Protein AF-0000000080795548 (afdb_homodimer)

InterPro domains:
  IPR000515 ABC transporter type 1, transmembrane domain MetI-like [PF00528] (32-213)
  IPR000515 ABC transporter type 1, transmembrane domain MetI-like [PS50928] (18-198)
  IPR000515 ABC transporter type 1, transmembrane domain MetI-like [cd06261] (19-203)
  IPR010065 Amino acid ABC transporter, permease protein, 3-TM domain [TIGR01726] (11-108)
  IPR035906 MetI-like superfamily [G3DSA:1.10.3720.10] (2-214)
  IPR035906 MetI-like superfamily [SSF161098] (12-200)
  IPR043429 ABC transporter membrane protein permease protein ArtM/GltK/GlnP/TcyL/YhdX-like [PTHR30614] (13-214)

pLDDT: mean 90.88, std 14.56, range [27.53, 98.94]

Sequence (446 aa):
MEDIQVIINSLPYLLKGTLVTLELTFFSLILGFVVGVIISFGQLYGNKFLQLIFLIYERVFRSIPLIVVLFLIFYGLPAIGIRLDPLIASIIGLGLISSAYQSQIFRGAISSISKGQLDAAYSIGMNKIQTFIYIIFPQAIRIALSGWINEASVVLKDTSVAYALGVVELLRQGTYIISVTNRPLIVYLICGAIYFVLTFSLSRGFGMIEKKLTIPGYETRSVMEDIQVIINSLPYLLKGTLVTLELTFFSLILGFVVGVIISFGQLYGNKFLQLIFLIYERVFRSIPLIVVLFLIFYGLPAIGIRLDPLIASIIGLGLISSAYQSQIFRGAISSISKGQLDAAYSIGMNKIQTFIYIIFPQAIRIALSGWINEASVVLKDTSVAYALGVVELLRQGTYIISVTNRPLIVYLICGAIYFVLTFSLSRGFGMIEKKLTIPGYETRSV

Secondary structure (DSSP, 8-state):
-HHHHHHHHHHHHHHHHHHHHHHHHHHHHHHHHHHHHHHHHHHHHS-HHHHHHHHHHHHHHHHS-HHHHHHIIIIIGGGGT----HHHHHHHHHHHHHHHHHHHHHHHHHHTS-HHHHHHHHHTT--HHHHIIIIIHHHHHHHHHHHHHHHHHHHHHHGGGGGGGT--SHHHHHHHHHHHH--HHHHHHHHHHHHHHHHHHHHHHHHHHHHHH--TT------/-HHHHHHHHHHHHHHHHHHHHHHHHHHHHHHHHHHHHHHHHHHHHS-HHHHHHHHHHHHHHHHS-HHHHHHIIIIIGGGGT----HHHHHHHHHHHHHHHHHHHHHHHHHHTS-HHHHHHHHHTT--HHHHIIIIIHHHHHHHHHHHHHHHHHHHHHHGGGGGGGT--SHHHHHHHHHHHH--HHHHHHHHHHHHHHHHHHHHHHHHHHHHHH--TT------

Solvent-accessible surface area (backbone atoms only — not comparable to full-atom values): 22266 Å² total; per-residue (Å²): 109,70,64,56,50,50,49,63,70,42,44,65,54,34,50,55,6,40,51,44,35,50,48,44,31,52,54,10,49,49,46,6,47,56,52,6,52,53,42,22,49,30,57,75,70,43,56,73,68,51,27,50,52,44,49,51,51,33,53,49,40,71,25,32,34,66,68,54,46,32,46,30,50,52,60,12,32,44,82,77,71,44,80,60,57,48,62,59,31,38,28,50,37,49,6,52,35,41,10,33,54,42,12,51,39,45,38,51,24,48,63,58,52,58,64,65,59,52,50,52,36,45,70,75,67,43,51,74,66,54,36,37,63,72,50,45,44,63,53,17,52,59,61,21,42,64,56,47,40,52,49,50,40,50,46,46,36,52,45,53,61,35,34,81,64,65,31,64,22,34,57,34,34,39,52,56,50,25,75,74,67,71,41,42,39,65,45,38,50,50,51,39,50,50,38,30,52,53,30,47,46,48,52,49,57,51,46,56,51,45,68,68,58,56,58,90,84,68,67,72,77,78,110,109,71,65,56,49,52,49,62,70,43,45,64,55,36,52,55,5,40,51,42,34,50,50,42,30,52,55,10,48,49,48,6,48,57,52,6,50,53,42,23,48,30,57,74,70,43,56,74,68,51,26,49,53,41,48,51,51,33,53,49,39,71,25,31,35,65,68,52,47,33,47,30,48,52,59,12,33,43,82,77,73,44,79,58,56,49,61,59,31,38,28,50,37,50,6,52,34,42,11,33,54,43,12,52,38,45,38,51,24,49,64,59,52,58,64,65,59,53,50,52,36,45,72,75,66,41,51,75,66,53,35,37,64,70,50,44,44,62,52,16,51,60,60,20,41,66,57,47,40,53,49,50,40,49,45,45,37,52,46,54,59,35,36,82,64,65,30,64,22,34,57,35,36,38,53,56,50,25,76,75,67,71,40,44,37,65,45,40,50,49,49,38,50,51,38,29,53,53,31,47,45,49,51,50,58,51,46,55,50,45,67,68,58,56,58,88,85,69,68,71,75,79,111

Radius of gyration: 23.28 Å; Cα contacts (8 Å, |Δi|>4): 579; chains: 2; bounding box: 60×62×57 Å

Nearest PDB structures (foldseek):
  4ymw-assembly1_C  TM=9.301E-01  e=7.269E-12  Caldanaerobacter subterraneus subsp. tengcongensis MB4
  3tui-assembly2_E  TM=8.311E-01  e=1.039E-05  Escherichia coli K-12
  3tuz-assembly2_F  TM=8.558E-01  e=4.364E-05  Escherichia coli K-12
  7mc0-assembly1_B  TM=7.459E-01  e=1.360E-05  Neisseria meningitidis MC58
  3dhw-assembly1_B  TM=8.281E-01  e=1.119E-04  Escherichia coli K-12

Organism: Petrotoga mobilis (strain DSM 10674 / SJ95) (NCBI:txid403833)

Structure (mmCIF, N/CA/C/O backbone):
data_AF-0000000080795548-model_v1
#
loop_
_entity.id
_entity.type
_entity.pdbx_description
1 polymer 'Polar amino acid ABC transporter, inner membrane subunit'
#
loop_
_atom_site.group_PDB
_atom_site.id
_atom_site.type_symbol
_atom_site.label_atom_id
_atom_site.label_alt_id
_atom_site.label_comp_id
_atom_site.label_asym_id
_atom_site.label_entity_id
_atom_site.label_seq_id
_atom_site.pdbx_PDB_ins_code
_atom_site.Cartn_x
_atom_site.Cartn_y
_atom_site.Cartn_z
_atom_site.occupancy
_atom_site.B_iso_or_equiv
_atom_site.auth_seq_id
_atom_site.auth_comp_id
_atom_site.auth_asym_id
_atom_site.auth_atom_id
_atom_site.pdbx_PDB_model_num
ATOM 1 N N . MET A 1 1 ? -17.781 -28.938 13.812 1 65.38 1 MET A N 1
ATOM 2 C CA . MET A 1 1 ? -16.734 -29.734 14.414 1 65.38 1 MET A CA 1
ATOM 3 C C . MET A 1 1 ? -15.523 -29.844 13.484 1 65.38 1 MET A C 1
ATOM 5 O O . MET A 1 1 ? -14.383 -29.625 13.906 1 65.38 1 MET A O 1
ATOM 9 N N . GLU A 1 2 ? -15.867 -29.953 12.18 1 82.19 2 GLU A N 1
ATOM 10 C CA . GLU A 1 2 ? -14.805 -30.125 11.195 1 82.19 2 GLU A CA 1
ATOM 11 C C . GLU A 1 2 ? -14.016 -28.844 10.992 1 82.19 2 GLU A C 1
ATOM 13 O O . GLU A 1 2 ? -12.789 -28.859 10.93 1 82.19 2 GLU A O 1
ATOM 18 N N . ASP A 1 3 ? -14.727 -27.766 11.148 1 85.62 3 ASP A N 1
ATOM 19 C CA . ASP A 1 3 ? -14.062 -26.484 10.945 1 85.62 3 ASP A CA 1
ATOM 20 C C . ASP A 1 3 ? -13.164 -26.141 12.133 1 85.62 3 ASP A C 1
ATOM 22 O O . ASP A 1 3 ? -12.062 -25.609 11.945 1 85.62 3 ASP A O 1
ATOM 26 N N . ILE A 1 4 ? -13.57 -26.484 13.219 1 87.88 4 ILE A N 1
ATOM 27 C CA . ILE A 1 4 ? -12.797 -26.219 14.43 1 87.88 4 ILE A CA 1
ATOM 28 C C . ILE A 1 4 ? -11.508 -27.031 14.414 1 87.88 4 ILE A C 1
ATOM 30 O O . ILE A 1 4 ? -10.453 -26.547 14.82 1 87.88 4 ILE A O 1
ATOM 34 N N . GLN A 1 5 ? -11.625 -28.219 13.984 1 88.88 5 GLN A N 1
ATOM 35 C CA . GLN A 1 5 ? -10.453 -29.094 13.898 1 88.88 5 GLN A CA 1
ATOM 36 C C . GLN A 1 5 ? -9.445 -28.547 12.898 1 88.88 5 GLN A C 1
ATOM 38 O O . GLN A 1 5 ? -8.234 -28.609 13.133 1 88.88 5 GLN A O 1
ATOM 43 N N . VAL A 1 6 ? -9.945 -28.062 11.828 1 89.31 6 VAL A N 1
ATOM 44 C CA . VAL A 1 6 ? -9.062 -27.469 10.82 1 89.31 6 VAL A CA 1
ATOM 45 C C . VAL A 1 6 ? -8.32 -26.281 11.414 1 89.31 6 VAL A C 1
ATOM 47 O O . VAL A 1 6 ? -7.113 -26.125 11.203 1 89.31 6 VAL A O 1
ATOM 50 N N . ILE A 1 7 ? -9.031 -25.531 12.18 1 90.62 7 ILE A N 1
ATOM 51 C CA . ILE A 1 7 ? -8.445 -24.344 12.805 1 90.62 7 ILE A CA 1
ATOM 52 C C . ILE A 1 7 ? -7.34 -24.766 13.766 1 90.62 7 ILE A C 1
ATOM 54 O O . ILE A 1 7 ? -6.215 -24.266 13.688 1 90.62 7 ILE A O 1
ATOM 58 N N . ILE A 1 8 ? -7.641 -25.703 14.586 1 91.75 8 ILE A N 1
ATOM 59 C CA . ILE A 1 8 ? -6.711 -26.141 15.617 1 91.75 8 ILE A CA 1
ATOM 60 C C . ILE A 1 8 ? -5.48 -26.781 14.977 1 91.75 8 ILE A C 1
ATOM 62 O O . ILE A 1 8 ? -4.348 -26.5 15.375 1 91.75 8 ILE A O 1
ATOM 66 N N . ASN A 1 9 ? -5.66 -27.594 13.969 1 92.06 9 ASN A N 1
ATOM 67 C CA . ASN A 1 9 ? -4.578 -28.312 13.312 1 92.06 9 ASN A CA 1
ATOM 68 C C . ASN A 1 9 ? -3.713 -27.375 12.469 1 92.06 9 ASN A C 1
ATOM 70 O O . ASN A 1 9 ? -2.529 -27.641 12.258 1 92.06 9 ASN A O 1
ATOM 74 N N . SER A 1 10 ? -4.289 -26.266 12.023 1 94.19 10 SER A N 1
ATOM 75 C CA . SER A 1 10 ? -3.594 -25.344 11.117 1 94.19 10 SER A CA 1
ATOM 76 C C . SER A 1 10 ? -2.787 -24.312 11.891 1 94.19 10 SER A C 1
ATOM 78 O O . SER A 1 10 ? -1.812 -23.766 11.375 1 94.19 10 SER A O 1
ATOM 80 N N . LEU A 1 11 ? -3.154 -24.094 13.102 1 95.75 11 LEU A N 1
ATOM 81 C CA . LEU A 1 11 ? -2.658 -22.953 13.867 1 95.75 11 LEU A CA 1
ATOM 82 C C . LEU A 1 11 ? -1.146 -23.047 14.055 1 95.75 11 LEU A C 1
ATOM 84 O O . LEU A 1 11 ? -0.434 -22.062 13.852 1 95.75 11 LEU A O 1
ATOM 88 N N . PRO A 1 12 ? -0.6 -24.266 14.383 1 95.75 12 PRO A N 1
ATOM 89 C CA . PRO A 1 12 ? 0.853 -24.328 14.562 1 95.75 12 PRO A CA 1
ATOM 90 C C . PRO A 1 12 ? 1.622 -23.984 13.289 1 95.75 12 PRO A C 1
ATOM 92 O O . PRO A 1 12 ? 2.664 -23.328 13.344 1 95.75 12 PRO A O 1
ATOM 95 N N . TYR A 1 13 ? 1.16 -24.422 12.195 1 96.75 13 TYR A N 1
ATOM 96 C CA . TYR A 1 13 ? 1.808 -24.141 10.914 1 96.75 13 TYR A CA 1
ATOM 97 C C . TYR A 1 13 ? 1.671 -22.672 10.539 1 96.75 13 TYR A C 1
ATOM 99 O O . TYR A 1 13 ? 2.619 -22.062 10.039 1 96.75 13 TYR A O 1
ATOM 107 N N . LEU A 1 14 ? 0.512 -22.125 10.812 1 98.12 14 LEU A N 1
ATOM 108 C CA . LEU A 1 14 ? 0.292 -20.719 10.531 1 98.12 14 LEU A CA 1
ATOM 109 C C . LEU A 1 14 ? 1.18 -19.844 11.406 1 98.12 14 LEU A C 1
ATOM 111 O O . LEU A 1 14 ? 1.691 -18.812 10.953 1 98.12 14 LEU A O 1
ATOM 115 N N . LEU A 1 15 ? 1.361 -20.25 12.609 1 97.81 15 LEU A N 1
ATOM 116 C CA . LEU A 1 15 ? 2.205 -19.484 13.516 1 97.81 15 LEU A CA 1
ATOM 117 C C . LEU A 1 15 ? 3.668 -19.547 13.086 1 97.81 15 LEU A C 1
ATOM 119 O O . LEU A 1 15 ? 4.414 -18.594 13.266 1 97.81 15 LEU A O 1
ATOM 123 N N . LYS A 1 16 ? 4.074 -20.703 12.539 1 98 16 LYS A N 1
ATOM 124 C CA . LYS A 1 16 ? 5.414 -20.797 11.969 1 98 16 LYS A CA 1
ATOM 125 C C . LYS A 1 16 ? 5.586 -19.828 10.797 1 98 16 LYS A C 1
ATOM 127 O O . LYS A 1 16 ? 6.633 -19.188 10.664 1 98 16 LYS A O 1
ATOM 132 N N . GLY A 1 17 ? 4.539 -19.75 9.922 1 98.62 17 GLY A N 1
ATOM 133 C CA . GLY A 1 17 ? 4.551 -18.766 8.852 1 98.62 17 GLY A CA 1
ATOM 134 C C . GLY A 1 17 ? 4.574 -17.328 9.359 1 98.62 17 GLY A C 1
ATOM 135 O O . GLY A 1 17 ? 5.195 -16.453 8.742 1 98.62 17 GLY A O 1
ATOM 136 N N . THR A 1 18 ? 3.906 -17.141 10.492 1 98.69 18 THR A N 1
ATOM 137 C CA . THR A 1 18 ? 3.867 -15.828 11.117 1 98.69 18 THR A CA 1
ATOM 138 C C . THR A 1 18 ? 5.266 -15.383 11.531 1 98.69 18 THR A C 1
ATOM 140 O O . THR A 1 18 ? 5.605 -14.203 11.422 1 98.69 18 THR A O 1
ATOM 143 N N . LEU A 1 19 ? 6.078 -16.281 11.969 1 98.62 19 LEU A N 1
ATOM 144 C CA . LEU A 1 19 ? 7.453 -15.961 12.336 1 98.62 19 LEU A CA 1
ATOM 145 C C . LEU A 1 19 ? 8.242 -15.461 11.133 1 98.62 19 LEU A C 1
ATOM 147 O O . LEU A 1 19 ? 9.039 -14.531 11.242 1 98.62 19 LEU A O 1
ATOM 151 N N . VAL A 1 20 ? 8.039 -16.078 10.016 1 98.81 20 VAL A N 1
ATOM 152 C CA . VAL A 1 20 ? 8.703 -15.648 8.789 1 98.81 20 VAL A CA 1
ATOM 153 C C . VAL A 1 20 ? 8.188 -14.273 8.367 1 98.81 20 VAL A C 1
ATOM 155 O O . VAL A 1 20 ? 8.961 -13.43 7.898 1 98.81 20 VAL A O 1
ATOM 158 N N . THR A 1 21 ? 6.871 -14.062 8.562 1 98.88 21 THR A N 1
ATOM 159 C CA . THR A 1 21 ? 6.27 -12.75 8.312 1 98.88 21 THR A CA 1
ATOM 160 C C . THR A 1 21 ? 6.941 -11.68 9.164 1 98.88 21 THR A C 1
ATOM 162 O O . THR A 1 21 ? 7.289 -10.609 8.664 1 98.88 21 THR A O 1
ATOM 165 N N . LEU A 1 22 ? 7.164 -11.977 10.406 1 98.75 22 LEU A N 1
ATOM 166 C CA . LEU A 1 22 ? 7.809 -11.039 11.32 1 98.75 22 LEU A CA 1
ATOM 167 C C . LEU A 1 22 ? 9.273 -10.828 10.945 1 98.75 22 LEU A C 1
ATOM 169 O O . LEU A 1 22 ? 9.789 -9.719 11.055 1 98.75 22 LEU A O 1
ATOM 173 N N . GLU A 1 23 ? 9.914 -11.891 10.523 1 98.75 23 GLU A N 1
ATOM 174 C CA . GLU A 1 23 ? 11.297 -11.797 10.055 1 98.75 23 GLU A CA 1
ATOM 175 C C . GLU A 1 23 ? 11.406 -10.891 8.836 1 98.75 23 GLU A C 1
ATOM 177 O O . GLU A 1 23 ? 12.266 -10.008 8.789 1 98.75 23 GLU A O 1
ATOM 182 N N . LEU A 1 24 ? 10.523 -11.117 7.871 1 98.94 24 LEU A N 1
ATOM 183 C CA . LEU A 1 24 ? 10.477 -10.273 6.684 1 98.94 24 LEU A CA 1
ATOM 184 C C . LEU A 1 24 ? 10.266 -8.812 7.07 1 98.94 24 LEU A C 1
ATOM 186 O O . LEU A 1 24 ? 10.953 -7.926 6.559 1 98.94 24 LEU A O 1
ATOM 190 N N . THR A 1 25 ? 9.352 -8.602 7.977 1 98.88 25 THR A N 1
ATOM 191 C CA . THR A 1 25 ? 9.016 -7.25 8.414 1 98.88 25 THR A CA 1
ATOM 192 C C . THR A 1 25 ? 10.219 -6.582 9.07 1 98.88 25 THR A C 1
ATOM 194 O O . THR A 1 25 ? 10.594 -5.465 8.711 1 98.88 25 THR A O 1
ATOM 197 N N . PHE A 1 26 ? 10.797 -7.305 9.93 1 98.75 26 PHE A N 1
ATOM 198 C CA . PHE A 1 26 ? 11.898 -6.773 10.734 1 98.75 26 PHE A CA 1
ATOM 199 C C . PHE A 1 26 ? 13.07 -6.383 9.844 1 98.75 26 PHE A C 1
ATOM 201 O O . PHE A 1 26 ? 13.539 -5.242 9.891 1 98.75 26 PHE A O 1
ATOM 208 N N . PHE A 1 27 ? 13.523 -7.227 9.008 1 98.88 27 PHE A N 1
ATOM 209 C CA . PHE A 1 27 ? 14.719 -6.984 8.219 1 98.88 27 PHE A CA 1
ATOM 210 C C . PHE A 1 27 ? 14.445 -5.977 7.105 1 98.88 27 PHE A C 1
ATOM 212 O O . PHE A 1 27 ? 15.32 -5.188 6.746 1 98.88 27 PHE A O 1
ATOM 219 N N . SER A 1 28 ? 13.25 -5.98 6.539 1 98.94 28 SER A N 1
ATOM 220 C CA . SER A 1 28 ? 12.906 -4.996 5.52 1 98.94 28 SER A CA 1
ATOM 221 C C . SER A 1 28 ? 12.836 -3.592 6.109 1 98.94 28 SER A C 1
ATOM 223 O O . SER A 1 28 ? 13.266 -2.625 5.477 1 98.94 28 SER A O 1
ATOM 225 N N . LEU A 1 29 ? 12.281 -3.531 7.348 1 98.75 29 LEU A N 1
ATOM 226 C CA . LEU A 1 29 ? 12.188 -2.236 8.008 1 98.75 29 LEU A CA 1
ATOM 227 C C . LEU A 1 29 ? 13.578 -1.699 8.352 1 98.75 29 LEU A C 1
ATOM 229 O O . LEU A 1 29 ? 13.82 -0.495 8.25 1 98.75 29 LEU A O 1
ATOM 233 N N . ILE A 1 30 ? 14.414 -2.564 8.758 1 98.75 30 ILE A N 1
ATOM 234 C CA . ILE A 1 30 ? 15.773 -2.158 9.102 1 98.75 30 ILE A CA 1
ATOM 235 C C . ILE A 1 30 ? 16.484 -1.654 7.852 1 98.75 30 ILE A C 1
ATOM 237 O O . ILE A 1 30 ? 17.141 -0.606 7.879 1 98.75 30 ILE A O 1
ATOM 241 N N . LEU A 1 31 ? 16.375 -2.42 6.805 1 98.81 31 LEU A N 1
ATOM 242 C CA . LEU A 1 31 ? 16.969 -1.974 5.543 1 98.81 31 LEU A CA 1
ATOM 243 C C . LEU A 1 31 ? 16.359 -0.639 5.109 1 98.81 31 LEU A C 1
ATOM 245 O O . LEU A 1 31 ? 17.094 0.268 4.699 1 98.81 31 LEU A O 1
ATOM 249 N N . GLY A 1 32 ? 15.047 -0.566 5.188 1 98.75 32 GLY A N 1
ATOM 250 C CA . GLY A 1 32 ? 14.375 0.681 4.867 1 98.75 32 GLY A CA 1
ATOM 251 C C . GLY A 1 32 ? 14.828 1.843 5.73 1 98.75 32 GLY A C 1
ATOM 252 O O . GLY A 1 32 ? 14.984 2.963 5.242 1 98.75 32 GLY A O 1
ATOM 253 N N . PHE A 1 33 ? 15.039 1.542 6.977 1 98.06 33 PHE A N 1
ATOM 254 C CA . PHE A 1 33 ? 15.461 2.564 7.93 1 98.06 33 PHE A CA 1
ATOM 255 C C . PHE A 1 33 ? 16.844 3.088 7.594 1 98.06 33 PHE A C 1
ATOM 257 O O . PHE A 1 33 ? 17.062 4.297 7.488 1 98.06 33 PHE A O 1
ATOM 264 N N . VAL A 1 34 ? 17.781 2.225 7.375 1 98 34 VAL A N 1
ATOM 265 C CA . VAL A 1 34 ? 19.156 2.596 7.109 1 98 34 VAL A CA 1
ATOM 266 C C . VAL A 1 34 ? 19.25 3.361 5.789 1 98 34 VAL A C 1
ATOM 268 O O . VAL A 1 34 ? 19.781 4.473 5.746 1 98 34 VAL A O 1
ATOM 271 N N . VAL A 1 35 ? 18.672 2.832 4.758 1 98.5 35 VAL A N 1
ATOM 272 C CA . VAL A 1 35 ? 18.719 3.461 3.441 1 98.5 35 VAL A CA 1
ATOM 273 C C . VAL A 1 35 ? 17.875 4.734 3.441 1 98.5 35 VAL A C 1
ATOM 275 O O . VAL A 1 35 ? 18.266 5.742 2.844 1 98.5 35 VAL A O 1
ATOM 278 N N . GLY A 1 36 ? 16.703 4.688 4.16 1 97.88 36 GLY A N 1
ATOM 279 C CA . GLY A 1 36 ? 15.82 5.844 4.246 1 97.88 36 GLY A CA 1
ATOM 280 C C . GLY A 1 36 ? 16.469 7.039 4.918 1 97.88 36 GLY A C 1
ATOM 281 O O . GLY A 1 36 ? 16.297 8.18 4.477 1 97.88 36 GLY A O 1
ATOM 282 N N . VAL A 1 37 ? 17.219 6.789 5.953 1 94.12 37 VAL A N 1
ATOM 283 C CA . VAL A 1 37 ? 17.922 7.855 6.656 1 94.12 37 VAL A CA 1
ATOM 284 C C . VAL A 1 37 ? 18.984 8.461 5.746 1 94.12 37 VAL A C 1
ATOM 286 O O . VAL A 1 37 ? 19.125 9.688 5.66 1 94.12 37 VAL A O 1
ATOM 289 N N . ILE A 1 38 ? 19.703 7.629 5.059 1 95.81 38 ILE A N 1
ATOM 290 C CA . ILE A 1 38 ? 20.75 8.086 4.156 1 95.81 38 ILE A CA 1
ATOM 291 C C . ILE A 1 38 ? 20.141 8.953 3.057 1 95.81 38 ILE A C 1
ATOM 293 O O . ILE A 1 38 ? 20.625 10.047 2.773 1 95.81 38 ILE A O 1
ATOM 297 N N . ILE A 1 39 ? 19.062 8.5 2.496 1 97.44 39 ILE A N 1
ATOM 298 C CA . ILE A 1 39 ? 18.406 9.211 1.402 1 97.44 39 ILE A CA 1
ATOM 299 C C . ILE A 1 39 ? 17.859 10.547 1.911 1 97.44 39 ILE A C 1
ATOM 301 O O . ILE A 1 39 ? 18.047 11.586 1.272 1 97.44 39 ILE A O 1
ATOM 305 N N . SER A 1 40 ? 17.172 10.516 3.074 1 94.88 40 SER A N 1
ATOM 306 C CA . SER A 1 40 ? 16.609 11.742 3.619 1 94.88 40 SER A CA 1
ATOM 307 C C . SER A 1 40 ? 17.688 12.773 3.914 1 94.88 40 SER A C 1
ATOM 309 O O . SER A 1 40 ? 17.516 13.961 3.643 1 94.88 40 SER A O 1
ATOM 311 N N . PHE A 1 41 ? 18.781 12.359 4.422 1 90 41 PHE A N 1
ATOM 312 C CA . PHE A 1 41 ? 19.906 13.25 4.703 1 90 41 PHE A CA 1
ATOM 313 C C . PHE A 1 41 ? 20.469 13.844 3.416 1 90 41 PHE A C 1
ATOM 315 O O . PHE A 1 41 ? 20.75 15.039 3.354 1 90 41 PHE A O 1
ATOM 322 N N . GLY A 1 42 ? 20.656 13 2.445 1 92.94 42 GLY A N 1
ATOM 323 C CA . GLY A 1 42 ? 21.156 13.477 1.169 1 92.94 42 GLY A CA 1
ATOM 324 C C . GLY A 1 42 ? 20.219 14.445 0.475 1 92.94 42 GLY A C 1
ATOM 325 O O . GLY A 1 42 ? 20.672 15.391 -0.175 1 92.94 42 GLY A O 1
ATOM 326 N N . GLN A 1 43 ? 18.969 14.234 0.622 1 94.88 43 GLN A N 1
ATOM 327 C CA . GLN A 1 43 ? 17.984 15.117 0.009 1 94.88 43 GLN A CA 1
ATOM 328 C C . GLN A 1 43 ? 18.016 16.5 0.647 1 94.88 43 GLN A C 1
ATOM 330 O O . GLN A 1 43 ? 17.734 17.5 -0.018 1 94.88 43 GLN A O 1
ATOM 335 N N . LEU A 1 44 ? 18.344 16.578 1.919 1 90.31 44 LEU A N 1
ATOM 336 C CA . LEU A 1 44 ? 18.25 17.844 2.654 1 90.31 44 LEU A CA 1
ATOM 337 C C . LEU A 1 44 ? 19.594 18.562 2.664 1 90.31 44 LEU A C 1
ATOM 339 O O . LEU A 1 44 ? 19.625 19.797 2.59 1 90.31 44 LEU A O 1
ATOM 343 N N . TYR A 1 45 ? 20.688 17.812 2.686 1 86.69 45 TYR A N 1
ATOM 344 C CA . TYR A 1 45 ? 21.969 18.453 2.943 1 86.69 45 TYR A CA 1
ATOM 345 C C . TYR A 1 45 ? 22.953 18.156 1.823 1 86.69 45 TYR A C 1
ATOM 347 O O . TYR A 1 45 ? 24.062 18.688 1.802 1 86.69 45 TYR A O 1
ATOM 355 N N . GLY A 1 46 ? 22.594 17.281 0.917 1 91.5 46 GLY A N 1
ATOM 356 C CA . GLY A 1 46 ? 23.5 16.938 -0.164 1 91.5 46 GLY A CA 1
ATOM 357 C C . GLY A 1 46 ? 23.578 18 -1.245 1 91.5 46 GLY A C 1
ATOM 358 O O . GLY A 1 46 ? 22.812 18.969 -1.228 1 91.5 46 GLY A O 1
ATOM 359 N N . ASN A 1 47 ? 24.594 17.844 -2.139 1 95.44 47 ASN A N 1
ATOM 360 C CA . ASN A 1 47 ? 24.703 18.734 -3.289 1 95.44 47 ASN A CA 1
ATOM 361 C C . ASN A 1 47 ? 23.594 18.453 -4.309 1 95.44 47 ASN A C 1
ATOM 363 O O . ASN A 1 47 ? 22.812 17.516 -4.152 1 95.44 47 ASN A O 1
ATOM 367 N N . LYS A 1 48 ? 23.531 19.203 -5.34 1 96.81 48 LYS A N 1
ATOM 368 C CA . LYS A 1 48 ? 22.453 19.141 -6.316 1 96.81 48 LYS A CA 1
ATOM 369 C C . LYS A 1 48 ? 22.438 17.797 -7.031 1 96.81 48 LYS A C 1
ATOM 371 O O . LYS A 1 48 ? 21.375 17.25 -7.336 1 96.81 48 LYS A O 1
ATOM 376 N N . PHE A 1 49 ? 23.562 17.281 -7.23 1 97.38 49 PHE A N 1
ATOM 377 C CA . PHE A 1 49 ? 23.672 16 -7.93 1 97.38 49 PHE A CA 1
ATOM 378 C C . PHE A 1 49 ? 23.109 14.875 -7.074 1 97.38 49 PHE A C 1
ATOM 380 O O . PHE A 1 49 ? 22.344 14.039 -7.559 1 97.38 49 PHE A O 1
ATOM 387 N N . LEU A 1 50 ? 23.438 14.836 -5.855 1 96.44 50 LEU A N 1
ATOM 388 C CA . LEU A 1 50 ? 22.953 13.82 -4.922 1 96.44 50 LEU A CA 1
ATOM 389 C C . LEU A 1 50 ? 21.453 13.969 -4.695 1 96.44 50 LEU A C 1
ATOM 391 O O . LEU A 1 50 ? 20.734 12.969 -4.602 1 96.44 50 LEU A O 1
ATOM 395 N N . GLN A 1 51 ? 21.078 15.141 -4.629 1 97.25 51 GLN A N 1
ATOM 396 C CA . GLN A 1 51 ? 19.656 15.414 -4.457 1 97.25 51 GLN A CA 1
ATOM 397 C C . GLN A 1 51 ? 18.844 14.875 -5.629 1 97.25 51 GLN A C 1
ATOM 399 O O . GLN A 1 51 ? 17.75 14.312 -5.438 1 97.25 51 GLN A O 1
ATOM 404 N N . LEU A 1 52 ? 19.422 15.039 -6.762 1 97.31 52 LEU A N 1
ATOM 405 C CA . LEU A 1 52 ? 18.734 14.555 -7.957 1 97.31 52 LEU A CA 1
ATOM 406 C C . LEU A 1 52 ? 18.656 13.031 -7.965 1 97.31 52 LEU A C 1
ATOM 408 O O . LEU A 1 52 ? 17.609 12.461 -8.289 1 97.31 52 LEU A O 1
ATOM 412 N N . ILE A 1 53 ? 19.672 12.375 -7.598 1 98.12 53 ILE A N 1
ATOM 413 C CA . ILE A 1 53 ? 19.734 10.914 -7.57 1 98.12 53 ILE A CA 1
ATOM 414 C C . ILE A 1 53 ? 18.703 10.375 -6.578 1 98.12 53 ILE A C 1
ATOM 416 O O . ILE A 1 53 ? 17.938 9.461 -6.898 1 98.12 53 ILE A O 1
ATOM 420 N N . PHE A 1 54 ? 18.625 10.992 -5.414 1 97.94 54 PHE A N 1
ATOM 421 C CA . PHE A 1 54 ? 17.734 10.508 -4.367 1 97.94 54 PHE A CA 1
ATOM 422 C C . PHE A 1 54 ? 16.281 10.844 -4.695 1 97.94 54 PHE A C 1
ATOM 424 O O . PHE A 1 54 ? 15.375 10.102 -4.336 1 97.94 54 PHE A O 1
ATOM 431 N N . LEU A 1 55 ? 16.156 11.93 -5.434 1 96.5 55 LEU A N 1
ATOM 432 C CA . LEU A 1 55 ? 14.828 12.273 -5.918 1 96.5 55 LEU A CA 1
ATOM 433 C C . LEU A 1 55 ? 14.32 11.219 -6.898 1 96.5 55 LEU A C 1
ATOM 435 O O . LEU A 1 55 ? 13.172 10.773 -6.801 1 96.5 55 LEU A O 1
ATOM 439 N N . ILE A 1 56 ? 15.141 10.828 -7.805 1 96.88 56 ILE A N 1
ATOM 440 C CA . ILE A 1 56 ? 14.789 9.82 -8.797 1 96.88 56 ILE A CA 1
ATOM 441 C C . ILE A 1 56 ? 14.523 8.484 -8.102 1 96.88 56 ILE A C 1
ATOM 443 O O . ILE A 1 56 ? 13.531 7.812 -8.391 1 96.88 56 ILE A O 1
ATOM 447 N N . TYR A 1 57 ? 15.422 8.133 -7.207 1 97.88 57 TYR A N 1
ATOM 448 C CA . TYR A 1 57 ? 15.266 6.898 -6.438 1 97.88 57 TYR A CA 1
ATOM 449 C C . TYR A 1 57 ? 13.906 6.848 -5.754 1 97.88 57 TYR A C 1
ATOM 451 O O . TYR A 1 57 ? 13.172 5.871 -5.895 1 97.88 57 TYR A O 1
ATOM 459 N N . GLU A 1 58 ? 13.625 7.902 -5.066 1 96.88 58 GLU A N 1
ATOM 460 C CA . GLU A 1 58 ? 12.383 7.992 -4.305 1 96.88 58 GLU A CA 1
ATOM 461 C C . GLU A 1 58 ? 11.172 7.918 -5.223 1 96.88 58 GLU A C 1
ATOM 463 O O . GLU A 1 58 ? 10.211 7.199 -4.934 1 96.88 58 GLU A O 1
ATOM 468 N N . ARG A 1 59 ? 11.195 8.555 -6.363 1 95.19 59 ARG A N 1
ATOM 469 C CA . ARG A 1 59 ? 10.078 8.57 -7.305 1 95.19 59 ARG A CA 1
ATOM 470 C C . ARG A 1 59 ? 9.875 7.195 -7.934 1 95.19 59 ARG A C 1
ATOM 472 O O . ARG A 1 59 ? 8.742 6.738 -8.07 1 95.19 59 ARG A O 1
ATOM 479 N N . VAL A 1 60 ? 10.922 6.562 -8.219 1 97.25 60 VAL A N 1
ATOM 480 C CA . VAL A 1 60 ? 10.852 5.262 -8.883 1 97.25 60 VAL A CA 1
ATOM 481 C C . VAL A 1 60 ? 10.266 4.227 -7.922 1 97.25 60 VAL A C 1
ATOM 483 O O . VAL A 1 60 ? 9.289 3.555 -8.25 1 97.25 60 VAL A O 1
ATOM 486 N N . PHE A 1 61 ? 10.766 4.148 -6.707 1 98.06 61 PHE A N 1
ATOM 487 C CA . PHE A 1 61 ? 10.391 3.076 -5.793 1 98.06 61 PHE A CA 1
ATOM 488 C C . PHE A 1 61 ? 9.023 3.35 -5.176 1 98.06 61 PHE A C 1
ATOM 490 O O . PHE A 1 61 ? 8.367 2.434 -4.672 1 98.06 61 PHE A O 1
ATOM 497 N N . ARG A 1 62 ? 8.539 4.551 -5.273 1 96.5 62 ARG A N 1
ATOM 498 C CA . ARG A 1 62 ? 7.207 4.855 -4.754 1 96.5 62 ARG A CA 1
ATOM 499 C C . ARG A 1 62 ? 6.156 4.746 -5.855 1 96.5 62 ARG A C 1
ATOM 501 O O . ARG A 1 62 ? 4.953 4.789 -5.578 1 96.5 62 ARG A O 1
ATOM 508 N N . SER A 1 63 ? 6.68 4.52 -7.156 1 97.12 63 SER A N 1
ATOM 509 C CA . SER A 1 63 ? 5.734 4.535 -8.273 1 97.12 63 SER A CA 1
ATOM 510 C C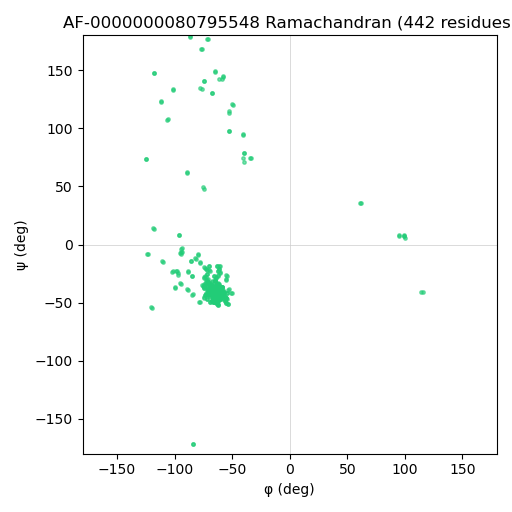 . SER A 1 63 ? 5.555 3.141 -8.859 1 97.12 63 SER A C 1
ATOM 512 O O . SER A 1 63 ? 4.609 2.898 -9.617 1 97.12 63 SER A O 1
ATOM 514 N N . ILE A 1 64 ? 6.438 2.248 -8.516 1 98.38 64 ILE A N 1
ATOM 515 C CA . ILE A 1 64 ? 6.387 0.892 -9.047 1 98.38 64 ILE A CA 1
ATOM 516 C C . ILE A 1 64 ? 5.785 -0.05 -8.008 1 98.38 64 ILE A C 1
ATOM 518 O O . ILE A 1 64 ? 6.145 0.007 -6.828 1 98.38 64 ILE A O 1
ATOM 522 N N . PRO A 1 65 ? 4.855 -0.88 -8.43 1 98.62 65 PRO A N 1
ATOM 523 C CA . PRO A 1 65 ? 4.273 -1.835 -7.484 1 98.62 65 PRO A CA 1
ATOM 524 C C . PRO A 1 65 ? 5.324 -2.742 -6.844 1 98.62 65 PRO A C 1
ATOM 526 O O . PRO A 1 65 ? 6.27 -3.164 -7.512 1 98.62 65 PRO A O 1
ATOM 529 N N . LEU A 1 66 ? 5.086 -3.045 -5.617 1 98.69 66 LEU A N 1
ATOM 530 C CA . LEU A 1 66 ? 6 -3.898 -4.867 1 98.69 66 LEU A CA 1
ATOM 531 C C . LEU A 1 66 ? 6.223 -5.227 -5.586 1 98.69 66 LEU A C 1
ATOM 533 O O . LEU A 1 66 ? 7.359 -5.672 -5.734 1 98.69 66 LEU A O 1
ATOM 537 N N . ILE A 1 67 ? 5.152 -5.863 -6.051 1 98.75 67 ILE A N 1
ATOM 538 C CA . ILE A 1 67 ? 5.27 -7.195 -6.633 1 98.75 67 ILE A CA 1
ATOM 539 C C . ILE A 1 67 ? 6.102 -7.133 -7.91 1 98.75 67 ILE A C 1
ATOM 541 O O . ILE A 1 67 ? 6.836 -8.07 -8.227 1 98.75 67 ILE A O 1
ATOM 545 N N . VAL A 1 68 ? 6.062 -6.039 -8.633 1 98.75 68 VAL A N 1
ATOM 546 C CA . VAL A 1 68 ? 6.879 -5.859 -9.828 1 98.75 68 VAL A CA 1
ATOM 547 C C . VAL A 1 68 ? 8.352 -5.777 -9.445 1 98.75 68 VAL A C 1
ATOM 549 O O . VAL A 1 68 ? 9.203 -6.387 -10.094 1 98.75 68 VAL A O 1
ATOM 552 N N . VAL A 1 69 ? 8.641 -5.082 -8.391 1 98.81 69 VAL A N 1
ATOM 553 C CA . VAL A 1 69 ? 10.008 -4.953 -7.895 1 98.81 69 VAL A CA 1
ATOM 554 C C . VAL A 1 69 ? 10.516 -6.316 -7.43 1 98.81 69 VAL A C 1
ATOM 556 O O . VAL A 1 69 ? 11.656 -6.695 -7.723 1 98.81 69 VAL A O 1
ATOM 559 N N . LEU A 1 70 ? 9.656 -7.062 -6.762 1 98.81 70 LEU A N 1
ATOM 560 C CA . LEU A 1 70 ? 10.039 -8.391 -6.297 1 98.81 70 LEU A CA 1
ATOM 561 C C . LEU A 1 70 ? 10.352 -9.312 -7.473 1 98.81 70 LEU A C 1
ATOM 563 O O . LEU A 1 70 ? 11.352 -10.023 -7.465 1 98.81 70 LEU A O 1
ATOM 567 N N . PHE A 1 71 ? 9.5 -9.25 -8.484 1 98.75 71 PHE A N 1
ATOM 568 C CA . PHE A 1 71 ? 9.68 -10.094 -9.656 1 98.75 71 PHE A CA 1
ATOM 569 C C . PHE A 1 71 ? 10.938 -9.703 -10.422 1 98.75 71 PHE A C 1
ATOM 571 O O . PHE A 1 71 ? 11.664 -10.562 -10.914 1 98.75 71 PHE A O 1
ATOM 578 N N . LEU A 1 72 ? 11.172 -8.422 -10.484 1 98.56 72 LEU A N 1
ATOM 579 C CA . LEU A 1 72 ? 12.375 -7.926 -11.141 1 98.56 72 LEU A CA 1
ATOM 580 C C . LEU A 1 72 ? 13.625 -8.445 -10.438 1 98.56 72 LEU A C 1
ATOM 582 O O . LEU A 1 72 ? 14.555 -8.93 -11.086 1 98.56 72 LEU A O 1
ATOM 586 N N . ILE A 1 73 ? 13.625 -8.398 -9.141 1 98.56 73 ILE A N 1
ATOM 587 C CA . ILE A 1 73 ? 14.789 -8.781 -8.359 1 98.56 73 ILE A CA 1
ATOM 588 C C . ILE A 1 73 ? 14.984 -10.297 -8.422 1 98.56 73 ILE A C 1
ATOM 590 O O . ILE A 1 73 ? 16.094 -10.773 -8.664 1 98.56 73 ILE A O 1
ATOM 594 N N . PHE A 1 74 ? 13.93 -11.047 -8.32 1 98.69 74 PHE A N 1
ATOM 595 C CA . PHE A 1 74 ? 14.031 -12.492 -8.172 1 98.69 74 PHE A CA 1
ATOM 596 C C . PHE A 1 74 ? 14.164 -13.172 -9.531 1 98.69 74 PHE A C 1
ATOM 598 O O . PHE A 1 74 ? 14.969 -14.086 -9.703 1 98.69 74 PHE A O 1
ATOM 605 N N . TYR A 1 75 ? 13.391 -12.727 -10.461 1 98.19 75 TYR A N 1
ATOM 606 C CA . TYR A 1 75 ? 13.352 -13.398 -11.75 1 98.19 75 TYR A CA 1
ATOM 607 C C . TYR A 1 75 ? 14.172 -12.633 -12.789 1 98.19 75 TYR A C 1
ATOM 609 O O . TYR A 1 75 ? 14.609 -13.203 -13.789 1 98.19 75 TYR A O 1
ATOM 617 N N . GLY A 1 76 ? 14.406 -11.328 -12.617 1 97.81 76 GLY A N 1
ATOM 618 C CA . GLY A 1 76 ? 15.07 -10.5 -13.602 1 97.81 76 GLY A CA 1
ATOM 619 C C . GLY A 1 76 ? 16.578 -10.469 -13.438 1 97.81 76 GLY A C 1
ATOM 620 O O . GLY A 1 76 ? 17.328 -10.617 -14.414 1 97.81 76 GLY A O 1
ATOM 621 N N . LEU A 1 77 ? 17.062 -10.453 -12.234 1 97.62 77 LEU A N 1
ATOM 622 C CA . LEU A 1 77 ? 18.469 -10.195 -11.953 1 97.62 77 LEU A CA 1
ATOM 623 C C . LEU A 1 77 ? 19.328 -11.398 -12.336 1 97.62 77 LEU A C 1
ATOM 625 O O . LEU A 1 77 ? 20.516 -11.242 -12.625 1 97.62 77 LEU A O 1
ATOM 629 N N . PRO A 1 78 ? 18.797 -12.547 -12.312 1 97.31 78 PRO A N 1
ATOM 630 C CA . PRO A 1 78 ? 19.625 -13.672 -12.758 1 97.31 78 PRO A CA 1
ATOM 631 C C . PRO A 1 78 ? 20.188 -13.477 -14.164 1 97.31 78 PRO A C 1
ATOM 633 O O . PRO A 1 78 ? 21.25 -13.992 -14.477 1 97.31 78 PRO A O 1
ATOM 636 N N . ALA A 1 79 ? 19.531 -12.695 -15.008 1 95.06 79 ALA A N 1
ATOM 637 C CA . ALA A 1 79 ? 19.984 -12.422 -16.375 1 95.06 79 ALA A CA 1
ATOM 638 C C . ALA A 1 79 ? 21.328 -11.727 -16.375 1 95.06 79 ALA A C 1
ATOM 640 O O . ALA A 1 79 ? 22.078 -11.797 -17.344 1 95.06 79 ALA A O 1
ATOM 641 N N . ILE A 1 80 ? 21.656 -11.148 -15.219 1 96.38 80 ILE A N 1
ATOM 642 C CA . ILE A 1 80 ? 22.938 -10.461 -15.148 1 96.38 80 ILE A CA 1
ATOM 643 C C . ILE A 1 80 ? 23.828 -11.125 -14.094 1 96.38 80 ILE A C 1
ATOM 645 O O . ILE A 1 80 ? 24.734 -10.492 -13.547 1 96.38 80 ILE A O 1
ATOM 649 N N . GLY A 1 81 ? 23.438 -12.305 -13.656 1 96.69 81 GLY A N 1
ATOM 650 C CA . GLY A 1 81 ? 24.297 -13.141 -12.844 1 96.69 81 GLY A CA 1
ATOM 651 C C . GLY A 1 81 ? 24 -13.055 -11.359 1 96.69 81 GLY A C 1
ATOM 652 O O . GLY A 1 81 ? 24.703 -13.641 -10.539 1 96.69 81 GLY A O 1
ATOM 653 N N . ILE A 1 82 ? 22.938 -12.391 -10.93 1 97.5 82 ILE A N 1
ATOM 654 C CA . ILE A 1 82 ? 22.594 -12.242 -9.516 1 97.5 82 ILE A CA 1
ATOM 655 C C . ILE A 1 82 ? 21.391 -13.133 -9.18 1 97.5 82 ILE A C 1
ATOM 657 O O . ILE A 1 82 ? 20.281 -12.875 -9.625 1 97.5 82 ILE A O 1
ATOM 661 N N . ARG A 1 83 ? 21.734 -14.18 -8.453 1 97.62 83 ARG A N 1
ATOM 662 C CA . ARG A 1 83 ? 20.688 -15.094 -7.988 1 97.62 83 ARG A CA 1
ATOM 663 C C . ARG A 1 83 ? 20.516 -15.016 -6.477 1 97.62 83 ARG A C 1
ATOM 665 O O . ARG A 1 83 ? 21.484 -15.211 -5.73 1 97.62 83 ARG A O 1
ATOM 672 N N . LEU A 1 84 ? 19.328 -14.719 -6.109 1 98.06 84 LEU A N 1
ATOM 673 C CA . LEU A 1 84 ? 19.047 -14.562 -4.684 1 98.06 84 LEU A CA 1
ATOM 674 C C . LEU A 1 84 ? 18.031 -15.586 -4.215 1 98.06 84 LEU A C 1
ATOM 676 O O . LEU A 1 84 ? 17.172 -16.016 -4.992 1 98.06 84 LEU A O 1
ATOM 680 N N . ASP A 1 85 ? 18.188 -15.984 -2.967 1 98.31 85 ASP A N 1
ATOM 681 C CA . ASP A 1 85 ? 17.109 -16.766 -2.365 1 98.31 85 ASP A CA 1
ATOM 682 C C . ASP A 1 85 ? 15.836 -15.938 -2.236 1 98.31 85 ASP A C 1
ATOM 684 O O . ASP A 1 85 ? 15.898 -14.711 -2.113 1 98.31 85 ASP A O 1
ATOM 688 N N . PRO A 1 86 ? 14.688 -16.609 -2.336 1 98.56 86 PRO A N 1
ATOM 689 C CA . PRO A 1 86 ? 13.414 -15.891 -2.307 1 98.56 86 PRO A CA 1
ATOM 690 C C . PRO A 1 86 ? 13.273 -14.984 -1.087 1 98.56 86 PRO A C 1
ATOM 692 O O . PRO A 1 86 ? 12.75 -13.867 -1.197 1 98.56 86 PRO A O 1
ATOM 695 N N . LEU A 1 87 ? 13.734 -15.422 0.061 1 98.75 87 LEU A N 1
ATOM 696 C CA . LEU A 1 87 ? 13.617 -14.641 1.288 1 98.75 87 LEU A CA 1
ATOM 697 C C . LEU A 1 87 ? 14.445 -13.367 1.202 1 98.75 87 LEU A C 1
ATOM 699 O O . LEU A 1 87 ? 13.953 -12.281 1.511 1 98.75 87 LEU A O 1
ATOM 703 N N . ILE A 1 88 ? 15.656 -13.445 0.759 1 98.75 88 ILE A N 1
ATOM 704 C CA . ILE A 1 88 ? 16.562 -12.305 0.643 1 98.75 88 ILE A CA 1
ATOM 705 C C . ILE A 1 88 ? 16.047 -11.336 -0.422 1 98.75 88 ILE A C 1
ATOM 707 O O . ILE A 1 88 ? 16.047 -10.125 -0.22 1 98.75 88 ILE A O 1
ATOM 711 N N . ALA A 1 89 ? 15.594 -11.93 -1.583 1 98.88 89 ALA A N 1
ATOM 712 C CA . ALA A 1 89 ? 15.016 -11.102 -2.639 1 98.88 89 ALA A CA 1
ATOM 713 C C . ALA A 1 89 ? 13.828 -10.297 -2.117 1 98.88 89 ALA A C 1
ATOM 715 O O . ALA A 1 89 ? 13.688 -9.109 -2.438 1 98.88 89 ALA A O 1
ATOM 716 N N . SER A 1 90 ? 13.008 -10.953 -1.279 1 98.94 90 SER A N 1
ATOM 717 C CA . SER A 1 90 ? 11.828 -10.297 -0.718 1 98.94 90 SER A CA 1
ATOM 718 C C . SER A 1 90 ? 12.227 -9.188 0.253 1 98.94 90 SER A C 1
ATOM 720 O O . SER A 1 90 ? 11.656 -8.094 0.224 1 98.94 90 SER A O 1
ATOM 722 N N . ILE A 1 91 ? 13.234 -9.445 1.079 1 98.94 91 ILE A N 1
ATOM 723 C CA . ILE A 1 91 ? 13.703 -8.461 2.051 1 98.94 91 ILE A CA 1
ATOM 724 C C . ILE A 1 91 ? 14.266 -7.246 1.322 1 98.94 91 ILE A C 1
ATOM 726 O O . ILE A 1 91 ? 13.977 -6.105 1.689 1 98.94 91 ILE A O 1
ATOM 730 N N . ILE A 1 92 ? 14.984 -7.457 0.301 1 98.88 92 ILE A N 1
ATOM 731 C CA . ILE A 1 92 ? 15.602 -6.375 -0.458 1 98.88 92 ILE A CA 1
ATOM 732 C C . ILE A 1 92 ? 14.523 -5.547 -1.148 1 98.88 92 ILE A C 1
ATOM 734 O O . ILE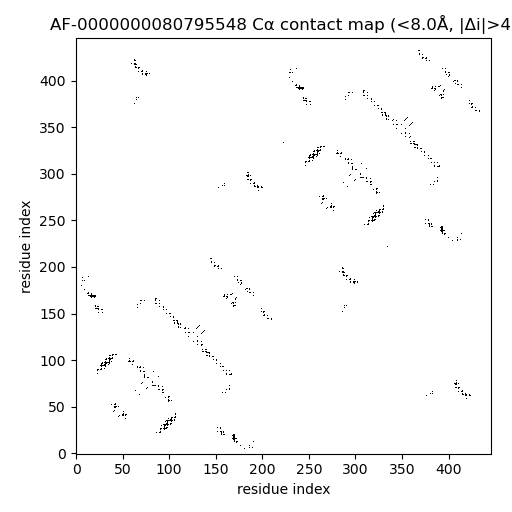 A 1 92 ? 14.523 -4.316 -1.063 1 98.88 92 ILE A O 1
ATOM 738 N N . GLY A 1 93 ? 13.594 -6.246 -1.841 1 98.88 93 GLY A N 1
ATOM 739 C CA . GLY A 1 93 ? 12.531 -5.527 -2.518 1 98.88 93 GLY A CA 1
ATOM 740 C C . GLY A 1 93 ? 11.656 -4.723 -1.573 1 98.88 93 GLY A C 1
ATOM 741 O O . GLY A 1 93 ? 11.414 -3.535 -1.802 1 98.88 93 GLY A O 1
ATOM 742 N N . LEU A 1 94 ? 11.203 -5.324 -0.455 1 98.88 94 LEU A N 1
ATOM 743 C CA . LEU A 1 94 ? 10.406 -4.668 0.576 1 98.88 94 LEU A CA 1
ATOM 744 C C . LEU A 1 94 ? 11.188 -3.516 1.206 1 98.88 94 LEU A C 1
ATOM 746 O O . LEU A 1 94 ? 10.633 -2.432 1.415 1 98.88 94 LEU A O 1
ATOM 750 N N . GLY A 1 95 ? 12.398 -3.797 1.45 1 98.88 95 GLY A N 1
ATOM 751 C CA . GLY A 1 95 ? 13.242 -2.799 2.088 1 98.88 95 GLY A CA 1
ATOM 752 C C . GLY A 1 95 ? 13.477 -1.577 1.221 1 98.88 95 GLY A C 1
ATOM 753 O O . GLY A 1 95 ? 13.453 -0.447 1.712 1 98.88 95 GLY A O 1
ATOM 754 N N . LEU A 1 96 ? 13.75 -1.769 -0.043 1 98.81 96 LEU A N 1
ATOM 755 C CA . LEU A 1 96 ? 14 -0.658 -0.957 1 98.81 96 LEU A CA 1
ATOM 756 C C . LEU A 1 96 ? 12.75 0.205 -1.109 1 98.81 96 LEU A C 1
ATOM 758 O O . LEU A 1 96 ? 12.828 1.435 -1.058 1 98.81 96 LEU A O 1
ATOM 762 N N . ILE A 1 97 ? 11.617 -0.464 -1.265 1 98.81 97 ILE A N 1
ATOM 763 C CA . ILE A 1 97 ? 10.367 0.283 -1.362 1 98.81 97 ILE A CA 1
ATOM 764 C C . ILE A 1 97 ? 10.109 1.03 -0.056 1 98.81 97 ILE A C 1
ATOM 766 O O . ILE A 1 97 ? 9.805 2.227 -0.067 1 98.81 97 ILE A O 1
ATOM 770 N N . SER A 1 98 ? 10.266 0.351 1.04 1 98.81 98 SER A N 1
ATOM 771 C CA . SER A 1 98 ? 10.062 0.972 2.346 1 98.81 98 SER A CA 1
ATOM 772 C C . SER A 1 98 ? 11.023 2.135 2.561 1 98.81 98 SER A C 1
ATOM 774 O O . SER A 1 98 ? 10.664 3.139 3.178 1 98.81 98 SER A O 1
ATOM 776 N N . SER A 1 99 ? 12.258 2.01 2.088 1 98.81 99 SER A N 1
ATOM 777 C CA . SER A 1 99 ? 13.242 3.066 2.27 1 98.81 99 SER A CA 1
ATOM 778 C C . SER A 1 99 ? 12.797 4.359 1.596 1 98.81 99 SER A C 1
ATOM 780 O O . SER A 1 99 ? 13.062 5.453 2.105 1 98.81 99 SER A O 1
ATOM 782 N N . ALA A 1 100 ? 12.227 4.203 0.428 1 98.62 100 ALA A N 1
ATOM 783 C CA . ALA A 1 100 ? 11.711 5.383 -0.258 1 98.62 100 ALA A CA 1
ATOM 784 C C . ALA A 1 100 ? 10.633 6.074 0.573 1 98.62 100 ALA A C 1
ATOM 786 O O . ALA A 1 100 ? 10.633 7.301 0.712 1 98.62 100 ALA A O 1
ATOM 787 N N . TYR A 1 101 ? 9.781 5.316 1.185 1 98.06 101 TYR A N 1
ATOM 788 C CA . TYR A 1 101 ? 8.719 5.879 2.02 1 98.06 101 TYR A CA 1
ATOM 789 C C . TYR A 1 101 ? 9.289 6.414 3.33 1 98.06 101 TYR A C 1
ATOM 791 O O . TYR A 1 101 ? 8.938 7.516 3.76 1 98.06 101 TYR A O 1
ATOM 799 N N . GLN A 1 102 ? 10.141 5.676 3.906 1 98.31 102 GLN A N 1
ATOM 800 C CA . GLN A 1 102 ? 10.742 6.121 5.16 1 98.31 102 GLN A CA 1
ATOM 801 C C . GLN A 1 102 ? 11.555 7.398 4.957 1 98.31 102 GLN A C 1
ATOM 803 O O . GLN A 1 102 ? 11.57 8.273 5.82 1 98.31 102 GLN A O 1
ATOM 808 N N . SER A 1 103 ? 12.227 7.504 3.846 1 98 103 SER A N 1
ATOM 809 C CA . SER A 1 103 ? 13.023 8.695 3.58 1 98 103 SER A CA 1
ATOM 810 C C . SER A 1 103 ? 12.164 9.953 3.586 1 98 103 SER A C 1
ATOM 812 O O . SER A 1 103 ? 12.586 11.008 4.066 1 98 103 SER A O 1
ATOM 814 N N . GLN A 1 104 ? 10.945 9.828 3.09 1 97.19 104 GLN A N 1
ATOM 815 C CA . GLN A 1 104 ? 10.047 10.969 3.068 1 97.19 104 GLN A CA 1
ATOM 816 C C . GLN A 1 104 ? 9.516 11.273 4.465 1 97.19 104 GLN A C 1
ATOM 818 O O . GLN A 1 104 ? 9.305 12.438 4.816 1 97.19 104 GLN A O 1
ATOM 823 N N . ILE A 1 105 ? 9.289 10.266 5.219 1 96.62 105 ILE A N 1
ATOM 824 C CA . ILE A 1 105 ? 8.875 10.438 6.605 1 96.62 105 ILE A CA 1
ATOM 825 C C . ILE A 1 105 ? 9.961 11.172 7.387 1 96.62 105 ILE A C 1
ATOM 827 O O . ILE A 1 105 ? 9.68 12.148 8.086 1 96.62 105 ILE A O 1
ATOM 831 N N . PHE A 1 106 ? 11.156 10.789 7.148 1 96.25 106 PHE A N 1
ATOM 832 C CA . PHE A 1 106 ? 12.281 11.398 7.844 1 96.25 106 PHE A CA 1
ATOM 833 C C . PHE A 1 106 ? 12.523 12.82 7.348 1 96.25 106 PHE A C 1
ATOM 835 O O . PHE A 1 106 ? 12.766 13.734 8.141 1 96.25 106 PHE A O 1
ATOM 842 N N . ARG A 1 107 ? 12.523 12.969 6.09 1 95.25 107 ARG A N 1
ATOM 843 C CA . ARG A 1 107 ? 12.703 14.305 5.523 1 95.25 107 ARG A CA 1
ATOM 844 C C . ARG A 1 107 ? 11.656 15.273 6.055 1 95.25 107 ARG A C 1
ATOM 846 O O . ARG A 1 107 ? 11.984 16.406 6.43 1 95.25 107 ARG A O 1
ATOM 853 N N . GLY A 1 108 ? 10.398 14.75 6.062 1 94.69 108 GLY A N 1
ATOM 854 C CA . GLY A 1 108 ? 9.328 15.578 6.609 1 94.69 108 GLY A CA 1
ATOM 855 C C . GLY A 1 108 ? 9.531 15.922 8.07 1 94.69 108 GLY A C 1
ATOM 856 O O . GLY A 1 108 ? 9.312 17.062 8.484 1 94.69 108 GLY A O 1
ATOM 857 N N . ALA A 1 109 ? 9.922 14.992 8.828 1 93.81 109 ALA A N 1
ATOM 858 C CA . ALA A 1 109 ? 10.164 15.188 10.258 1 93.81 109 ALA A CA 1
ATOM 859 C C . ALA A 1 109 ? 11.289 16.188 10.492 1 93.81 109 ALA A C 1
ATOM 861 O O . ALA A 1 109 ? 11.164 17.094 11.32 1 93.81 109 ALA A O 1
ATOM 862 N N . ILE A 1 110 ? 12.32 16.109 9.734 1 91.69 110 ILE A N 1
ATOM 863 C CA . ILE A 1 110 ? 13.477 16.984 9.867 1 91.69 110 ILE A CA 1
ATOM 864 C C . ILE A 1 110 ? 13.102 18.406 9.461 1 91.69 110 ILE A C 1
ATOM 866 O O . ILE A 1 110 ? 13.461 19.375 10.141 1 91.69 110 ILE A O 1
ATOM 870 N N . SER A 1 111 ? 12.336 18.484 8.438 1 91.62 111 SER A N 1
ATOM 871 C CA . SER A 1 111 ? 11.961 19.797 7.898 1 91.62 111 SER A CA 1
ATOM 872 C C . SER A 1 111 ? 10.969 20.5 8.812 1 91.62 111 SER A C 1
ATOM 874 O O . SER A 1 111 ? 10.797 21.719 8.711 1 91.62 111 SER A O 1
ATOM 876 N N . SER A 1 112 ? 10.312 19.75 9.617 1 90.69 112 SER A N 1
ATOM 877 C CA . SER A 1 112 ? 9.305 20.344 10.492 1 90.69 112 SER A CA 1
ATOM 878 C C . SER A 1 112 ? 9.945 21 11.711 1 90.69 112 SER A C 1
ATOM 880 O O . SER A 1 112 ? 9.289 21.75 12.438 1 90.69 112 SER A O 1
ATOM 882 N N . ILE A 1 113 ? 11.203 20.828 11.914 1 88.69 113 ILE A N 1
ATOM 883 C CA . ILE A 1 113 ? 11.914 21.406 13.047 1 88.69 113 ILE A CA 1
ATOM 884 C C . ILE A 1 113 ? 12.18 22.891 12.773 1 88.69 113 ILE A C 1
ATOM 886 O O . ILE A 1 113 ? 12.625 23.266 11.68 1 88.69 113 ILE A O 1
ATOM 890 N N . SER A 1 114 ? 11.914 23.703 13.781 1 87.06 114 SER A N 1
ATOM 891 C CA . SER A 1 114 ? 11.977 25.141 13.648 1 87.06 114 SER A CA 1
ATOM 892 C C . SER A 1 114 ? 13.383 25.609 13.273 1 87.06 114 SER A C 1
ATOM 894 O O . SER A 1 114 ? 14.375 25.078 13.797 1 87.06 114 SER A O 1
ATOM 896 N N . LYS A 1 115 ? 13.375 26.562 12.469 1 85.19 115 LYS A N 1
ATOM 897 C CA . LYS A 1 115 ? 14.648 27.156 12.086 1 85.19 115 LYS A CA 1
ATOM 898 C C . LYS A 1 115 ? 15.344 27.797 13.281 1 85.19 115 LYS A C 1
ATOM 900 O O . LYS A 1 115 ? 16.578 27.859 13.328 1 85.19 115 LYS A O 1
ATOM 905 N N . GLY A 1 116 ? 14.461 28.203 14.188 1 81.69 116 GLY A N 1
ATOM 906 C CA . GLY A 1 116 ? 15.008 28.797 15.398 1 81.69 116 GLY A CA 1
ATOM 907 C C . GLY A 1 116 ? 15.938 27.875 16.156 1 81.69 116 GLY A C 1
ATOM 908 O O . GLY A 1 116 ? 16.969 28.312 16.672 1 81.69 116 GLY A O 1
ATOM 909 N N . GLN A 1 117 ? 15.609 26.641 16.141 1 83.56 117 GLN A N 1
ATOM 910 C CA . GLN A 1 117 ? 16.453 25.641 16.797 1 83.56 117 GLN A CA 1
ATOM 911 C C . GLN A 1 117 ? 17.797 25.516 16.094 1 83.56 117 GLN A C 1
ATOM 913 O O . GLN A 1 117 ? 18.828 25.391 16.75 1 83.56 117 GLN A O 1
ATOM 918 N N . LEU A 1 118 ? 17.734 25.641 14.836 1 82.69 118 LEU A N 1
ATOM 919 C CA . LEU A 1 118 ? 18.953 25.547 14.039 1 82.69 118 LEU A CA 1
ATOM 920 C C . LEU A 1 118 ? 19.844 26.781 14.273 1 82.69 118 LEU A C 1
ATOM 922 O O . LEU A 1 118 ? 21.047 26.641 14.477 1 82.69 118 LEU A O 1
ATOM 926 N N . ASP A 1 119 ? 19.172 27.875 14.32 1 87.44 119 ASP A N 1
ATOM 927 C CA . ASP A 1 119 ? 19.875 29.125 14.531 1 87.44 119 ASP A CA 1
ATOM 928 C C . ASP A 1 119 ? 20.531 29.156 15.914 1 87.44 119 ASP A C 1
ATOM 930 O O . ASP A 1 119 ? 21.656 29.641 16.062 1 87.44 119 ASP A O 1
ATOM 934 N N . ALA A 1 120 ? 19.75 28.641 16.812 1 88 120 ALA A N 1
ATOM 935 C CA . ALA A 1 120 ? 20.281 28.594 18.172 1 88 120 ALA A CA 1
ATOM 936 C C . ALA A 1 120 ? 21.5 27.688 18.25 1 88 120 ALA A C 1
ATOM 938 O O . ALA A 1 120 ? 22.484 28.016 18.938 1 88 120 ALA A O 1
ATOM 939 N N . ALA A 1 121 ? 21.484 26.641 17.578 1 87.56 121 ALA A N 1
ATOM 940 C CA . ALA A 1 121 ? 22.594 25.703 17.578 1 87.56 121 ALA A CA 1
ATOM 941 C C . ALA A 1 121 ? 23.844 26.328 16.953 1 87.56 121 ALA A C 1
ATOM 943 O O . ALA A 1 121 ? 24.938 26.219 17.484 1 87.56 121 ALA A O 1
ATOM 944 N N . TYR A 1 122 ? 23.594 27.031 15.922 1 87.25 122 TYR A N 1
ATOM 945 C CA . TYR A 1 122 ? 24.688 27.703 15.242 1 87.25 122 TYR A CA 1
ATOM 946 C C . TYR A 1 122 ? 25.234 28.844 16.094 1 87.25 122 TYR A C 1
ATOM 948 O O . TYR A 1 122 ? 26.453 29.078 16.094 1 87.25 122 TYR A O 1
ATOM 956 N N . SER A 1 123 ? 24.375 29.438 16.766 1 91.5 123 SER A N 1
ATOM 957 C CA . SER A 1 123 ? 24.766 30.562 17.594 1 91.5 123 SER A CA 1
ATOM 958 C C . SER A 1 123 ? 25.688 30.141 18.734 1 91.5 123 SER A C 1
ATOM 960 O O . SER A 1 123 ? 26.5 30.922 19.203 1 91.5 123 SER A O 1
ATOM 962 N N . ILE A 1 124 ? 25.578 28.922 19.172 1 92.69 124 ILE A N 1
ATOM 963 C CA . ILE A 1 124 ? 26.406 28.438 20.281 1 92.69 124 ILE A CA 1
ATOM 964 C C . ILE A 1 124 ? 27.625 27.703 19.719 1 92.69 124 ILE A C 1
ATOM 966 O O . ILE A 1 124 ? 28.359 27.062 20.484 1 92.69 124 ILE A O 1
ATOM 970 N N . GLY A 1 125 ? 27.812 27.766 18.406 1 90.75 125 GLY A N 1
ATOM 971 C CA . GLY A 1 125 ? 29.062 27.328 17.812 1 90.75 125 GLY A CA 1
ATOM 972 C C . GLY A 1 125 ? 29 25.922 17.234 1 90.75 125 GLY A C 1
ATOM 973 O O . GLY A 1 125 ? 30.016 25.359 16.828 1 90.75 125 GLY A O 1
ATOM 974 N N . MET A 1 126 ? 27.828 25.312 17.172 1 88.88 126 MET A N 1
ATOM 975 C CA . MET A 1 126 ? 27.719 23.984 16.609 1 88.88 126 MET A CA 1
ATOM 976 C C . MET A 1 126 ? 27.828 24.031 15.086 1 88.88 126 MET A C 1
ATOM 978 O O . MET A 1 126 ? 27.328 24.953 14.453 1 88.88 126 MET A O 1
ATOM 982 N N . ASN A 1 127 ? 28.531 23.031 14.562 1 87.62 127 ASN A N 1
ATOM 983 C CA . ASN A 1 127 ? 28.547 22.906 13.109 1 87.62 127 ASN A CA 1
ATOM 984 C C . ASN A 1 127 ? 27.359 22.094 12.609 1 87.62 127 ASN A C 1
ATOM 986 O O . ASN A 1 127 ? 26.5 21.672 13.391 1 87.62 127 ASN A O 1
ATOM 990 N N . LYS A 1 128 ? 27.219 21.906 11.281 1 80.62 128 LYS A N 1
ATOM 991 C CA . LYS A 1 128 ? 26.062 21.281 10.656 1 80.62 128 LYS A CA 1
ATOM 992 C C . LYS A 1 128 ? 25.891 19.844 11.141 1 80.62 128 LYS A C 1
ATOM 994 O O . LYS A 1 128 ? 24.766 19.422 11.43 1 80.62 128 LYS A O 1
ATOM 999 N N . ILE A 1 129 ? 26.938 19.156 11.281 1 84.25 129 ILE A N 1
ATOM 1000 C CA . ILE A 1 129 ? 26.891 17.75 11.664 1 84.25 129 ILE A CA 1
ATOM 1001 C C . ILE A 1 129 ? 26.516 17.641 13.141 1 84.25 129 ILE A C 1
ATOM 1003 O O . ILE A 1 129 ? 25.672 16.812 13.508 1 84.25 129 ILE A O 1
ATOM 1007 N N . GLN A 1 130 ? 27.094 18.5 13.93 1 85.94 130 GLN A N 1
ATOM 1008 C CA . GLN A 1 130 ? 26.766 18.531 15.352 1 85.94 130 GLN A CA 1
ATOM 1009 C C . GLN A 1 130 ? 25.297 18.875 15.57 1 85.94 130 GLN A C 1
ATOM 1011 O O . GLN A 1 130 ? 24.609 18.234 16.375 1 85.94 130 GLN A O 1
ATOM 1016 N N . THR A 1 131 ? 24.906 19.891 14.812 1 85.56 131 THR A N 1
ATOM 1017 C CA . THR A 1 131 ? 23.516 20.328 14.914 1 85.56 131 THR A CA 1
ATOM 1018 C C . THR A 1 131 ? 22.562 19.203 14.516 1 85.56 131 THR A C 1
ATOM 1020 O O . THR A 1 131 ? 21.547 18.984 15.188 1 85.56 131 THR A O 1
ATOM 1023 N N . PHE A 1 132 ? 22.953 18.516 13.5 1 82.81 132 PHE A N 1
ATOM 1024 C CA . PHE A 1 132 ? 22.094 17.438 13.008 1 82.81 132 PHE A CA 1
ATOM 1025 C C . PHE A 1 132 ? 22.031 16.297 14.031 1 82.81 132 PHE A C 1
ATOM 1027 O O . PHE A 1 132 ? 20.938 15.844 14.383 1 82.81 132 PHE A O 1
ATOM 1034 N N . ILE A 1 133 ? 23.062 15.883 14.523 1 86.25 133 ILE A N 1
ATOM 1035 C CA . ILE A 1 133 ? 23.156 14.688 15.367 1 86.25 133 ILE A CA 1
ATOM 1036 C C . ILE A 1 133 ? 22.578 14.992 16.75 1 86.25 133 ILE A C 1
ATOM 1038 O O . ILE A 1 133 ? 21.844 14.18 17.312 1 86.25 133 ILE A O 1
ATOM 1042 N N . TYR A 1 134 ? 22.812 16.234 17.219 1 87.06 134 TYR A N 1
ATOM 1043 C CA . TYR A 1 134 ? 22.516 16.484 18.625 1 87.06 134 TYR A CA 1
ATOM 1044 C C . TYR A 1 134 ? 21.156 17.156 18.766 1 87.06 134 TYR A C 1
ATOM 1046 O O . TYR A 1 134 ? 20.516 17.078 19.828 1 87.06 134 TYR A O 1
ATOM 1054 N N . ILE A 1 135 ? 20.703 17.797 17.75 1 86.62 135 ILE A N 1
ATOM 1055 C CA . ILE A 1 135 ? 19.484 18.594 17.922 1 86.62 135 ILE A CA 1
ATOM 1056 C C . ILE A 1 135 ? 18.391 18.078 16.969 1 86.62 135 ILE A C 1
ATOM 1058 O O . ILE A 1 135 ? 17.344 17.625 17.406 1 86.62 135 ILE A O 1
ATOM 1062 N N . ILE A 1 136 ? 18.75 18.031 15.742 1 86.06 136 ILE A N 1
ATOM 1063 C CA . ILE A 1 136 ? 17.734 17.797 14.719 1 86.06 136 ILE A CA 1
ATOM 1064 C C . ILE A 1 136 ? 17.312 16.328 14.742 1 86.06 136 ILE A C 1
ATOM 1066 O O . ILE A 1 136 ? 16.125 16.016 14.859 1 86.06 136 ILE A O 1
ATOM 1070 N N . PHE A 1 137 ? 18.266 15.477 14.82 1 86.19 137 PHE A N 1
ATOM 1071 C CA . PHE A 1 137 ? 18.031 14.055 14.625 1 86.19 137 PHE A CA 1
ATOM 1072 C C . PHE A 1 137 ? 17.188 13.484 15.766 1 86.19 137 PHE A C 1
ATOM 1074 O O . PHE A 1 137 ? 16.172 12.828 15.531 1 86.19 137 PHE A O 1
ATOM 1081 N N . PRO A 1 138 ? 17.578 13.781 16.969 1 88.12 138 PRO A N 1
ATOM 1082 C CA . PRO A 1 138 ? 16.766 13.258 18.078 1 88.12 138 PRO A CA 1
ATOM 1083 C C . PRO A 1 138 ? 15.328 13.766 18.062 1 88.12 138 PRO A C 1
ATOM 1085 O O . PRO A 1 138 ? 14.406 13.016 18.375 1 88.12 138 PRO A O 1
ATOM 1088 N N . GLN A 1 139 ? 15.078 14.961 17.656 1 90.69 139 GLN A N 1
ATOM 1089 C CA . GLN A 1 139 ? 13.742 15.539 17.578 1 90.69 139 GLN A CA 1
ATOM 1090 C C . GLN A 1 139 ? 12.969 14.977 16.391 1 90.69 139 GLN A C 1
ATOM 1092 O O . GLN A 1 139 ? 11.781 14.672 16.5 1 90.69 139 GLN A O 1
ATOM 1097 N N . ALA A 1 140 ? 13.727 14.789 15.367 1 91.12 140 ALA A N 1
ATOM 1098 C CA . ALA A 1 140 ? 13.117 14.312 14.133 1 91.12 140 ALA A CA 1
ATOM 1099 C C . ALA A 1 140 ? 12.602 12.883 14.289 1 91.12 140 ALA A C 1
ATOM 1101 O O . ALA A 1 140 ? 11.547 12.531 13.758 1 91.12 140 ALA A O 1
ATOM 1102 N N . ILE A 1 141 ? 13.297 12.094 15 1 90.69 141 ILE A N 1
ATOM 1103 C CA . ILE A 1 141 ? 12.906 10.695 15.188 1 90.69 141 ILE A CA 1
ATOM 1104 C C . ILE A 1 141 ? 11.578 10.633 15.945 1 90.69 141 ILE A C 1
ATOM 1106 O O . ILE A 1 141 ? 10.727 9.805 15.641 1 90.69 141 ILE A O 1
ATOM 1110 N N . ARG A 1 142 ? 11.43 11.492 16.875 1 90.81 142 ARG A N 1
ATOM 1111 C CA . ARG A 1 142 ? 10.195 11.531 17.656 1 90.81 142 ARG A CA 1
ATOM 1112 C C . ARG A 1 142 ? 9.023 11.984 16.797 1 90.81 142 ARG A C 1
ATOM 1114 O O . ARG A 1 142 ? 7.926 11.438 16.891 1 90.81 142 ARG A O 1
ATOM 1121 N N . ILE A 1 143 ? 9.359 12.922 15.977 1 91.81 143 ILE A N 1
ATOM 1122 C CA . ILE A 1 143 ? 8.336 13.453 15.094 1 91.81 143 ILE A CA 1
ATOM 1123 C C . ILE A 1 143 ? 7.977 12.414 14.031 1 91.81 143 ILE A C 1
ATOM 1125 O O . ILE A 1 143 ? 6.809 12.273 13.664 1 91.81 143 ILE A O 1
ATOM 1129 N N . ALA A 1 144 ? 8.922 11.641 13.648 1 94.62 144 ALA A N 1
ATOM 1130 C CA . ALA A 1 144 ? 8.758 10.68 12.555 1 94.62 144 ALA A CA 1
ATOM 1131 C C . ALA A 1 144 ? 8.094 9.398 13.047 1 94.62 144 ALA A C 1
ATOM 1133 O O . ALA A 1 144 ? 7.637 8.586 12.25 1 94.62 144 ALA A O 1
ATOM 1134 N N . LEU A 1 145 ? 7.996 9.242 14.312 1 93.06 145 LEU A N 1
ATOM 1135 C CA . LEU A 1 145 ? 7.609 7.965 14.898 1 93.06 145 LEU A CA 1
ATOM 1136 C C . LEU A 1 145 ? 6.219 7.547 14.43 1 93.06 145 LEU A C 1
ATOM 1138 O O . LEU A 1 145 ? 6.008 6.391 14.055 1 93.06 145 LEU A O 1
ATOM 1142 N N . SER A 1 146 ? 5.309 8.461 14.461 1 91.12 146 SER A N 1
ATOM 1143 C CA . SER A 1 146 ? 3.941 8.141 14.062 1 91.12 146 SER A CA 1
ATOM 1144 C C . SER A 1 146 ? 3.881 7.688 12.609 1 91.12 146 SER A C 1
ATOM 1146 O O . SER A 1 146 ? 3.271 6.66 12.297 1 91.12 146 SER A O 1
ATOM 1148 N N . GLY A 1 147 ? 4.551 8.453 11.758 1 93.75 147 GLY A N 1
ATOM 1149 C CA . GLY A 1 147 ? 4.621 8.078 10.359 1 93.75 147 GLY A CA 1
ATOM 1150 C C . GLY A 1 147 ? 5.344 6.762 10.125 1 93.75 147 GLY A C 1
ATOM 1151 O O . GLY A 1 147 ? 4.949 5.977 9.266 1 93.75 147 GLY A O 1
ATOM 1152 N N . TRP A 1 148 ? 6.324 6.543 10.93 1 95.38 148 TRP A N 1
ATOM 1153 C CA . TRP A 1 148 ? 7.109 5.32 10.789 1 95.38 148 TRP A CA 1
ATOM 1154 C C . TRP A 1 148 ? 6.301 4.102 11.227 1 95.38 148 TRP A C 1
ATOM 1156 O O . TRP A 1 148 ? 6.395 3.035 10.609 1 95.38 148 TRP A O 1
ATOM 1166 N N . ILE A 1 149 ? 5.504 4.219 12.266 1 94.44 149 ILE A N 1
ATOM 1167 C CA . ILE A 1 149 ? 4.656 3.125 12.727 1 94.44 149 ILE A CA 1
ATOM 1168 C C . ILE A 1 149 ? 3.656 2.752 11.633 1 94.44 149 ILE A C 1
ATOM 1170 O O . ILE A 1 149 ? 3.406 1.57 11.391 1 94.44 149 ILE A O 1
ATOM 1174 N N . ASN A 1 150 ? 3.15 3.742 11.008 1 93.75 150 ASN A N 1
ATOM 1175 C CA . ASN A 1 150 ? 2.26 3.486 9.883 1 93.75 150 ASN A CA 1
ATOM 1176 C C . ASN A 1 150 ? 2.979 2.742 8.758 1 93.75 150 ASN A C 1
ATOM 1178 O O . ASN A 1 150 ? 2.438 1.789 8.195 1 93.75 150 ASN A O 1
ATOM 1182 N N . GLU A 1 151 ? 4.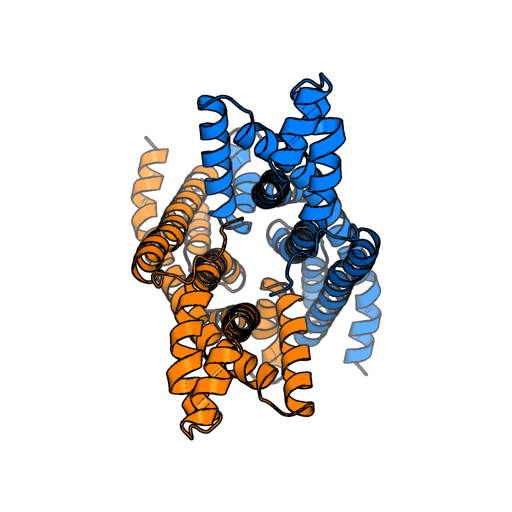184 3.199 8.5 1 96.69 151 GLU A N 1
ATOM 1183 C CA . GLU A 1 151 ? 4.984 2.529 7.473 1 96.69 151 GLU A CA 1
ATOM 1184 C C . GLU A 1 151 ? 5.285 1.086 7.867 1 96.69 151 GLU A C 1
ATOM 1186 O O . GLU A 1 151 ? 5.238 0.186 7.027 1 96.69 151 GLU A O 1
ATOM 1191 N N . ALA A 1 152 ? 5.559 0.883 9.102 1 97.69 152 ALA A N 1
ATOM 1192 C CA . ALA A 1 152 ? 5.824 -0.468 9.586 1 97.69 152 ALA A CA 1
ATOM 1193 C C . ALA A 1 152 ? 4.613 -1.372 9.391 1 97.69 152 ALA A C 1
ATOM 1195 O O . ALA A 1 152 ? 4.75 -2.539 9.016 1 97.69 152 ALA A O 1
ATOM 1196 N N . SER A 1 153 ? 3.449 -0.835 9.641 1 97.38 153 SER A N 1
ATOM 1197 C CA . SER A 1 153 ? 2.219 -1.593 9.438 1 97.38 153 SER A CA 1
ATOM 1198 C C . SER A 1 153 ? 2.021 -1.944 7.965 1 97.38 153 SER A C 1
ATOM 1200 O O . SER A 1 153 ? 1.566 -3.043 7.641 1 97.38 153 SER A O 1
ATOM 1202 N N . VAL A 1 154 ? 2.385 -1.051 7.117 1 97.56 154 VAL A N 1
ATOM 1203 C CA . VAL A 1 154 ? 2.266 -1.268 5.68 1 97.56 154 VAL A CA 1
ATOM 1204 C C . VAL A 1 154 ? 3.219 -2.377 5.242 1 97.56 154 VAL A C 1
ATOM 1206 O O . VAL A 1 154 ? 2.824 -3.297 4.523 1 97.56 154 VAL A O 1
ATOM 1209 N N . VAL A 1 155 ? 4.449 -2.297 5.73 1 98.69 155 VAL A N 1
ATOM 1210 C CA . VAL A 1 155 ? 5.457 -3.289 5.371 1 98.69 155 VAL A CA 1
ATOM 1211 C C . VAL A 1 155 ? 5.02 -4.668 5.852 1 98.69 155 VAL A C 1
ATOM 1213 O O . VAL A 1 155 ? 5.141 -5.656 5.125 1 98.69 155 VAL A O 1
ATOM 1216 N N . LEU A 1 156 ? 4.512 -4.711 7.059 1 98.69 156 LEU A N 1
ATOM 1217 C CA . LEU A 1 156 ? 4.027 -5.969 7.617 1 98.69 156 LEU A CA 1
ATOM 1218 C C . LEU A 1 156 ? 2.977 -6.598 6.707 1 98.69 156 LEU A C 1
ATOM 1220 O O . LEU A 1 156 ? 3.066 -7.785 6.375 1 98.69 156 LEU A O 1
ATOM 1224 N N . LYS A 1 157 ? 2.039 -5.855 6.289 1 98.5 157 LYS A N 1
ATOM 1225 C CA . LYS A 1 157 ? 0.996 -6.355 5.398 1 98.5 157 LYS A CA 1
ATOM 1226 C C . LYS A 1 157 ? 1.571 -6.73 4.035 1 98.5 157 LYS A C 1
ATOM 1228 O O . LYS A 1 157 ? 1.202 -7.758 3.461 1 98.5 157 LYS A O 1
ATOM 1233 N N . ASP A 1 158 ? 2.566 -5.957 3.553 1 98.69 158 ASP A N 1
ATOM 1234 C CA . ASP A 1 158 ? 3.152 -6.152 2.23 1 98.69 158 ASP A CA 1
ATOM 1235 C C . ASP A 1 158 ? 3.986 -7.43 2.182 1 98.69 158 ASP A C 1
ATOM 1237 O O . ASP A 1 158 ? 4.273 -7.949 1.102 1 98.69 158 ASP A O 1
ATOM 1241 N N . THR A 1 159 ? 4.363 -7.922 3.355 1 98.88 159 THR A N 1
ATOM 1242 C CA . THR A 1 159 ? 5.133 -9.164 3.379 1 98.88 159 THR A CA 1
ATOM 1243 C C . THR A 1 159 ? 4.34 -10.305 2.756 1 98.88 159 THR A C 1
ATOM 1245 O O . THR A 1 159 ? 4.918 -11.289 2.285 1 98.88 159 THR A O 1
ATOM 1248 N N . SER A 1 160 ? 3.021 -10.18 2.762 1 98.81 160 SER A N 1
ATOM 1249 C CA . SER A 1 160 ? 2.178 -11.227 2.188 1 98.81 160 SER A CA 1
ATOM 1250 C C . SER A 1 160 ? 2.463 -11.414 0.7 1 98.81 160 SER A C 1
ATOM 1252 O O . SER A 1 160 ? 2.246 -12.492 0.152 1 98.81 160 SER A O 1
ATOM 1254 N N . VAL A 1 161 ? 3.027 -10.445 0.042 1 98.62 161 VAL A N 1
ATOM 1255 C CA . VAL A 1 161 ? 3.299 -10.492 -1.391 1 98.62 161 VAL A CA 1
ATOM 1256 C C . VAL A 1 161 ? 4.48 -11.43 -1.663 1 98.62 161 VAL A C 1
ATOM 1258 O O . VAL A 1 161 ? 4.641 -11.922 -2.779 1 98.62 161 VAL A O 1
ATOM 1261 N N . ALA A 1 162 ? 5.277 -11.68 -0.645 1 98.69 162 ALA A N 1
ATOM 1262 C CA . ALA A 1 162 ? 6.418 -12.586 -0.778 1 98.69 162 ALA A CA 1
ATOM 1263 C C . ALA A 1 162 ? 5.957 -14 -1.101 1 98.69 162 ALA A C 1
ATOM 1265 O O . ALA A 1 162 ? 6.75 -14.828 -1.556 1 98.69 162 ALA A O 1
ATOM 1266 N N . TYR A 1 163 ? 4.676 -14.273 -0.842 1 98.19 163 TYR A N 1
ATOM 1267 C CA . TYR A 1 163 ? 4.137 -15.586 -1.188 1 98.19 163 TYR A CA 1
ATOM 1268 C C . TYR A 1 163 ? 4.352 -15.891 -2.664 1 98.19 163 TYR A C 1
ATOM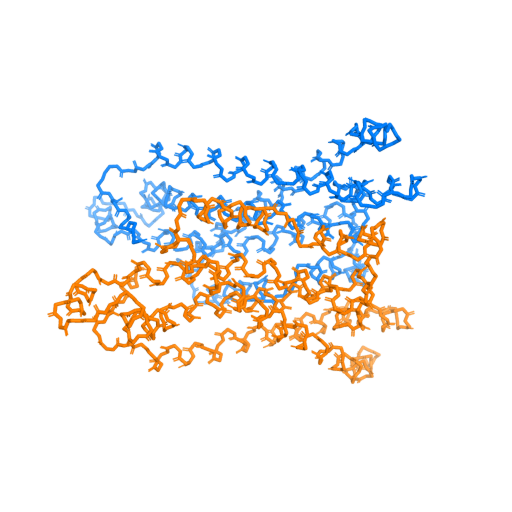 1270 O O . TYR A 1 163 ? 4.535 -17.047 -3.045 1 98.19 163 TYR A O 1
ATOM 1278 N N . ALA A 1 164 ? 4.371 -14.852 -3.49 1 97.5 164 ALA A N 1
ATOM 1279 C CA . ALA A 1 164 ? 4.477 -15 -4.938 1 97.5 164 ALA A CA 1
ATOM 1280 C C . ALA A 1 164 ? 5.863 -15.508 -5.336 1 97.5 164 ALA A C 1
ATOM 1282 O O . ALA A 1 164 ? 6.043 -16.047 -6.426 1 97.5 164 ALA A O 1
ATOM 1283 N N . LEU A 1 165 ? 6.859 -15.289 -4.441 1 98.12 165 LEU A N 1
ATOM 1284 C CA . LEU A 1 165 ? 8.211 -15.773 -4.703 1 98.12 165 LEU A CA 1
ATOM 1285 C C . LEU A 1 165 ? 8.43 -17.141 -4.066 1 98.12 165 LEU A C 1
ATOM 1287 O O . LEU A 1 165 ? 9.508 -17.734 -4.215 1 98.12 165 LEU A O 1
ATOM 1291 N N . GLY A 1 166 ? 7.445 -17.656 -3.338 1 97.56 166 GLY A N 1
ATOM 1292 C CA . GLY A 1 166 ? 7.559 -18.953 -2.719 1 97.56 166 GLY A CA 1
ATOM 1293 C C . GLY A 1 166 ? 8.039 -18.906 -1.28 1 97.56 166 GLY A C 1
ATOM 1294 O O . GLY A 1 166 ? 8.344 -19.938 -0.68 1 97.56 166 GLY A O 1
ATOM 1295 N N . VAL A 1 167 ? 8.133 -17.672 -0.732 1 98.75 167 VAL A N 1
ATOM 1296 C CA . VAL A 1 167 ? 8.484 -17.562 0.68 1 98.75 167 VAL A CA 1
ATOM 1297 C C . VAL A 1 167 ? 7.348 -18.109 1.538 1 98.75 167 VAL A C 1
ATOM 1299 O O . VAL A 1 167 ? 6.188 -17.734 1.356 1 98.75 167 VAL A O 1
ATOM 1302 N N . VAL A 1 168 ? 7.672 -18.984 2.488 1 98.38 168 VAL A N 1
ATOM 1303 C CA . VAL A 1 168 ? 6.625 -19.641 3.266 1 98.38 168 VAL A CA 1
ATOM 1304 C C . VAL A 1 168 ? 6.293 -18.797 4.496 1 98.38 168 VAL A C 1
ATOM 1306 O O . VAL A 1 168 ? 6.5 -19.25 5.629 1 98.38 168 VAL A O 1
ATOM 1309 N N . GLU A 1 169 ? 5.832 -17.609 4.184 1 98.81 169 GLU A N 1
ATOM 1310 C CA . GLU A 1 169 ? 5.281 -16.75 5.219 1 98.81 169 GLU A CA 1
ATOM 1311 C C . GLU A 1 169 ? 3.816 -17.078 5.492 1 98.81 169 GLU A C 1
ATOM 1313 O O . GLU A 1 169 ? 3.322 -18.125 5.082 1 98.81 169 GLU A O 1
ATOM 1318 N N . LEU A 1 170 ? 3.105 -16.312 6.27 1 98.81 170 LEU A N 1
ATOM 1319 C CA . LEU A 1 170 ? 1.794 -16.625 6.82 1 98.81 170 LEU A CA 1
ATOM 1320 C C . LEU A 1 170 ? 0.813 -16.984 5.707 1 98.81 170 LEU A C 1
ATOM 1322 O O . LEU A 1 170 ? 0.169 -18.047 5.758 1 98.81 170 LEU A O 1
ATOM 1326 N N . LEU A 1 171 ? 0.691 -16.219 4.691 1 98.75 171 LEU A N 1
ATOM 1327 C CA . LEU A 1 171 ? -0.263 -16.469 3.615 1 98.75 171 LEU A CA 1
ATOM 1328 C C . LEU A 1 171 ? 0.108 -17.719 2.842 1 98.75 171 LEU A C 1
ATOM 1330 O O . LEU A 1 171 ? -0.762 -18.531 2.51 1 98.75 171 LEU A O 1
ATOM 1334 N N . ARG A 1 172 ? 1.399 -17.891 2.52 1 98.5 172 ARG A N 1
ATOM 1335 C CA . ARG A 1 172 ? 1.844 -19.078 1.804 1 98.5 172 ARG A CA 1
ATOM 1336 C C . ARG A 1 172 ? 1.552 -20.344 2.605 1 98.5 172 ARG A C 1
ATOM 1338 O O . ARG A 1 172 ? 1.11 -21.359 2.049 1 98.5 172 ARG A O 1
ATOM 1345 N N . GLN A 1 173 ? 1.844 -20.312 3.891 1 98.44 173 GLN A N 1
ATOM 1346 C CA . GLN A 1 173 ? 1.47 -21.438 4.746 1 98.44 173 GLN A CA 1
ATOM 1347 C C . GLN A 1 173 ? -0.021 -21.734 4.633 1 98.44 173 GLN A C 1
ATOM 1349 O O . GLN A 1 173 ? -0.417 -22.906 4.59 1 98.44 173 GLN A O 1
ATOM 1354 N N . GLY A 1 174 ? -0.83 -20.672 4.598 1 98.31 174 GLY A N 1
ATOM 1355 C CA . GLY A 1 174 ? -2.262 -20.844 4.422 1 98.31 174 GLY A CA 1
ATOM 1356 C C . GLY A 1 174 ? -2.617 -21.578 3.141 1 98.31 174 GLY A C 1
ATOM 1357 O O . GLY A 1 174 ? -3.479 -22.453 3.143 1 98.31 174 GLY A O 1
ATO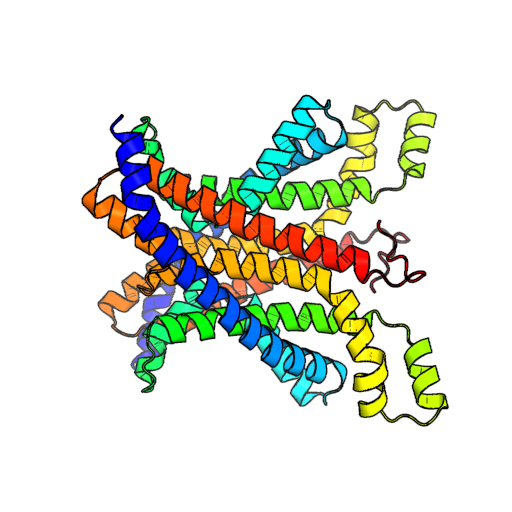M 1358 N N . THR A 1 175 ? -1.917 -21.234 2.045 1 97.69 175 THR A N 1
ATOM 1359 C CA . THR A 1 175 ? -2.199 -21.891 0.77 1 97.69 175 THR A CA 1
ATOM 1360 C C . THR A 1 175 ? -1.842 -23.375 0.828 1 97.69 175 THR A C 1
ATOM 1362 O O . THR A 1 175 ? -2.521 -24.203 0.222 1 97.69 175 THR A O 1
ATOM 1365 N N . TYR A 1 176 ? -0.752 -23.703 1.535 1 97.5 176 TYR A N 1
ATOM 1366 C CA . TYR A 1 176 ? -0.377 -25.094 1.707 1 97.5 176 TYR A CA 1
ATOM 1367 C C . TYR A 1 176 ? -1.448 -25.859 2.479 1 97.5 176 TYR A C 1
ATOM 1369 O O . TYR A 1 176 ? -1.824 -26.969 2.098 1 97.5 176 TYR A O 1
ATOM 1377 N N . ILE A 1 177 ? -1.918 -25.281 3.514 1 97.44 177 ILE A N 1
ATOM 1378 C CA . ILE A 1 177 ? -2.936 -25.906 4.344 1 97.44 177 ILE A CA 1
ATOM 1379 C C . ILE A 1 177 ? -4.207 -26.125 3.523 1 97.44 177 ILE A C 1
ATOM 1381 O O . ILE A 1 177 ? -4.836 -27.188 3.615 1 97.44 177 ILE A O 1
ATOM 1385 N N . ILE A 1 178 ? -4.555 -25.188 2.715 1 97.31 178 ILE A N 1
ATOM 1386 C CA . ILE A 1 178 ? -5.758 -25.25 1.892 1 97.31 178 ILE A CA 1
ATOM 1387 C C . ILE A 1 178 ? -5.621 -26.375 0.863 1 97.31 178 ILE A C 1
ATOM 1389 O O . ILE A 1 178 ? -6.598 -27.062 0.546 1 97.31 178 ILE A O 1
ATOM 1393 N N . SER A 1 179 ? -4.41 -26.562 0.333 1 96.19 179 SER A N 1
ATOM 1394 C CA . SER A 1 179 ? -4.188 -27.609 -0.66 1 96.19 179 SER A CA 1
ATOM 1395 C C . SER A 1 179 ? -4.457 -29 -0.077 1 96.19 179 SER A C 1
ATOM 1397 O O . SER A 1 179 ? -4.797 -29.938 -0.809 1 96.19 179 SER A O 1
ATOM 1399 N N . VAL A 1 180 ? -4.375 -29.094 1.249 1 94.19 180 VAL A N 1
ATOM 1400 C CA . VAL A 1 180 ? -4.566 -30.391 1.911 1 94.19 180 VAL A CA 1
ATOM 1401 C C . VAL A 1 180 ? -5.984 -30.469 2.461 1 94.19 180 VAL A C 1
ATOM 1403 O O . VAL A 1 180 ? -6.629 -31.531 2.369 1 94.19 180 VAL A O 1
ATOM 1406 N N . THR A 1 181 ? -6.508 -29.328 2.973 1 94.56 181 THR A N 1
ATOM 1407 C CA . THR A 1 181 ? -7.773 -29.359 3.699 1 94.56 181 THR A CA 1
ATOM 1408 C C . THR A 1 181 ? -8.938 -28.984 2.779 1 94.56 181 THR A C 1
ATOM 1410 O O . THR A 1 181 ? -10.094 -29.266 3.09 1 94.56 181 THR A O 1
ATOM 1413 N N . ASN A 1 182 ? -8.656 -28.234 1.724 1 95.19 182 ASN A N 1
ATOM 1414 C CA . ASN A 1 182 ? -9.648 -27.734 0.778 1 95.19 182 ASN A CA 1
ATOM 1415 C C . ASN A 1 182 ? -10.664 -26.828 1.463 1 95.19 182 ASN A C 1
ATOM 1417 O O . ASN A 1 182 ? -11.867 -26.922 1.188 1 95.19 182 ASN A O 1
ATOM 1421 N N . ARG A 1 183 ? -10.203 -26.062 2.426 1 96.44 183 ARG A N 1
ATOM 1422 C CA . ARG A 1 183 ? -11.055 -25.141 3.162 1 96.44 183 ARG A CA 1
ATOM 1423 C C . ARG A 1 183 ? -10.508 -23.719 3.1 1 96.44 183 ARG A C 1
ATOM 1425 O O . ARG A 1 183 ? -10.109 -23.156 4.121 1 96.44 183 ARG A O 1
ATOM 1432 N N . PRO A 1 184 ? -10.664 -23.125 1.957 1 97.38 184 PRO A N 1
ATOM 1433 C CA . PRO A 1 184 ? -10.07 -21.797 1.791 1 97.38 184 PRO A CA 1
ATOM 1434 C C . PRO A 1 184 ? -10.734 -20.734 2.668 1 97.38 184 PRO A C 1
ATOM 1436 O O . PRO A 1 184 ? -10.055 -19.859 3.211 1 97.38 184 PRO A O 1
ATOM 1439 N N . LEU A 1 185 ? -12.031 -20.844 2.883 1 97.44 185 LEU A N 1
ATOM 1440 C CA . LEU A 1 185 ? -12.742 -19.797 3.627 1 97.44 185 LEU A CA 1
ATOM 1441 C C . LEU A 1 185 ? -12.211 -19.703 5.051 1 97.44 185 LEU A C 1
ATOM 1443 O O . LEU A 1 185 ? -11.781 -18.625 5.48 1 97.44 185 LEU A O 1
ATOM 1447 N N . ILE A 1 186 ? -12.148 -20.781 5.715 1 96.94 186 ILE A N 1
ATOM 1448 C CA . ILE A 1 186 ? -11.773 -20.781 7.125 1 96.94 186 ILE A CA 1
ATOM 1449 C C . ILE A 1 186 ? -10.289 -20.438 7.27 1 96.94 186 ILE A C 1
ATOM 1451 O O . ILE A 1 186 ? -9.906 -19.703 8.18 1 96.94 186 ILE A O 1
ATOM 1455 N N . VAL A 1 187 ? -9.469 -20.969 6.406 1 97.62 187 VAL A N 1
ATOM 1456 C CA . VAL A 1 187 ? -8.023 -20.781 6.523 1 97.62 187 VAL A CA 1
ATOM 1457 C C . VAL A 1 187 ? -7.668 -19.328 6.242 1 97.62 187 VAL A C 1
ATOM 1459 O O . VAL A 1 187 ? -6.891 -18.719 6.98 1 97.62 187 VAL A O 1
ATOM 1462 N N . TYR A 1 188 ? -8.273 -18.719 5.219 1 98.06 188 TYR A N 1
ATOM 1463 C CA . TYR A 1 188 ? -7.969 -17.328 4.914 1 98.06 188 TYR A CA 1
ATOM 1464 C C . TYR A 1 188 ? -8.555 -16.406 5.965 1 98.06 188 TYR A C 1
ATOM 1466 O O . TYR A 1 188 ? -8 -15.336 6.242 1 98.06 188 TYR A O 1
ATOM 1474 N N . LEU A 1 189 ? -9.641 -16.766 6.57 1 97.62 189 LEU A N 1
ATOM 1475 C CA . LEU A 1 189 ? -10.172 -15.977 7.68 1 97.62 189 LEU A CA 1
ATOM 1476 C C . LEU A 1 189 ? -9.195 -15.961 8.852 1 97.62 189 LEU A C 1
ATOM 1478 O O . LEU A 1 189 ? -8.984 -14.914 9.477 1 97.62 189 LEU A O 1
ATOM 1482 N N . ILE A 1 190 ? -8.617 -17.094 9.117 1 97.81 190 ILE A N 1
ATOM 1483 C CA . ILE A 1 190 ? -7.648 -17.172 10.211 1 97.81 190 ILE A CA 1
ATOM 1484 C C . ILE A 1 190 ? -6.41 -16.344 9.859 1 97.81 190 ILE A C 1
ATOM 1486 O O . ILE A 1 190 ? -5.883 -15.617 10.703 1 97.81 190 ILE A O 1
ATOM 1490 N N . CYS A 1 191 ? -5.91 -16.484 8.625 1 98.56 191 CYS A N 1
ATOM 1491 C CA . CYS A 1 191 ? -4.785 -15.672 8.188 1 98.56 191 CYS A CA 1
ATOM 1492 C C . CYS A 1 191 ? -5.09 -14.188 8.375 1 98.56 191 CYS A C 1
ATOM 1494 O O . CYS A 1 191 ? -4.27 -13.445 8.914 1 98.56 191 CYS A O 1
ATOM 1496 N N . GLY A 1 192 ? -6.328 -13.812 7.914 1 98.44 192 GLY A N 1
ATOM 1497 C CA . GLY A 1 192 ? -6.746 -12.43 8.078 1 98.44 192 GLY A CA 1
ATOM 1498 C C . GLY A 1 192 ? -6.777 -11.984 9.523 1 98.44 192 GLY A C 1
ATOM 1499 O O . GLY A 1 192 ? -6.34 -10.875 9.852 1 98.44 192 GLY A O 1
ATOM 1500 N N . ALA A 1 193 ? -7.238 -12.812 10.383 1 98 193 ALA A N 1
ATOM 1501 C CA . ALA A 1 193 ? -7.309 -12.508 11.812 1 98 193 ALA A CA 1
ATOM 1502 C C . ALA A 1 193 ? -5.918 -12.336 12.406 1 98 193 ALA A C 1
ATOM 1504 O O . ALA A 1 193 ? -5.691 -11.438 13.219 1 98 193 ALA A O 1
ATOM 1505 N N . ILE A 1 194 ? -5.039 -13.18 12.008 1 98.44 194 ILE A N 1
ATOM 1506 C CA . ILE A 1 194 ? -3.674 -13.086 12.523 1 98.44 194 ILE A CA 1
ATOM 1507 C C . ILE A 1 194 ? -3.033 -11.781 12.047 1 98.44 194 ILE A C 1
ATOM 1509 O O . ILE A 1 194 ? -2.426 -11.055 12.836 1 98.44 194 ILE A O 1
ATOM 1513 N N . TYR A 1 195 ? -3.182 -11.516 10.789 1 98.56 195 TYR A N 1
ATOM 1514 C CA . TYR A 1 195 ? -2.656 -10.25 10.281 1 98.56 195 TYR A CA 1
ATOM 1515 C C . TYR A 1 195 ? -3.266 -9.07 11.031 1 98.56 195 TYR A C 1
ATOM 1517 O O . TYR A 1 195 ? -2.576 -8.094 11.328 1 98.56 195 TYR A O 1
ATOM 1525 N N . PHE A 1 196 ? -4.57 -9.117 11.266 1 97.94 196 PHE A N 1
ATOM 1526 C CA . PHE A 1 196 ? -5.258 -8.055 11.992 1 97.94 196 PHE A CA 1
ATOM 1527 C C . PHE A 1 196 ? -4.629 -7.84 13.367 1 97.94 196 PHE A C 1
ATOM 1529 O O . PHE A 1 196 ? -4.336 -6.703 13.75 1 97.94 196 PHE A O 1
ATOM 1536 N N . VAL A 1 197 ? -4.402 -8.875 14.047 1 97 197 VAL A N 1
ATOM 1537 C CA . VAL A 1 197 ? -3.818 -8.797 15.383 1 97 197 VAL A CA 1
ATOM 1538 C C . VAL A 1 197 ? -2.406 -8.219 15.305 1 97 197 VAL A C 1
ATOM 1540 O O . VAL A 1 197 ? -2.035 -7.355 16.094 1 97 197 VAL A O 1
ATOM 1543 N N . LEU A 1 198 ? -1.632 -8.672 14.359 1 97.62 198 LEU A N 1
ATOM 1544 C CA . LEU A 1 198 ? -0.259 -8.203 14.203 1 97.62 198 LEU A CA 1
ATOM 1545 C C . LEU A 1 198 ? -0.226 -6.715 13.867 1 97.62 198 LEU A C 1
ATOM 1547 O O . LEU A 1 198 ? 0.513 -5.949 14.484 1 97.62 198 LEU A O 1
ATOM 1551 N N . THR A 1 199 ? -1.041 -6.383 12.891 1 95.94 199 THR A N 1
ATOM 1552 C CA . THR A 1 199 ? -1.049 -5 12.43 1 95.94 199 THR A CA 1
ATOM 1553 C C . THR A 1 199 ? -1.601 -4.07 13.508 1 95.94 199 THR A C 1
ATOM 1555 O O . THR A 1 199 ? -1.063 -2.984 13.734 1 95.94 199 THR A O 1
ATOM 1558 N N . PHE A 1 200 ? -2.633 -4.539 14.125 1 90.12 200 PHE A N 1
ATOM 1559 C CA . PHE A 1 200 ? -3.262 -3.752 15.18 1 90.12 200 PHE A CA 1
ATOM 1560 C C . PHE A 1 200 ? -2.309 -3.562 16.359 1 90.12 200 PHE A C 1
ATOM 1562 O O . PHE A 1 200 ? -2.221 -2.471 16.922 1 90.12 200 PHE A O 1
ATOM 1569 N N . SER A 1 201 ? -1.66 -4.59 16.719 1 91.56 201 SER A N 1
ATOM 1570 C CA . SER A 1 201 ? -0.694 -4.523 17.812 1 91.56 201 SER A CA 1
ATOM 1571 C C . SER A 1 201 ? 0.457 -3.582 17.469 1 91.56 201 SER A C 1
ATOM 1573 O O . SER A 1 201 ? 0.935 -2.846 18.328 1 91.56 201 SER A O 1
ATOM 1575 N N . LEU A 1 202 ? 0.856 -3.646 16.266 1 91.69 202 LEU A N 1
ATOM 1576 C CA . LEU A 1 202 ? 1.938 -2.775 15.82 1 91.69 202 LEU A CA 1
ATOM 1577 C C . LEU A 1 202 ? 1.509 -1.312 15.852 1 91.69 202 LEU A C 1
ATOM 1579 O O . LEU A 1 202 ? 2.273 -0.447 16.281 1 91.69 202 LEU A O 1
ATOM 1583 N N . SER A 1 203 ? 0.342 -1.102 15.438 1 85.19 203 SER A N 1
ATOM 1584 C CA . SER A 1 203 ? -0.168 0.264 15.391 1 85.19 203 SER A CA 1
ATOM 1585 C C . SER A 1 203 ? -0.437 0.81 16.781 1 85.19 203 SER A C 1
ATOM 1587 O O . SER A 1 203 ? -0.222 1.995 17.047 1 85.19 203 SER A O 1
ATOM 1589 N N . ARG A 1 204 ? -0.958 0.043 17.719 1 79.56 204 ARG A N 1
ATOM 1590 C CA . ARG A 1 204 ? -1.271 0.458 19.078 1 79.56 204 ARG A CA 1
ATOM 1591 C C . ARG A 1 204 ? -0.013 0.505 19.938 1 79.56 204 ARG A C 1
ATOM 1593 O O . ARG A 1 204 ? 0.102 1.344 20.844 1 79.56 204 ARG A O 1
ATOM 1600 N N . GLY A 1 205 ? 0.69 -0.514 19.875 1 69.19 205 GLY A N 1
ATOM 1601 C CA . GLY A 1 205 ? 1.879 -0.605 20.703 1 69.19 205 GLY A CA 1
ATOM 1602 C C . GLY A 1 205 ? 2.779 0.61 20.594 1 69.19 205 GLY A C 1
ATOM 1603 O O . GLY A 1 205 ? 3.234 1.146 21.609 1 69.19 205 GLY A O 1
ATOM 1604 N N . PHE A 1 206 ? 2.916 1.058 19.359 1 61.16 206 PHE A N 1
ATOM 1605 C CA . PHE A 1 206 ? 3.83 2.186 19.234 1 61.16 206 PHE A CA 1
ATOM 1606 C C . PHE A 1 206 ? 3.111 3.5 19.5 1 61.16 206 PHE A C 1
ATOM 1608 O O . PHE A 1 206 ? 3.752 4.535 19.703 1 61.16 206 PHE A O 1
ATOM 1615 N N . GLY A 1 207 ? 1.774 3.432 19.5 1 56.53 207 GLY A N 1
ATOM 1616 C CA . GLY A 1 207 ? 1.025 4.609 19.906 1 56.53 207 GLY A CA 1
ATOM 1617 C C . GLY A 1 207 ? 1.238 4.977 21.359 1 56.53 207 GLY A C 1
ATOM 1618 O O . GLY A 1 207 ? 1.315 6.156 21.703 1 56.53 207 GLY A O 1
ATOM 1619 N N . MET A 1 208 ? 1.481 3.92 22.094 1 55.56 208 MET A N 1
ATOM 1620 C CA . MET A 1 208 ? 1.779 4.156 23.5 1 55.56 208 MET A CA 1
ATOM 1621 C C . MET A 1 208 ? 3.154 4.793 23.672 1 55.56 208 MET A C 1
ATOM 1623 O O . MET A 1 208 ? 3.355 5.625 24.562 1 55.56 208 MET A O 1
ATOM 1627 N N . ILE A 1 209 ? 4.016 4.434 22.797 1 55.91 209 ILE A N 1
ATOM 1628 C CA . ILE A 1 209 ? 5.348 5.02 22.844 1 55.91 209 ILE A CA 1
ATOM 1629 C C . ILE A 1 209 ? 5.281 6.488 22.438 1 55.91 209 ILE A C 1
ATOM 1631 O O . ILE A 1 209 ? 5.992 7.328 22.984 1 55.91 209 ILE A O 1
ATOM 1635 N N . GLU A 1 210 ? 4.367 6.746 21.5 1 57.28 210 GLU A N 1
ATOM 1636 C CA . GLU A 1 210 ? 4.145 8.102 21.016 1 57.28 210 GLU A CA 1
ATOM 1637 C C . GLU A 1 210 ? 3.689 9.023 22.156 1 57.28 210 GLU A C 1
ATOM 1639 O O . GLU A 1 210 ? 4.16 10.156 22.266 1 57.28 210 GLU A O 1
ATOM 1644 N N . LYS A 1 211 ? 2.75 8.57 22.938 1 55.47 211 LYS A N 1
ATOM 1645 C CA . LYS A 1 211 ? 2.225 9.383 24.031 1 55.47 211 LYS A CA 1
ATOM 1646 C C . LYS A 1 211 ? 3.318 9.711 25.047 1 55.47 211 LYS A C 1
ATOM 1648 O O . LYS A 1 211 ? 3.307 10.781 25.656 1 55.47 211 LYS A O 1
ATOM 1653 N N . LYS A 1 212 ? 4.281 8.781 25.047 1 52.19 212 LYS A N 1
ATOM 1654 C CA . LYS A 1 212 ? 5.352 8.992 26.031 1 52.19 212 LYS A CA 1
ATOM 1655 C C . LYS A 1 212 ? 6.418 9.93 25.469 1 52.19 212 LYS A C 1
ATOM 1657 O O . LYS A 1 212 ? 7.113 10.609 26.234 1 52.19 212 LYS A O 1
ATOM 1662 N N . LEU A 1 213 ? 6.5 9.914 24.219 1 52.88 213 LEU A N 1
ATOM 1663 C CA . LEU A 1 213 ? 7.547 10.719 23.594 1 52.88 213 LEU A CA 1
ATOM 1664 C C . LEU A 1 213 ? 7.008 12.086 23.172 1 52.88 213 LEU A C 1
ATOM 1666 O O . LEU A 1 213 ? 7.734 12.891 22.594 1 52.88 213 LEU A O 1
ATOM 1670 N N . THR A 1 214 ? 5.66 12.289 23.281 1 49.69 214 THR A N 1
ATOM 1671 C CA . THR A 1 214 ? 5.109 13.609 22.984 1 49.69 214 THR A CA 1
ATOM 1672 C C . THR A 1 214 ? 5.824 14.695 23.781 1 49.69 214 THR A C 1
ATOM 1674 O O . THR A 1 214 ? 5.965 14.578 25 1 49.69 214 THR A O 1
ATOM 1677 N N . ILE A 1 215 ? 6.781 15.359 23.172 1 48.59 215 ILE A N 1
ATOM 1678 C CA . ILE A 1 215 ? 7.41 16.516 23.797 1 48.59 215 ILE A CA 1
ATOM 1679 C C . ILE A 1 215 ? 6.336 17.484 24.281 1 48.59 215 ILE A C 1
ATOM 1681 O O . ILE A 1 215 ? 5.465 17.891 23.516 1 48.59 215 ILE A O 1
ATOM 1685 N N . PRO A 1 216 ? 6.227 17.828 25.484 1 38.44 216 PRO A N 1
ATOM 1686 C CA . PRO A 1 216 ? 5.402 18.906 26.062 1 38.44 216 PRO A CA 1
ATOM 1687 C C . PRO A 1 216 ? 5.637 20.25 25.391 1 38.44 216 PRO A C 1
ATOM 1689 O O . PRO A 1 216 ? 6.785 20.641 25.172 1 38.44 216 PRO A O 1
ATOM 1692 N N . GLY A 1 217 ? 4.598 20.938 24.625 1 42.94 217 GLY A N 1
ATOM 1693 C CA . GLY A 1 217 ? 4.613 22.234 23.969 1 42.94 217 GLY A CA 1
ATOM 1694 C C . GLY A 1 217 ? 4.508 22.156 22.453 1 42.94 217 GLY A C 1
ATOM 1695 O O . GLY A 1 217 ? 4.391 23.172 21.781 1 42.94 217 GLY A O 1
ATOM 1696 N N . TYR A 1 218 ? 5.207 21.172 21.766 1 43.16 218 TYR A N 1
ATOM 1697 C CA . TYR A 1 218 ? 5.043 21.016 20.328 1 43.16 218 TYR A CA 1
ATOM 1698 C C . TYR A 1 218 ? 3.713 20.359 20 1 43.16 218 TYR A C 1
ATOM 1700 O O . TYR A 1 218 ? 3.578 19.141 20.109 1 43.16 218 TYR A O 1
ATOM 1708 N N . GLU A 1 219 ? 2.676 20.781 20.531 1 35.69 219 GLU A N 1
ATOM 1709 C CA . GLU A 1 219 ? 1.325 20.328 20.203 1 35.69 219 GLU A CA 1
ATOM 1710 C C . GLU A 1 219 ? 1.155 20.141 18.703 1 35.69 219 GLU A C 1
ATOM 1712 O O . GLU A 1 219 ? 1.319 21.094 17.938 1 35.69 219 GLU A O 1
ATOM 1717 N N . THR A 1 220 ? 1.678 19.141 18.078 1 37.47 220 THR A N 1
ATOM 1718 C CA . THR A 1 220 ? 1.158 18.953 16.734 1 37.47 220 THR A CA 1
ATOM 1719 C C . THR A 1 220 ? -0.352 19.188 16.703 1 37.47 220 THR A C 1
ATOM 1721 O O . THR A 1 220 ? -1.089 18.578 17.484 1 37.47 220 THR A O 1
ATOM 1724 N N . ARG A 1 221 ? -0.856 20.375 16.391 1 31.92 221 ARG A N 1
ATOM 1725 C CA . ARG A 1 221 ? -2.281 20.641 16.219 1 31.92 221 ARG A CA 1
ATOM 1726 C C . ARG A 1 221 ? -2.996 19.438 15.609 1 31.92 221 ARG A C 1
ATOM 1728 O O . ARG A 1 221 ? -2.727 19.062 14.469 1 31.92 221 ARG A O 1
ATOM 1735 N N . SER A 1 222 ? -3.189 18.484 16.359 1 28.2 222 SER A N 1
ATOM 1736 C CA . SER A 1 222 ? -4.176 17.516 15.914 1 28.2 222 SER A CA 1
ATOM 1737 C C . SER A 1 222 ? -5.375 18.188 15.266 1 28.2 222 SER A C 1
ATOM 1739 O O . SER A 1 222 ? -6.102 18.938 15.922 1 28.2 222 SER A O 1
ATOM 1741 N N . VAL A 1 223 ? -5.176 18.578 14 1 27.53 223 VAL A N 1
ATOM 1742 C CA . VAL A 1 223 ? -6.453 18.859 13.344 1 27.53 223 VAL A CA 1
ATOM 1743 C C . VAL A 1 223 ? -7.285 17.578 13.266 1 27.53 223 VAL A C 1
ATOM 1745 O O . VAL A 1 223 ? -6.762 16.516 12.938 1 27.53 223 VAL A O 1
ATOM 1748 N N . MET B 1 1 ? 19.844 -6.215 -30.188 1 65.75 1 MET B N 1
ATOM 1749 C CA . MET B 1 1 ? 18.828 -6.34 -31.219 1 65.75 1 MET B CA 1
ATOM 1750 C C . MET B 1 1 ? 17.672 -7.215 -30.75 1 65.75 1 MET B C 1
ATOM 1752 O O . MET B 1 1 ? 16.5 -6.84 -30.891 1 65.75 1 MET B O 1
ATOM 1756 N N . GLU B 1 2 ? 18.062 -8.273 -30 1 82.5 2 GLU B N 1
ATOM 1757 C CA . GLU B 1 2 ? 17.047 -9.227 -29.547 1 82.5 2 GLU B CA 1
ATOM 1758 C C . GLU B 1 2 ? 16.188 -8.633 -28.438 1 82.5 2 GLU B C 1
ATOM 1760 O O . GLU B 1 2 ? 14.961 -8.773 -28.453 1 82.5 2 GLU B O 1
ATOM 1765 N N . ASP B 1 3 ? 16.812 -7.773 -27.688 1 86.06 3 ASP B N 1
ATOM 1766 C CA . ASP B 1 3 ? 16.062 -7.172 -26.594 1 86.06 3 ASP B CA 1
ATOM 1767 C C . ASP B 1 3 ? 15.094 -6.105 -27.094 1 86.06 3 ASP B C 1
ATOM 1769 O O . ASP B 1 3 ? 13.969 -5.992 -26.609 1 86.06 3 ASP B O 1
ATOM 1773 N N . ILE B 1 4 ? 15.484 -5.449 -28.047 1 88.25 4 ILE B N 1
ATOM 1774 C CA . ILE B 1 4 ? 14.656 -4.398 -28.625 1 88.25 4 ILE B CA 1
ATOM 1775 C C . ILE B 1 4 ? 13.422 -5.016 -29.281 1 88.25 4 ILE B C 1
ATOM 1777 O O . ILE B 1 4 ? 12.32 -4.473 -29.188 1 88.25 4 ILE B O 1
ATOM 1781 N N . GLN B 1 5 ? 13.641 -6.094 -29.938 1 89.12 5 GLN B N 1
ATOM 1782 C CA . GLN B 1 5 ? 12.539 -6.781 -30.594 1 89.12 5 GLN B CA 1
ATOM 1783 C C . GLN B 1 5 ? 11.523 -7.301 -29.578 1 89.12 5 GLN B C 1
ATOM 1785 O O . GLN B 1 5 ? 10.32 -7.242 -29.812 1 89.12 5 GLN B O 1
ATOM 1790 N N . VAL B 1 6 ? 12.031 -7.785 -28.5 1 89.62 6 VAL B N 1
ATOM 1791 C CA . VAL B 1 6 ? 11.148 -8.266 -27.438 1 89.62 6 VAL B CA 1
ATOM 1792 C C . VAL B 1 6 ? 10.305 -7.105 -26.906 1 89.62 6 VAL B C 1
ATOM 1794 O O . VAL B 1 6 ? 9.102 -7.258 -26.688 1 89.62 6 VAL B O 1
ATOM 1797 N N . ILE B 1 7 ? 10.938 -5.996 -26.781 1 90.94 7 ILE B N 1
ATOM 1798 C CA . ILE B 1 7 ? 10.258 -4.809 -26.281 1 90.94 7 ILE B CA 1
ATOM 1799 C C . ILE B 1 7 ? 9.148 -4.402 -27.234 1 90.94 7 ILE B C 1
ATOM 1801 O O . ILE B 1 7 ? 7.996 -4.23 -26.844 1 90.94 7 ILE B O 1
ATOM 1805 N N . ILE B 1 8 ? 9.469 -4.34 -28.484 1 92 8 ILE B N 1
ATOM 1806 C CA . ILE B 1 8 ? 8.539 -3.873 -29.5 1 92 8 ILE B CA 1
ATOM 1807 C C . ILE B 1 8 ? 7.383 -4.863 -29.625 1 92 8 ILE B C 1
ATOM 1809 O O . ILE B 1 8 ? 6.219 -4.461 -29.703 1 92 8 ILE B O 1
ATOM 1813 N N . ASN B 1 9 ? 7.664 -6.133 -29.625 1 92.25 9 ASN B N 1
ATOM 1814 C CA . ASN B 1 9 ? 6.656 -7.172 -29.812 1 92.25 9 ASN B CA 1
ATOM 1815 C C . ASN B 1 9 ? 5.762 -7.305 -28.578 1 92.25 9 ASN B C 1
ATOM 1817 O O . ASN B 1 9 ? 4.609 -7.727 -28.688 1 92.25 9 ASN B O 1
ATOM 1821 N N . SER B 1 10 ? 6.273 -6.914 -27.406 1 94.38 10 SER B N 1
ATOM 1822 C CA . SER B 1 10 ? 5.547 -7.094 -26.156 1 94.38 10 SER B CA 1
ATOM 1823 C C . SER B 1 10 ? 4.641 -5.902 -25.875 1 94.38 10 SER B C 1
ATOM 1825 O O . SER B 1 10 ? 3.648 -6.027 -25.156 1 94.38 10 SER B O 1
ATOM 1827 N N . LEU B 1 11 ? 4.961 -4.789 -26.438 1 95.81 11 LEU B N 1
ATOM 1828 C CA . LEU B 1 11 ? 4.355 -3.52 -26.062 1 95.81 11 LEU B CA 1
ATOM 1829 C C . LEU B 1 11 ? 2.848 -3.541 -26.297 1 95.81 11 LEU B C 1
ATOM 1831 O O . LEU B 1 11 ? 2.072 -3.131 -25.438 1 95.81 11 LEU B O 1
ATOM 1835 N N . PRO B 1 12 ? 2.381 -4.086 -27.469 1 95.81 12 PRO B N 1
ATOM 1836 C CA 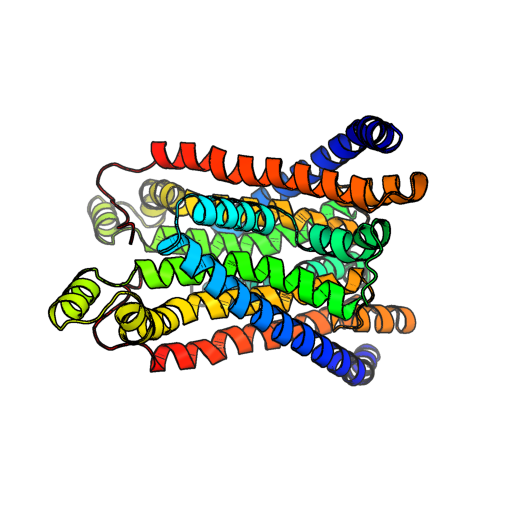. PRO B 1 12 ? 0.931 -4.086 -27.688 1 95.81 12 PRO B CA 1
ATOM 1837 C C . PRO B 1 12 ? 0.184 -4.93 -26.656 1 95.81 12 PRO B C 1
ATOM 1839 O O . PRO B 1 12 ? -0.906 -4.555 -26.219 1 95.81 12 PRO B O 1
ATOM 1842 N N . TYR B 1 13 ? 0.716 -6.016 -26.281 1 96.81 13 TYR B N 1
ATOM 1843 C CA . TYR B 1 13 ? 0.094 -6.887 -25.297 1 96.81 13 TYR B CA 1
ATOM 1844 C C . TYR B 1 13 ? 0.134 -6.258 -23.906 1 96.81 13 TYR B C 1
ATOM 1846 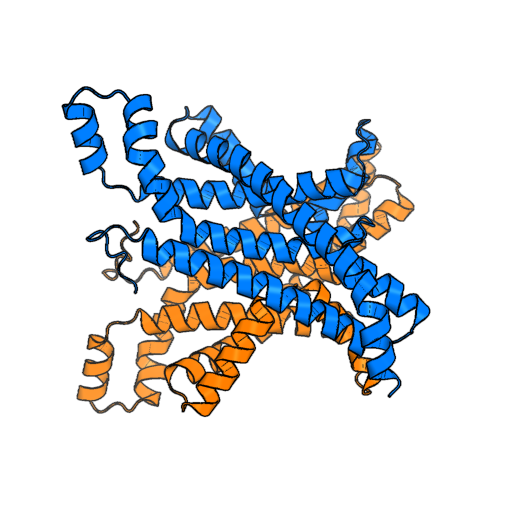O O . TYR B 1 13 ? -0.838 -6.336 -23.156 1 96.81 13 TYR B O 1
ATOM 1854 N N . LEU B 1 14 ? 1.232 -5.617 -23.609 1 98.19 14 LEU B N 1
ATOM 1855 C CA . LEU B 1 14 ? 1.357 -4.941 -22.328 1 98.19 14 LEU B CA 1
ATOM 1856 C C . LEU B 1 14 ? 0.379 -3.777 -22.219 1 98.19 14 LEU B C 1
ATOM 1858 O O . LEU B 1 14 ? -0.191 -3.529 -21.156 1 98.19 14 LEU B O 1
ATOM 1862 N N . LEU B 1 15 ? 0.191 -3.107 -23.312 1 97.88 15 LEU B N 1
ATOM 1863 C CA . LEU B 1 15 ? -0.738 -1.982 -23.312 1 97.88 15 LEU B CA 1
ATOM 1864 C C . LEU B 1 15 ? -2.176 -2.463 -23.141 1 97.88 15 LEU B C 1
ATOM 1866 O O . LEU B 1 15 ? -2.996 -1.778 -22.531 1 97.88 15 LEU B O 1
ATOM 1870 N N . LYS B 1 16 ? -2.48 -3.637 -23.703 1 98 16 LYS B N 1
ATOM 1871 C CA . LYS B 1 16 ? -3.791 -4.238 -23.469 1 98 16 LYS B CA 1
ATOM 1872 C C . LYS B 1 16 ? -3.994 -4.551 -21.984 1 98 16 LYS B C 1
ATOM 1874 O O . LYS B 1 16 ? -5.078 -4.332 -21.453 1 98 16 LYS B O 1
ATOM 1879 N N . GLY B 1 17 ? -2.93 -5.105 -21.344 1 98.62 17 GLY B N 1
ATOM 1880 C CA . GLY B 1 17 ? -2.979 -5.32 -19.906 1 98.62 17 GLY B CA 1
ATOM 1881 C C . GLY B 1 17 ? -3.123 -4.035 -19.109 1 98.62 17 GLY B C 1
ATOM 1882 O O . GLY B 1 17 ? -3.781 -4.016 -18.062 1 98.62 17 GLY B O 1
ATOM 1883 N N . THR B 1 18 ? -2.51 -2.988 -19.656 1 98.75 18 THR B N 1
ATOM 1884 C CA . THR B 1 18 ? -2.59 -1.678 -19.016 1 98.75 18 THR B CA 1
ATOM 1885 C C . THR B 1 18 ? -4.031 -1.182 -18.984 1 98.75 18 THR B C 1
ATOM 1887 O O . THR B 1 18 ? -4.453 -0.551 -18 1 98.75 18 THR B O 1
ATOM 1890 N N . LEU B 1 19 ? -4.793 -1.471 -19.984 1 98.62 19 LEU B N 1
ATOM 1891 C CA . LEU B 1 19 ? -6.195 -1.08 -20.016 1 98.62 19 LEU B CA 1
ATOM 1892 C C . LEU B 1 19 ? -6.977 -1.769 -18.906 1 98.62 19 LEU B C 1
ATOM 1894 O O . LEU B 1 19 ? -7.844 -1.156 -18.281 1 98.62 19 LEU B O 1
ATOM 1898 N N . VAL B 1 20 ? -6.695 -2.996 -18.672 1 98.81 20 VAL B N 1
ATOM 1899 C CA . VAL B 1 20 ? -7.348 -3.734 -17.594 1 98.81 20 VAL B CA 1
ATOM 1900 C C . VAL B 1 20 ? -6.922 -3.166 -16.25 1 98.81 20 VAL B C 1
ATOM 1902 O O . VAL B 1 20 ? -7.734 -3.062 -15.32 1 98.81 20 VAL B O 1
ATOM 1905 N N . THR B 1 21 ? -5.629 -2.783 -16.156 1 98.88 21 THR B N 1
ATOM 1906 C CA . THR B 1 21 ? -5.117 -2.119 -14.953 1 98.88 21 THR B CA 1
ATOM 1907 C C . THR B 1 21 ? -5.895 -0.834 -14.68 1 98.88 21 THR B C 1
ATOM 1909 O O . THR B 1 21 ? -6.297 -0.582 -13.539 1 98.88 21 THR B O 1
ATOM 1912 N N . LEU B 1 22 ? -6.137 -0.077 -15.703 1 98.75 22 LEU B N 1
ATOM 1913 C CA . LEU B 1 22 ? -6.879 1.171 -15.57 1 98.75 22 LEU B CA 1
ATOM 1914 C C . LEU B 1 22 ? -8.336 0.9 -15.219 1 98.75 22 LEU B C 1
ATOM 1916 O O . LEU B 1 22 ? -8.945 1.642 -14.438 1 98.75 22 LEU B O 1
ATOM 1920 N N . GLU B 1 23 ? -8.891 -0.136 -15.797 1 98.75 23 GLU B N 1
ATOM 1921 C CA . GLU B 1 23 ? -10.258 -0.539 -15.484 1 98.75 23 GLU B CA 1
ATOM 1922 C C . GLU B 1 23 ? -10.391 -0.925 -14.008 1 98.75 23 GLU B C 1
ATOM 1924 O O . GLU B 1 23 ? -11.312 -0.478 -13.328 1 98.75 23 GLU B O 1
ATOM 1929 N N . LEU B 1 24 ? -9.461 -1.757 -13.547 1 98.94 24 LEU B N 1
ATOM 1930 C CA . LEU B 1 24 ? -9.43 -2.146 -12.141 1 98.94 24 LEU B CA 1
ATOM 1931 C C . LEU B 1 24 ? -9.344 -0.919 -11.242 1 98.94 24 LEU B C 1
ATOM 1933 O O . LEU B 1 24 ? -10.078 -0.812 -10.258 1 98.94 24 LEU B O 1
ATOM 1937 N N . THR B 1 25 ? -8.469 -0.022 -11.617 1 98.88 25 THR B N 1
ATOM 1938 C CA . THR B 1 25 ? -8.25 1.186 -10.828 1 98.88 25 THR B CA 1
ATOM 1939 C C . THR B 1 25 ? -9.523 2.027 -10.766 1 98.88 25 THR B C 1
ATOM 1941 O O . THR B 1 25 ? -9.961 2.414 -9.68 1 98.88 25 THR B O 1
ATOM 1944 N N . PHE B 1 26 ? -10.078 2.209 -11.883 1 98.75 26 PHE B N 1
ATOM 1945 C CA . PHE B 1 26 ? -11.242 3.08 -12.008 1 98.75 26 PHE B CA 1
ATOM 1946 C C . PHE B 1 26 ? -12.406 2.547 -11.188 1 98.75 26 PHE B C 1
ATOM 1948 O O . PHE B 1 26 ? -12.953 3.258 -10.344 1 98.75 26 PHE B O 1
ATOM 1955 N N . PHE B 1 27 ? -12.766 1.34 -11.336 1 98.88 27 PHE B N 1
ATOM 1956 C CA . PHE B 1 27 ? -13.953 0.787 -10.695 1 98.88 27 PHE B CA 1
ATOM 1957 C C . PHE B 1 27 ? -13.711 0.576 -9.203 1 98.88 27 PHE B C 1
ATOM 1959 O O . PHE B 1 27 ? -14.625 0.722 -8.391 1 98.88 27 PHE B O 1
ATOM 1966 N N . SER B 1 28 ? -12.5 0.22 -8.805 1 98.94 28 SER B N 1
ATOM 1967 C CA . SER B 1 28 ? -12.195 0.066 -7.383 1 98.94 28 SER B CA 1
ATOM 1968 C C . SER B 1 28 ? -12.242 1.407 -6.66 1 98.94 28 SER B C 1
ATOM 1970 O O . SER B 1 28 ? -12.719 1.488 -5.527 1 98.94 28 SER B O 1
ATOM 1972 N N . LEU B 1 29 ? -11.734 2.445 -7.371 1 98.75 29 LEU B N 1
ATOM 1973 C CA . LEU B 1 29 ? -11.758 3.777 -6.777 1 98.75 29 LEU B CA 1
ATOM 1974 C C . LEU B 1 29 ? -13.188 4.281 -6.621 1 98.75 29 LEU B C 1
ATOM 1976 O O . LEU B 1 29 ? -13.516 4.934 -5.629 1 98.75 29 LEU B O 1
ATOM 1980 N N . ILE B 1 30 ? -13.977 4 -7.586 1 98.75 30 ILE B N 1
ATOM 1981 C CA . ILE B 1 30 ? -15.375 4.422 -7.527 1 98.75 30 ILE B CA 1
ATOM 1982 C C . ILE B 1 30 ? -16.078 3.709 -6.379 1 98.75 30 ILE B C 1
ATOM 1984 O O . ILE B 1 30 ? -16.797 4.34 -5.602 1 98.75 30 ILE B O 1
ATOM 1988 N N . LEU B 1 31 ? -15.883 2.424 -6.316 1 98.81 31 LEU B N 1
ATOM 1989 C CA . LEU B 1 31 ? -16.453 1.678 -5.199 1 98.81 31 LEU B CA 1
ATOM 1990 C C . LEU B 1 31 ? -15.938 2.217 -3.869 1 98.81 31 LEU B C 1
ATOM 1992 O O . LEU B 1 31 ? -16.719 2.41 -2.932 1 98.81 31 LEU B O 1
ATOM 1996 N N . GLY B 1 32 ? -14.641 2.416 -3.811 1 98.75 32 GLY B N 1
ATOM 1997 C CA . GLY B 1 32 ? -14.047 2.996 -2.617 1 98.75 32 GLY B CA 1
ATOM 1998 C C . GLY B 1 32 ? -14.617 4.359 -2.27 1 98.75 32 GLY B C 1
ATOM 1999 O O . GLY B 1 32 ? -14.836 4.668 -1.097 1 98.75 32 GLY B O 1
ATOM 2000 N N . PHE B 1 33 ? -14.852 5.125 -3.287 1 98.06 33 PHE B N 1
ATOM 2001 C CA . PHE B 1 33 ? -15.375 6.477 -3.104 1 98.06 33 PHE B CA 1
ATOM 2002 C C . PHE B 1 33 ? -16.781 6.438 -2.531 1 98.06 33 PHE B C 1
ATOM 2004 O O . PHE B 1 33 ? -17.078 7.098 -1.529 1 98.06 33 PHE B O 1
ATOM 2011 N N . VAL B 1 34 ? -17.641 5.664 -3.104 1 98 34 VAL B N 1
ATOM 2012 C CA . VAL B 1 34 ? -19.031 5.586 -2.693 1 98 34 VAL B CA 1
ATOM 2013 C C . VAL B 1 34 ? -19.125 5.031 -1.274 1 98 34 VAL B C 1
ATOM 2015 O O . VAL B 1 34 ? -19.734 5.652 -0.398 1 98 34 VAL B O 1
ATOM 2018 N N . VAL B 1 35 ? -18.469 3.939 -1.025 1 98.5 35 VAL B N 1
ATOM 2019 C CA . VAL B 1 35 ? -18.531 3.303 0.287 1 98.5 35 VAL B CA 1
ATOM 2020 C C . VAL B 1 35 ? -17.781 4.156 1.306 1 98.5 35 VAL B C 1
ATOM 2022 O O . VAL B 1 35 ? -18.219 4.293 2.451 1 98.5 35 VAL B O 1
ATOM 2025 N N . GLY B 1 36 ? -16.625 4.773 0.864 1 97.88 36 GLY B N 1
ATOM 2026 C CA . GLY B 1 36 ? -15.836 5.625 1.741 1 97.88 36 GLY B CA 1
ATOM 2027 C C . GLY B 1 36 ? -16.594 6.844 2.23 1 97.88 36 GLY B C 1
ATOM 2028 O O . GLY B 1 36 ? -16.484 7.219 3.398 1 97.88 36 GLY B O 1
ATOM 2029 N N . VAL B 1 37 ? -17.359 7.441 1.361 1 94.12 37 VAL B N 1
ATOM 2030 C CA . VAL B 1 37 ? -18.156 8.609 1.727 1 94.12 37 VAL B CA 1
ATOM 2031 C C . VAL B 1 37 ? -19.234 8.195 2.73 1 94.12 37 VAL B C 1
ATOM 2033 O O . VAL B 1 37 ? -19.453 8.883 3.732 1 94.12 37 VAL B O 1
ATOM 2036 N N . ILE B 1 38 ? -19.859 7.102 2.479 1 95.62 38 ILE B N 1
ATOM 2037 C CA . ILE B 1 38 ? -20.906 6.609 3.367 1 95.62 38 ILE B CA 1
ATOM 2038 C C . ILE B 1 38 ? -20.312 6.336 4.75 1 95.62 38 ILE B C 1
ATOM 2040 O O . ILE B 1 38 ? -20.875 6.762 5.762 1 95.62 38 ILE B O 1
ATOM 2044 N N . ILE B 1 39 ? -19.203 5.695 4.797 1 97.38 39 ILE B N 1
ATOM 2045 C CA . ILE B 1 39 ? -18.562 5.336 6.059 1 97.38 39 ILE B CA 1
ATOM 2046 C C . ILE B 1 39 ? -18.125 6.602 6.793 1 97.38 39 ILE B C 1
ATOM 2048 O O . ILE B 1 39 ? -18.359 6.742 7.996 1 97.38 39 ILE B O 1
ATOM 2052 N N . SER B 1 40 ? -17.484 7.535 6.059 1 94.75 40 SER B N 1
ATOM 2053 C CA . SER B 1 40 ? -17.031 8.766 6.695 1 94.75 40 SER B CA 1
ATOM 2054 C C . SER B 1 40 ? -18.188 9.562 7.273 1 94.75 40 SER B C 1
ATOM 2056 O O . SER B 1 40 ? -18.094 10.102 8.375 1 94.75 40 SER B O 1
ATOM 2058 N N . PHE B 1 41 ? -19.266 9.617 6.605 1 90.06 41 PHE B N 1
ATOM 2059 C CA . PHE B 1 41 ? -20.469 10.305 7.078 1 90.06 41 PHE B CA 1
ATOM 2060 C C . PHE B 1 41 ? -21.016 9.633 8.328 1 90.06 41 PHE B C 1
ATOM 2062 O O . PHE B 1 41 ? -21.391 10.312 9.297 1 90.06 41 PHE B O 1
ATOM 2069 N N . GLY B 1 42 ? -21.109 8.344 8.281 1 92.81 42 GLY B N 1
ATOM 2070 C CA . GLY B 1 42 ? -21.609 7.609 9.43 1 92.81 42 GLY B CA 1
ATOM 2071 C C . GLY B 1 42 ? -20.719 7.738 10.648 1 92.81 42 GLY B C 1
ATOM 2072 O O . GLY B 1 42 ? -21.203 7.789 11.781 1 92.81 42 GLY B O 1
ATOM 2073 N N . GLN B 1 43 ? -19.469 7.812 10.438 1 94.75 43 GLN B N 1
ATOM 2074 C CA . GLN B 1 43 ? -18.516 7.953 11.539 1 94.75 43 GLN B CA 1
ATOM 2075 C C . GLN B 1 43 ? -18.672 9.312 12.219 1 94.75 43 GLN B C 1
ATOM 2077 O O . GLN B 1 43 ? -18.438 9.438 13.422 1 94.75 43 GLN B O 1
ATOM 2082 N N . LEU B 1 44 ? -19.047 10.328 11.469 1 90.19 44 LEU B N 1
ATOM 2083 C CA . LEU B 1 44 ? -19.062 11.695 11.992 1 90.19 44 LEU B CA 1
ATOM 2084 C C . LEU B 1 44 ? -20.453 12.055 12.508 1 90.19 44 LEU B C 1
ATOM 2086 O O . LEU B 1 44 ? -20.578 12.758 13.508 1 90.19 44 LEU B O 1
ATOM 2090 N N . TYR B 1 45 ? -21.484 11.539 11.867 1 86.5 45 TYR B N 1
ATOM 2091 C CA . TYR B 1 45 ? -22.828 12.039 12.156 1 86.5 45 TYR B CA 1
ATOM 2092 C C . TYR B 1 45 ? -23.75 10.906 12.594 1 86.5 45 TYR B C 1
ATOM 2094 O O . TYR B 1 45 ? -24.891 11.148 12.992 1 86.5 45 TYR B O 1
ATOM 2102 N N . GLY B 1 46 ? -23.297 9.688 12.5 1 91.19 46 GLY B N 1
ATOM 2103 C CA . GLY B 1 46 ? -24.141 8.562 12.875 1 91.19 46 GLY B CA 1
ATOM 2104 C C . GLY B 1 46 ? -24.25 8.375 14.375 1 91.19 46 GLY B C 1
ATOM 2105 O O . GLY B 1 46 ? -23.562 9.047 15.148 1 91.19 46 GLY B O 1
ATOM 2106 N N . ASN B 1 47 ? -25.219 7.504 14.781 1 95.25 47 ASN B N 1
ATOM 2107 C CA . ASN B 1 47 ? -25.344 7.16 16.188 1 95.25 47 ASN B CA 1
ATOM 2108 C C . ASN B 1 47 ? -24.203 6.27 16.656 1 95.25 47 ASN B C 1
ATOM 2110 O O . ASN B 1 47 ? -23.359 5.859 15.852 1 95.25 47 ASN B O 1
ATOM 2114 N N . LYS B 1 48 ? -24.156 5.949 17.891 1 96.75 48 LYS B N 1
ATOM 2115 C CA . LYS B 1 48 ? -23.031 5.223 18.484 1 96.75 48 LYS B CA 1
ATOM 2116 C C . LYS B 1 48 ? -22.906 3.826 17.891 1 96.75 48 LYS B C 1
ATOM 2118 O O . LYS B 1 48 ? -21.781 3.33 17.703 1 96.75 48 LYS B O 1
ATOM 2123 N N . PHE B 1 49 ? -23.984 3.268 17.562 1 97.31 49 PHE B N 1
ATOM 2124 C CA . PHE B 1 49 ? -23.969 1.921 17.016 1 97.31 49 PHE B CA 1
ATOM 2125 C C . PHE B 1 49 ? -23.359 1.92 15.609 1 97.31 49 PHE B C 1
ATOM 2127 O O . PHE B 1 49 ? -22.531 1.077 15.289 1 97.31 49 PHE B O 1
ATOM 2134 N N . LEU B 1 50 ? -23.719 2.818 14.805 1 96.38 50 LEU B N 1
ATOM 2135 C CA . LEU B 1 50 ? -23.203 2.945 13.445 1 96.38 50 LEU B CA 1
ATOM 2136 C C . LEU B 1 50 ? -21.719 3.322 13.469 1 96.38 50 LEU B C 1
ATOM 2138 O O . LEU B 1 50 ? -20.938 2.822 12.656 1 96.38 50 LEU B O 1
ATOM 2142 N N . GLN B 1 51 ? -21.438 4.145 14.359 1 97.25 51 GLN B N 1
ATOM 2143 C CA . GLN B 1 51 ? -20.047 4.555 14.516 1 97.25 51 GLN B CA 1
ATOM 2144 C C . GLN B 1 51 ? -19.156 3.363 14.859 1 97.25 51 GLN B C 1
ATOM 2146 O O . GLN B 1 51 ? -18.047 3.24 14.336 1 97.25 51 GLN B O 1
ATOM 2151 N N . LEU B 1 52 ? -19.719 2.531 15.672 1 97.38 52 LEU B N 1
ATOM 2152 C CA . LEU B 1 52 ? -18.953 1.352 16.062 1 97.38 52 LEU B CA 1
ATOM 2153 C C . LEU B 1 52 ? -18.766 0.401 14.891 1 97.38 52 LEU B C 1
ATOM 2155 O O . LEU B 1 52 ? -17.672 -0.125 14.688 1 97.38 52 LEU B O 1
ATOM 2159 N N . ILE B 1 53 ? -19.734 0.197 14.109 1 98.12 53 ILE B N 1
ATOM 2160 C CA . ILE B 1 53 ? -19.688 -0.694 12.953 1 98.12 53 ILE B CA 1
ATOM 2161 C C . ILE B 1 53 ? -18.656 -0.182 11.953 1 98.12 53 ILE B C 1
ATOM 2163 O O . ILE B 1 53 ? -17.828 -0.949 11.461 1 98.12 53 ILE B O 1
ATOM 2167 N N . PHE B 1 54 ? -18.672 1.111 11.703 1 97.94 54 PHE B N 1
ATOM 2168 C CA . PHE B 1 54 ? -17.781 1.689 10.695 1 97.94 54 PHE B CA 1
ATOM 2169 C C . PHE B 1 54 ? -16.359 1.755 11.219 1 97.94 54 PHE B C 1
ATOM 2171 O O . PHE B 1 54 ? -15.398 1.632 10.445 1 97.94 54 PHE B O 1
ATOM 2178 N N . LEU B 1 55 ? -16.281 1.866 12.531 1 96.56 55 LEU B N 1
ATOM 2179 C CA . LEU B 1 55 ? -14.953 1.796 13.148 1 96.56 55 LEU B CA 1
ATOM 2180 C C . LEU B 1 55 ? -14.336 0.414 12.961 1 96.56 55 LEU B C 1
ATOM 2182 O O . LEU B 1 55 ? -13.164 0.296 12.594 1 96.56 55 LEU B O 1
ATOM 2186 N N . ILE B 1 56 ? -15.094 -0.595 13.195 1 96.94 56 ILE B N 1
ATOM 2187 C CA . ILE B 1 56 ? -14.641 -1.971 13.047 1 96.94 56 ILE B CA 1
ATOM 2188 C C . ILE B 1 56 ? -14.305 -2.246 11.586 1 96.94 56 ILE B C 1
ATOM 2190 O O . ILE B 1 56 ? -13.25 -2.814 11.273 1 96.94 56 ILE B O 1
ATOM 2194 N N . TYR B 1 57 ? -15.203 -1.831 10.711 1 97.88 57 TYR B N 1
ATOM 2195 C CA . TYR B 1 57 ? -14.984 -1.989 9.281 1 97.88 57 TYR B CA 1
ATOM 2196 C C . TYR B 1 57 ? -13.648 -1.388 8.859 1 97.88 57 TYR B C 1
ATOM 2198 O O . TYR B 1 57 ? -12.836 -2.053 8.211 1 97.88 57 TYR B O 1
ATOM 2206 N N . GLU B 1 58 ? -13.477 -0.172 9.266 1 96.88 58 GLU B N 1
ATOM 2207 C CA . GLU B 1 58 ? -12.273 0.568 8.898 1 96.88 58 GLU B CA 1
ATOM 2208 C C . GLU B 1 58 ? -11.023 -0.103 9.461 1 96.88 58 GLU B C 1
ATOM 2210 O O . GLU B 1 58 ? -10.023 -0.256 8.758 1 96.88 58 GLU B O 1
ATOM 2215 N N . ARG B 1 59 ? -11.055 -0.596 10.672 1 95.25 59 ARG B N 1
ATOM 2216 C CA . ARG B 1 59 ? -9.906 -1.236 11.312 1 95.25 59 ARG B CA 1
ATOM 2217 C C . ARG B 1 59 ? -9.578 -2.568 10.648 1 95.25 59 ARG B C 1
ATOM 2219 O O . ARG B 1 59 ? -8.414 -2.883 10.422 1 95.25 59 ARG B O 1
ATOM 2226 N N . VAL B 1 60 ? -10.562 -3.258 10.289 1 97.25 60 VAL B N 1
ATOM 2227 C CA . VAL B 1 60 ? -10.383 -4.578 9.695 1 97.25 60 VAL B CA 1
ATOM 2228 C C . VAL B 1 60 ? -9.758 -4.441 8.312 1 97.25 60 VAL B C 1
ATOM 2230 O O . VAL B 1 60 ? -8.719 -5.043 8.031 1 97.25 60 VAL B O 1
ATOM 2233 N N . PHE B 1 61 ? -10.297 -3.586 7.473 1 98.06 61 PHE B N 1
ATOM 2234 C CA . PHE B 1 61 ? -9.875 -3.518 6.078 1 98.06 61 PHE B CA 1
ATOM 2235 C C . PHE B 1 61 ? -8.547 -2.77 5.953 1 98.06 61 PHE B C 1
ATOM 2237 O O . PHE B 1 61 ? -7.848 -2.904 4.945 1 98.06 61 PHE B O 1
ATOM 2244 N N . ARG B 1 62 ? -8.156 -2.057 6.961 1 96.5 62 ARG B N 1
ATOM 2245 C CA . ARG B 1 62 ? -6.867 -1.369 6.918 1 96.5 62 ARG B CA 1
ATOM 2246 C C . ARG B 1 62 ? -5.77 -2.217 7.555 1 96.5 62 ARG B C 1
ATOM 2248 O O . ARG B 1 62 ? -4.586 -1.885 7.461 1 96.5 62 ARG B O 1
ATOM 2255 N N . SER B 1 63 ? -6.223 -3.406 8.18 1 97.19 63 SER B N 1
ATOM 2256 C CA . SER B 1 63 ? -5.242 -4.195 8.914 1 97.19 63 SER B CA 1
ATOM 2257 C C . SER B 1 63 ? -4.945 -5.512 8.211 1 97.19 63 SER B C 1
ATOM 2259 O O . SER B 1 63 ? -3.959 -6.18 8.523 1 97.19 63 SER B O 1
ATOM 2261 N N . ILE B 1 64 ? -5.777 -5.863 7.27 1 98.38 64 ILE B N 1
ATOM 2262 C CA . ILE B 1 64 ? -5.609 -7.121 6.551 1 98.38 64 ILE B CA 1
ATOM 2263 C C . ILE B 1 64 ? -4.977 -6.855 5.188 1 98.38 64 ILE B C 1
ATOM 2265 O O . ILE B 1 64 ? -5.383 -5.93 4.48 1 98.38 64 ILE B O 1
ATOM 2269 N N . PRO B 1 65 ? -3.979 -7.633 4.84 1 98.62 65 PRO B N 1
ATOM 2270 C CA . PRO B 1 65 ? -3.363 -7.449 3.521 1 98.62 65 PRO B CA 1
ATOM 2271 C C . PRO B 1 65 ? -4.363 -7.594 2.377 1 98.62 65 PRO B C 1
ATOM 2273 O O . PRO B 1 65 ? -5.258 -8.445 2.438 1 98.62 65 PRO B O 1
ATOM 2276 N N . LEU B 1 66 ? -4.148 -6.816 1.384 1 98.69 66 LEU B N 1
ATOM 2277 C CA . LEU B 1 66 ? -5.027 -6.832 0.217 1 98.69 66 LEU B CA 1
ATOM 2278 C C . LEU B 1 66 ? -5.125 -8.234 -0.371 1 98.69 66 LEU B C 1
ATOM 2280 O O . LEU B 1 66 ? -6.223 -8.719 -0.666 1 98.69 66 LEU B O 1
ATOM 2284 N N . ILE B 1 67 ? -3.992 -8.914 -0.537 1 98.75 67 ILE B N 1
ATOM 2285 C CA . ILE B 1 67 ? -3.988 -10.203 -1.21 1 98.75 67 ILE B CA 1
ATOM 2286 C C . ILE B 1 67 ? -4.785 -11.219 -0.388 1 98.75 67 ILE B C 1
ATOM 2288 O O . ILE B 1 67 ? -5.438 -12.102 -0.944 1 98.75 67 ILE B O 1
ATOM 2292 N N . VAL B 1 68 ? -4.797 -11.102 0.92 1 98.75 68 VAL B N 1
ATOM 2293 C CA . VAL B 1 68 ? -5.582 -11.977 1.78 1 98.75 68 VAL B CA 1
ATOM 2294 C C . VAL B 1 68 ? -7.07 -11.734 1.547 1 98.75 68 VAL B C 1
ATOM 2296 O O . VAL B 1 68 ? -7.855 -12.68 1.449 1 98.75 68 VAL B O 1
ATOM 2299 N N . VAL B 1 69 ? -7.445 -10.5 1.415 1 98.81 69 VAL B N 1
ATOM 2300 C CA . VAL B 1 69 ? -8.836 -10.133 1.157 1 98.81 69 VAL B CA 1
ATOM 2301 C C . VAL B 1 69 ? -9.258 -10.656 -0.213 1 98.81 69 VAL B C 1
ATOM 2303 O O . VAL B 1 69 ? -10.359 -11.203 -0.363 1 98.81 69 VAL B O 1
ATOM 2306 N N . LEU B 1 70 ? -8.375 -10.547 -1.183 1 98.81 70 LEU B N 1
ATOM 2307 C CA . LEU B 1 70 ? -8.68 -11.039 -2.521 1 98.81 70 LEU B CA 1
ATOM 2308 C C . LEU B 1 70 ? -8.875 -12.555 -2.51 1 98.81 70 LEU B C 1
ATOM 2310 O O . LEU B 1 70 ? -9.828 -13.062 -3.105 1 98.81 70 LEU B O 1
ATOM 2314 N N . PHE B 1 71 ? -7.992 -13.234 -1.809 1 98.75 71 PHE B N 1
ATOM 2315 C CA . PHE B 1 71 ? -8.07 -14.688 -1.733 1 98.75 71 PHE B CA 1
ATOM 2316 C C . PHE B 1 71 ? -9.328 -15.125 -0.993 1 98.75 71 PHE B C 1
ATOM 2318 O O . PHE B 1 71 ? -9.977 -16.094 -1.38 1 98.75 71 PHE B O 1
ATOM 2325 N N . LEU B 1 72 ? -9.648 -14.391 0.034 1 98.56 72 LEU B N 1
ATOM 2326 C CA . LEU B 1 72 ? -10.867 -14.68 0.787 1 98.56 72 LEU B CA 1
ATOM 2327 C C . LEU B 1 72 ? -12.102 -14.555 -0.101 1 98.56 72 LEU B C 1
ATOM 2329 O O . LEU B 1 72 ? -12.969 -15.43 -0.1 1 98.56 72 LEU B O 1
ATOM 2333 N N . ILE B 1 73 ? -12.148 -13.516 -0.87 1 98.56 73 ILE B N 1
ATOM 2334 C CA . ILE B 1 73 ? -13.312 -13.227 -1.702 1 98.56 73 ILE B CA 1
ATOM 2335 C C . ILE B 1 73 ? -13.391 -14.234 -2.846 1 98.56 73 ILE B C 1
ATOM 2337 O O . ILE B 1 73 ? -14.453 -14.805 -3.105 1 98.56 73 ILE B O 1
ATOM 2341 N N . PHE B 1 74 ? -12.289 -14.539 -3.469 1 98.69 74 PHE B N 1
ATOM 2342 C CA . PHE B 1 74 ? -12.289 -15.336 -4.691 1 98.69 74 PHE B CA 1
ATOM 2343 C C . PHE B 1 74 ? -12.32 -16.828 -4.375 1 98.69 74 PHE B C 1
ATOM 2345 O O . PHE B 1 74 ? -13.055 -17.578 -5.008 1 98.69 74 PHE B O 1
ATOM 2352 N N . TYR B 1 75 ? -11.555 -17.219 -3.412 1 98.19 75 TYR B N 1
ATOM 2353 C CA . TYR B 1 75 ? -11.43 -18.641 -3.123 1 98.19 75 TYR B CA 1
ATOM 2354 C C . TYR B 1 75 ? -12.266 -19.016 -1.906 1 98.19 75 TYR B C 1
ATOM 2356 O O . TYR B 1 75 ? -12.625 -20.188 -1.738 1 98.19 75 TYR B O 1
ATOM 2364 N N . GLY B 1 76 ? -12.594 -18.109 -1.005 1 97.81 76 GLY B N 1
ATOM 2365 C CA . GLY B 1 76 ? -13.289 -18.406 0.238 1 97.81 76 GLY B CA 1
ATOM 2366 C C . GLY B 1 76 ? -14.797 -18.375 0.103 1 97.81 76 GLY B C 1
ATOM 2367 O O . GLY B 1 76 ? -15.492 -19.266 0.58 1 97.81 76 GLY B O 1
ATOM 2368 N N . LEU B 1 77 ? -15.312 -17.453 -0.646 1 97.62 77 LEU B N 1
ATOM 2369 C CA . LEU B 1 77 ? -16.75 -17.172 -0.672 1 97.62 77 LEU B CA 1
ATOM 2370 C C . LEU B 1 77 ? -17.5 -18.281 -1.395 1 97.62 77 LEU B C 1
ATOM 2372 O O . LEU B 1 77 ? -18.688 -18.516 -1.129 1 97.62 77 LEU B O 1
ATOM 2376 N N . PRO B 1 78 ? -16.891 -18.938 -2.291 1 97.31 78 PRO B N 1
ATOM 2377 C CA . PRO B 1 78 ? -17.609 -20.047 -2.92 1 97.31 78 PRO B CA 1
ATOM 2378 C C . PRO B 1 78 ? -18.141 -21.062 -1.905 1 97.31 78 PRO B C 1
ATOM 2380 O O . PRO B 1 78 ? -19.156 -21.719 -2.145 1 97.31 78 PRO B O 1
ATOM 2383 N N . ALA B 1 79 ? -17.5 -21.203 -0.738 1 95 79 ALA B N 1
ATOM 2384 C CA . ALA B 1 79 ? -17.922 -22.125 0.312 1 95 79 ALA B CA 1
ATOM 2385 C C . ALA B 1 79 ? -19.328 -21.781 0.807 1 95 79 ALA B C 1
ATOM 2387 O O . ALA B 1 79 ? -20.031 -22.641 1.343 1 95 79 ALA B O 1
ATOM 2388 N N . ILE B 1 80 ? -19.734 -20.547 0.517 1 96.38 80 ILE B N 1
ATOM 2389 C CA . ILE B 1 80 ? -21.078 -20.156 0.962 1 96.38 80 ILE B CA 1
ATOM 2390 C C . ILE B 1 80 ? -21.938 -19.812 -0.247 1 96.38 80 ILE B C 1
ATOM 2392 O O . ILE B 1 80 ? -22.906 -19.062 -0.131 1 96.38 80 ILE B O 1
ATOM 2396 N N . GLY B 1 81 ? -21.469 -20.188 -1.428 1 96.62 81 GLY B N 1
ATOM 2397 C CA . GLY B 1 81 ? -22.312 -20.141 -2.615 1 96.62 81 GLY B CA 1
ATOM 2398 C C . GLY B 1 81 ? -22.062 -18.922 -3.475 1 96.62 81 GLY B C 1
ATOM 2399 O O . GLY B 1 81 ? -22.75 -18.703 -4.473 1 96.62 81 GLY B O 1
ATOM 2400 N N . ILE B 1 82 ? -21.078 -18.078 -3.193 1 97.5 82 ILE B N 1
ATOM 2401 C CA . ILE B 1 82 ? -20.797 -16.859 -3.951 1 97.5 82 ILE B CA 1
ATOM 2402 C C . ILE B 1 82 ? -19.547 -17.062 -4.809 1 97.5 82 ILE B C 1
ATOM 2404 O O . ILE B 1 82 ? -18.438 -17.172 -4.289 1 97.5 82 ILE B O 1
ATOM 2408 N N . ARG B 1 83 ? -19.844 -17.172 -6.102 1 97.62 83 ARG B N 1
ATOM 2409 C CA . ARG B 1 83 ? -18.75 -17.312 -7.066 1 97.62 83 ARG B CA 1
ATOM 2410 C C . ARG B 1 83 ? -18.641 -16.062 -7.949 1 97.62 83 ARG B C 1
ATOM 2412 O O . ARG B 1 83 ? -19.609 -15.68 -8.602 1 97.62 83 ARG B O 1
ATOM 2419 N N . LEU B 1 84 ? -17.484 -15.508 -7.906 1 98.06 84 LEU B N 1
ATOM 2420 C CA . LEU B 1 84 ? -17.266 -14.281 -8.672 1 98.06 84 LEU B CA 1
ATOM 2421 C C . LEU B 1 84 ? -16.188 -14.484 -9.727 1 98.06 84 LEU B C 1
ATOM 2423 O O . LEU B 1 84 ? -15.281 -15.305 -9.547 1 98.06 84 LEU B O 1
ATOM 2427 N N . ASP B 1 85 ? -16.359 -13.781 -10.82 1 98.31 85 ASP B N 1
ATOM 2428 C CA . ASP B 1 85 ? -15.242 -13.727 -11.766 1 98.31 85 ASP B CA 1
ATOM 2429 C C . ASP B 1 85 ? -14.039 -13.008 -11.156 1 98.31 85 ASP B C 1
ATOM 2431 O O . ASP B 1 85 ? -14.188 -12.156 -10.281 1 98.31 85 ASP B O 1
ATOM 2435 N N . PRO B 1 86 ? -12.852 -13.414 -11.57 1 98.56 86 PRO B N 1
ATOM 2436 C CA . PRO B 1 86 ? -11.625 -12.852 -10.992 1 98.56 86 PRO B CA 1
ATOM 2437 C C . PRO B 1 86 ? -11.594 -11.32 -11.039 1 98.56 86 PRO B C 1
ATOM 2439 O O . PRO B 1 86 ? -11.156 -10.68 -10.086 1 98.56 86 PRO B O 1
ATOM 2442 N N . LEU B 1 87 ? -12.078 -10.742 -12.109 1 98.75 87 LEU B N 1
ATOM 2443 C CA . LEU B 1 87 ? -12.055 -9.297 -12.273 1 98.75 87 LEU B CA 1
ATOM 2444 C C . LEU B 1 87 ? -12.969 -8.625 -11.25 1 98.75 87 LEU B C 1
ATOM 2446 O O . LEU B 1 87 ? -12.57 -7.676 -10.578 1 98.75 87 LEU B O 1
ATOM 2450 N N . ILE B 1 88 ? -14.156 -9.109 -11.078 1 98.75 88 ILE B N 1
ATOM 2451 C CA . ILE B 1 88 ? -15.133 -8.555 -10.148 1 98.75 88 ILE B CA 1
ATOM 2452 C C . ILE B 1 88 ? -14.648 -8.742 -8.719 1 98.75 88 ILE B C 1
ATOM 2454 O O . ILE B 1 88 ? -14.742 -7.828 -7.895 1 98.75 88 ILE B O 1
ATOM 2458 N N . ALA B 1 89 ? -14.117 -9.984 -8.43 1 98.88 89 ALA B N 1
ATOM 2459 C CA . ALA B 1 89 ? -13.562 -10.25 -7.105 1 98.88 89 ALA B CA 1
ATOM 2460 C C . ALA B 1 89 ? -12.461 -9.25 -6.762 1 98.88 89 ALA B C 1
ATOM 2462 O O . ALA B 1 89 ? -12.391 -8.75 -5.637 1 98.88 89 ALA B O 1
ATOM 2463 N N . SER B 1 90 ? -11.617 -8.953 -7.773 1 98.94 90 SER B N 1
ATOM 2464 C CA . SER B 1 90 ? -10.516 -8.023 -7.57 1 98.94 90 SER B CA 1
ATOM 2465 C C . SER B 1 90 ? -11.031 -6.605 -7.328 1 98.94 90 SER B C 1
ATOM 2467 O O . SER B 1 90 ? -10.539 -5.906 -6.441 1 98.94 90 SER B O 1
ATOM 2469 N N . ILE B 1 91 ? -12.039 -6.195 -8.086 1 98.94 91 ILE B N 1
ATOM 2470 C CA . ILE B 1 91 ? -12.609 -4.859 -7.945 1 98.94 91 ILE B CA 1
ATOM 2471 C C . ILE B 1 91 ? -13.234 -4.711 -6.559 1 98.94 91 ILE B C 1
ATOM 2473 O O . ILE B 1 91 ? -13.047 -3.691 -5.891 1 98.94 91 ILE B O 1
ATOM 2477 N N . ILE B 1 92 ? -13.898 -5.688 -6.109 1 98.88 92 ILE B N 1
ATOM 2478 C CA . ILE B 1 92 ? -14.562 -5.648 -4.812 1 98.88 92 ILE B CA 1
ATOM 2479 C C . ILE B 1 92 ? -13.523 -5.59 -3.697 1 98.88 92 ILE B C 1
ATOM 2481 O O . ILE B 1 92 ? -13.617 -4.754 -2.795 1 98.88 92 ILE B O 1
ATOM 2485 N N . GLY B 1 93 ? -12.523 -6.496 -3.768 1 98.88 93 GLY B N 1
ATOM 2486 C CA . GLY B 1 93 ? -11.492 -6.496 -2.746 1 98.88 93 GLY B CA 1
ATOM 2487 C C . GLY B 1 93 ? -10.711 -5.195 -2.682 1 98.88 93 GLY B C 1
ATOM 2488 O O . GLY B 1 93 ? -10.555 -4.617 -1.606 1 98.88 93 GLY B O 1
ATOM 2489 N N . LEU B 1 94 ? -10.258 -4.668 -3.842 1 98.88 94 LEU B N 1
ATOM 2490 C CA . LEU B 1 94 ? -9.547 -3.396 -3.947 1 98.88 94 LEU B CA 1
ATOM 2491 C C . LEU B 1 94 ? -10.43 -2.244 -3.473 1 98.88 94 LEU B C 1
ATOM 2493 O O . LEU B 1 94 ? -9.969 -1.366 -2.742 1 98.88 94 LEU B O 1
ATOM 2497 N N . GLY B 1 95 ? -11.625 -2.318 -3.885 1 98.88 95 GLY B N 1
ATOM 2498 C CA . GLY B 1 95 ? -12.562 -1.262 -3.535 1 98.88 95 GLY B CA 1
ATOM 2499 C C . GLY B 1 95 ? -12.859 -1.192 -2.047 1 98.88 95 GLY B C 1
ATOM 2500 O O . GLY B 1 95 ? -12.93 -0.103 -1.475 1 98.88 95 GLY B O 1
ATOM 2501 N N . LEU B 1 96 ? -13.062 -2.314 -1.422 1 98.81 96 LEU B N 1
ATOM 2502 C CA . LEU B 1 96 ? -13.352 -2.35 0.007 1 98.81 96 LEU B CA 1
ATOM 2503 C C . LEU B 1 96 ? -12.164 -1.838 0.816 1 98.81 96 LEU B C 1
ATOM 2505 O O . LEU B 1 96 ? -12.336 -1.035 1.737 1 98.81 96 LEU B O 1
ATOM 2509 N N . ILE B 1 97 ? -10.984 -2.293 0.432 1 98.81 97 ILE B N 1
ATOM 2510 C CA . ILE B 1 97 ? -9.789 -1.812 1.117 1 98.81 97 ILE B CA 1
ATOM 2511 C C . ILE B 1 97 ? -9.641 -0.31 0.89 1 98.81 97 ILE B C 1
ATOM 2513 O O . ILE B 1 97 ? -9.43 0.45 1.838 1 98.81 97 ILE B O 1
ATOM 2517 N N . SER B 1 98 ? -9.789 0.104 -0.33 1 98.81 98 SER B N 1
ATOM 2518 C CA . SER B 1 98 ? -9.68 1.521 -0.659 1 98.81 98 SER B CA 1
ATOM 2519 C C . SER B 1 98 ? -10.734 2.344 0.08 1 98.81 98 SER B C 1
ATOM 2521 O O . SER B 1 98 ? -10.469 3.477 0.487 1 98.81 98 SER B O 1
ATOM 2523 N N . SER B 1 99 ? -11.93 1.804 0.235 1 98.81 99 SER B N 1
ATOM 2524 C CA . SER B 1 99 ? -13 2.533 0.909 1 98.81 99 SER B CA 1
ATOM 2525 C C . SER B 1 99 ? -12.625 2.848 2.354 1 98.81 99 SER B C 1
ATOM 2527 O O . SER B 1 99 ? -12.984 3.904 2.877 1 98.81 99 SER B O 1
ATOM 2529 N N . ALA B 1 100 ? -11.992 1.886 2.986 1 98.62 100 ALA B N 1
ATOM 2530 C CA . ALA B 1 100 ? -11.539 2.127 4.355 1 98.62 100 ALA B CA 1
ATOM 2531 C C . ALA B 1 100 ? -10.547 3.281 4.406 1 98.62 100 ALA B C 1
ATOM 2533 O O . ALA B 1 100 ? -10.641 4.152 5.273 1 98.62 100 ALA B O 1
ATOM 2534 N N . TYR B 1 101 ? -9.672 3.354 3.461 1 98.06 101 TYR B N 1
ATOM 2535 C CA . TYR B 1 101 ? -8.688 4.43 3.41 1 98.06 101 TYR B CA 1
ATOM 2536 C C . TYR B 1 101 ? -9.336 5.742 2.984 1 98.06 101 TYR B C 1
ATOM 2538 O O . TYR B 1 101 ? -9.086 6.789 3.584 1 98.06 101 TYR B O 1
ATOM 2546 N N . GLN B 1 102 ? -10.148 5.668 2.02 1 98.31 102 GLN B N 1
ATOM 2547 C CA . GLN B 1 102 ? -10.828 6.875 1.56 1 98.31 102 GLN B CA 1
ATOM 2548 C C . GLN B 1 102 ? -11.719 7.453 2.652 1 98.31 102 GLN B C 1
ATOM 2550 O O . GLN B 1 102 ? -11.828 8.672 2.793 1 98.31 102 GLN B O 1
ATOM 2555 N N . SER B 1 103 ? -12.367 6.613 3.406 1 98 103 SER B N 1
ATOM 2556 C CA . SER B 1 103 ? -13.234 7.094 4.473 1 98 103 SER B CA 1
ATOM 2557 C C . SER B 1 103 ? -12.469 7.945 5.473 1 98 103 SER B C 1
ATOM 2559 O O . SER B 1 103 ? -12.984 8.945 5.977 1 98 103 SER B O 1
ATOM 2561 N N . GLN B 1 104 ? -11.234 7.566 5.727 1 97.25 104 GLN B N 1
ATOM 2562 C CA . GLN B 1 104 ? -10.414 8.336 6.664 1 97.25 104 GLN B CA 1
ATOM 2563 C C . GLN B 1 104 ? -9.961 9.648 6.043 1 97.25 104 GLN B C 1
ATOM 2565 O O . GLN B 1 104 ? -9.852 10.664 6.738 1 97.25 104 GLN B O 1
ATOM 2570 N N . ILE B 1 105 ? -9.688 9.617 4.793 1 96.62 105 ILE B N 1
ATOM 2571 C CA . ILE B 1 105 ? -9.336 10.836 4.074 1 96.62 105 ILE B CA 1
ATOM 2572 C C . ILE B 1 105 ? -10.5 11.82 4.121 1 96.62 105 ILE B C 1
ATOM 2574 O O . ILE B 1 105 ? -10.312 13 4.453 1 96.62 105 ILE B O 1
ATOM 2578 N N . PHE B 1 106 ? -11.648 11.312 3.926 1 96.31 106 PHE B N 1
ATOM 2579 C CA . PHE B 1 106 ? -12.844 12.156 3.926 1 96.31 106 PHE B CA 1
ATOM 2580 C C . PHE B 1 106 ? -13.164 12.633 5.336 1 96.31 106 PHE B C 1
ATOM 2582 O O . PHE B 1 106 ? -13.5 13.805 5.535 1 96.31 106 PHE B O 1
ATOM 2589 N N . ARG B 1 107 ? -13.133 11.75 6.242 1 95.25 107 ARG B N 1
ATOM 2590 C CA . ARG B 1 107 ? -13.391 12.125 7.629 1 95.25 107 ARG B CA 1
ATOM 2591 C C . ARG B 1 107 ? -12.438 13.219 8.086 1 95.25 107 ARG B C 1
ATOM 2593 O O . ARG B 1 107 ? -12.859 14.195 8.719 1 95.25 107 ARG B O 1
ATOM 2600 N N . GLY B 1 108 ? -11.141 13 7.719 1 94.75 108 GLY B N 1
ATOM 2601 C CA . GLY B 1 108 ? -10.164 14.016 8.055 1 94.75 108 GLY B CA 1
ATOM 2602 C C . GLY B 1 108 ? -10.438 15.352 7.395 1 94.75 108 GLY B C 1
ATOM 2603 O O . GLY B 1 108 ? -10.328 16.406 8.031 1 94.75 108 GLY B O 1
ATOM 2604 N N . ALA B 1 109 ? -10.789 15.328 6.188 1 93.75 109 ALA B N 1
ATOM 2605 C CA . ALA B 1 109 ? -11.094 16.547 5.438 1 93.75 109 ALA B CA 1
ATOM 2606 C C . ALA B 1 109 ? -12.305 17.266 6.027 1 93.75 109 ALA B C 1
ATOM 2608 O O . ALA B 1 109 ? -12.281 18.484 6.215 1 93.75 109 ALA B O 1
ATOM 2609 N N . ILE B 1 110 ? -13.297 16.562 6.406 1 91.69 110 ILE B N 1
ATOM 2610 C CA . ILE B 1 110 ? -14.523 17.125 6.965 1 91.69 110 ILE B CA 1
ATOM 2611 C C . ILE B 1 110 ? -14.242 17.719 8.336 1 91.69 110 ILE B C 1
ATOM 2613 O O . ILE B 1 110 ? -14.695 18.828 8.648 1 91.69 110 ILE B O 1
ATOM 2617 N N . SER B 1 111 ? -13.445 17.031 9.07 1 91.69 111 SER B N 1
ATOM 2618 C CA . SER B 1 111 ? -13.141 17.453 10.438 1 91.69 111 SER B CA 1
ATOM 2619 C C . SER B 1 111 ? -12.242 18.688 10.445 1 91.69 111 SER B C 1
ATOM 2621 O O . SER B 1 111 ? -12.156 19.391 11.453 1 91.69 111 SER B O 1
ATOM 2623 N N . SER B 1 112 ? -11.57 18.891 9.383 1 90.56 112 SER B N 1
ATOM 2624 C CA . SER B 1 112 ? -10.648 20.031 9.328 1 90.56 112 SER B CA 1
ATOM 2625 C C . SER B 1 112 ? -11.383 21.328 9.047 1 90.56 112 SER B C 1
ATOM 2627 O O . SER B 1 112 ? -10.812 22.422 9.195 1 90.56 112 SER B O 1
ATOM 2629 N N . ILE B 1 113 ? -12.625 21.281 8.727 1 88.81 113 ILE B N 1
ATOM 2630 C CA . ILE B 1 113 ? -13.43 22.469 8.445 1 88.81 113 ILE B CA 1
ATOM 2631 C C . ILE B 1 113 ? -13.797 23.172 9.758 1 88.81 113 ILE B C 1
ATOM 2633 O O . ILE B 1 113 ? -14.219 22.516 10.719 1 88.81 113 ILE B O 1
ATOM 2637 N N . SER B 1 114 ? -13.625 24.469 9.75 1 87.06 114 SER B N 1
ATOM 2638 C CA . SER B 1 114 ? -13.797 25.281 10.953 1 87.06 114 SER B CA 1
ATOM 2639 C C . SER B 1 114 ? -15.211 25.141 11.508 1 87.06 114 SER B C 1
ATOM 2641 O O . SER B 1 114 ? -16.188 25.125 10.75 1 87.06 114 SER B O 1
ATOM 2643 N N . LYS B 1 115 ? -15.227 25.125 12.75 1 85.06 115 LYS B N 1
ATOM 2644 C CA . LYS B 1 115 ? -16.516 25.078 13.438 1 85.06 115 LYS B CA 1
ATOM 2645 C C . LYS B 1 115 ? -17.328 26.344 13.156 1 85.06 115 LYS B C 1
ATOM 2647 O O . LYS B 1 115 ? -18.562 26.297 13.148 1 85.06 115 LYS B O 1
ATOM 2652 N N . GLY B 1 116 ? -16.547 27.375 12.93 1 81.56 116 GLY B N 1
ATOM 2653 C CA . GLY B 1 116 ? -17.203 28.641 12.617 1 81.56 116 GLY B CA 1
ATOM 2654 C C . GLY B 1 116 ? -18.094 28.562 11.398 1 81.56 116 GLY B C 1
ATOM 2655 O O . GLY B 1 116 ? -19.203 29.125 11.383 1 81.56 116 GLY B O 1
ATOM 2656 N N . GLN B 1 117 ? -17.672 27.812 10.445 1 83.25 117 GLN B N 1
ATOM 2657 C CA . GLN B 1 117 ? -18.453 27.625 9.234 1 83.25 117 GLN B CA 1
ATOM 2658 C C . GLN B 1 117 ? -19.75 26.859 9.531 1 83.25 117 GLN B C 1
ATOM 2660 O O . GLN B 1 117 ? -20.812 27.188 8.992 1 83.25 117 GLN B O 1
ATOM 2665 N N . LEU B 1 118 ? -19.609 25.969 10.422 1 82.62 118 LEU B N 1
ATOM 2666 C CA . LEU B 1 118 ? -20.781 25.188 10.828 1 82.62 118 LEU B CA 1
ATOM 2667 C C . LEU B 1 118 ? -21.766 26.047 11.609 1 82.62 118 LEU B C 1
ATOM 2669 O O . LEU B 1 118 ? -22.969 26 11.352 1 82.62 118 LEU B O 1
ATOM 2673 N N . ASP B 1 119 ? -21.203 26.812 12.453 1 87.5 119 ASP B N 1
ATOM 2674 C CA . ASP B 1 119 ? -22.031 27.703 13.273 1 87.5 119 ASP B CA 1
ATOM 2675 C C . ASP B 1 119 ? -22.75 28.734 12.414 1 87.5 119 ASP B C 1
ATOM 2677 O O . ASP B 1 119 ? -23.922 29.031 12.664 1 87.5 119 ASP B O 1
ATOM 2681 N N . ALA B 1 120 ? -22 29.188 11.484 1 87.81 120 ALA B N 1
ATOM 2682 C CA . ALA B 1 120 ? -22.578 30.172 10.57 1 87.81 120 ALA B CA 1
ATOM 2683 C C . ALA B 1 120 ? -23.734 29.562 9.781 1 87.81 120 ALA B C 1
ATOM 2685 O O . ALA B 1 120 ? -24.781 30.188 9.594 1 87.81 120 ALA B O 1
ATOM 2686 N N . ALA B 1 121 ? -23.594 28.391 9.391 1 87.69 121 ALA B N 1
ATOM 2687 C CA . ALA B 1 121 ? -24.625 27.688 8.633 1 87.69 121 ALA B CA 1
ATOM 2688 C C . ALA B 1 121 ? -25.875 27.469 9.484 1 87.69 121 ALA B C 1
ATOM 2690 O O . ALA B 1 121 ? -27 27.719 9.031 1 87.69 121 ALA B O 1
ATOM 2691 N N . TYR B 1 122 ? -25.625 27.125 10.672 1 87.12 122 TYR B N 1
ATOM 2692 C CA . TYR B 1 122 ? -26.734 26.906 11.594 1 87.12 122 TYR B CA 1
ATOM 2693 C C . TYR B 1 122 ? -27.422 28.219 11.93 1 87.12 122 TYR B C 1
ATOM 2695 O O . TYR B 1 122 ? -28.641 28.266 12.086 1 87.12 122 TYR B O 1
ATOM 2703 N N . SER B 1 123 ? -26.656 29.203 12.008 1 91.25 123 SER B N 1
ATOM 2704 C CA . SER B 1 123 ? -27.188 30.516 12.367 1 91.25 123 SER B CA 1
ATOM 2705 C C . SER B 1 123 ? -28.125 31.047 11.289 1 91.25 123 SER B C 1
ATOM 2707 O O . SER B 1 123 ? -29.031 31.828 11.578 1 91.25 123 SER B O 1
ATOM 2709 N N . ILE B 1 124 ? -27.938 30.641 10.055 1 92.56 124 ILE B N 1
ATOM 2710 C CA . ILE B 1 124 ? -28.781 31.125 8.969 1 92.56 124 ILE B CA 1
ATOM 2711 C C . ILE B 1 124 ? -29.906 30.125 8.711 1 92.56 124 ILE B C 1
ATOM 2713 O O . ILE B 1 124 ? -30.625 30.234 7.719 1 92.56 124 ILE B O 1
ATOM 2717 N N . GLY B 1 125 ? -30.031 29.125 9.578 1 90.5 125 GLY B N 1
ATOM 2718 C CA . GLY B 1 125 ? -31.203 28.266 9.578 1 90.5 125 GLY B CA 1
ATOM 2719 C C . GLY B 1 125 ? -30.984 26.953 8.859 1 90.5 125 GLY B C 1
ATOM 2720 O O . GLY B 1 125 ? -31.938 26.188 8.648 1 90.5 125 GLY B O 1
ATOM 2721 N N . MET B 1 126 ? -29.797 26.641 8.453 1 88.62 126 MET B N 1
ATOM 2722 C CA . MET B 1 126 ? -29.547 25.375 7.77 1 88.62 126 MET B CA 1
ATOM 2723 C C . MET B 1 126 ? -29.578 24.219 8.758 1 88.62 126 MET B C 1
ATOM 2725 O O . MET B 1 126 ? -29.125 24.344 9.891 1 88.62 126 MET B O 1
ATOM 2729 N N . ASN B 1 127 ? -30.172 23.109 8.273 1 87.31 127 ASN B N 1
ATOM 2730 C CA . ASN B 1 127 ? -30.094 21.906 9.086 1 87.31 127 ASN B CA 1
ATOM 2731 C C . ASN B 1 127 ? -28.812 21.125 8.797 1 87.31 127 ASN B C 1
ATOM 2733 O O . ASN B 1 127 ? -27.984 21.547 8 1 87.31 127 ASN B O 1
ATOM 2737 N N . LYS B 1 128 ? -28.578 19.984 9.477 1 80.12 128 LYS B N 1
ATOM 2738 C CA . LYS B 1 128 ? -27.328 19.219 9.406 1 80.12 128 LYS B CA 1
ATOM 2739 C C . LYS B 1 128 ? -27.062 18.719 7.984 1 80.12 128 LYS B C 1
ATOM 2741 O O . LYS B 1 128 ? -25.938 18.797 7.5 1 80.12 128 LYS B O 1
ATOM 2746 N N . ILE B 1 129 ? -28.078 18.312 7.352 1 83.88 129 ILE B N 1
ATOM 2747 C CA . ILE B 1 129 ? -27.938 17.75 6.012 1 83.88 129 ILE B CA 1
ATOM 2748 C C . ILE B 1 129 ? -27.641 18.859 5.008 1 83.88 129 ILE B C 1
ATOM 2750 O O . ILE B 1 129 ? -26.766 18.719 4.152 1 83.88 129 ILE B O 1
ATOM 2754 N N . GLN B 1 130 ? -28.344 19.953 5.164 1 85.44 130 GLN B N 1
ATOM 2755 C CA . GLN B 1 130 ? -28.094 21.109 4.305 1 85.44 130 GLN B CA 1
ATOM 2756 C C . GLN B 1 130 ? -26.672 21.641 4.477 1 85.44 130 GLN B C 1
ATOM 2758 O O . GLN B 1 130 ? -25.984 21.922 3.494 1 85.44 130 GLN B O 1
ATOM 2763 N N . THR B 1 131 ? -26.312 21.719 5.738 1 85.31 131 THR B N 1
ATOM 2764 C CA . THR B 1 131 ? -24.969 22.203 6.059 1 85.31 131 THR B CA 1
ATOM 2765 C C . THR B 1 131 ? -23.906 21.281 5.457 1 85.31 131 THR B C 1
ATOM 2767 O O . THR B 1 131 ? -22.922 21.766 4.891 1 85.31 131 THR B O 1
ATOM 2770 N N . PHE B 1 132 ? -24.188 20.031 5.543 1 82.69 132 PHE B N 1
ATOM 2771 C CA . PHE B 1 132 ? -23.234 19.047 5.023 1 82.69 132 PHE B CA 1
ATOM 2772 C C . PHE B 1 132 ? -23.125 19.156 3.508 1 82.69 132 PHE B C 1
ATOM 2774 O O . PHE B 1 132 ? -22.031 19.234 2.961 1 82.69 132 PHE B O 1
ATOM 2781 N N . ILE B 1 133 ? -24.156 19.172 2.857 1 86.25 133 ILE B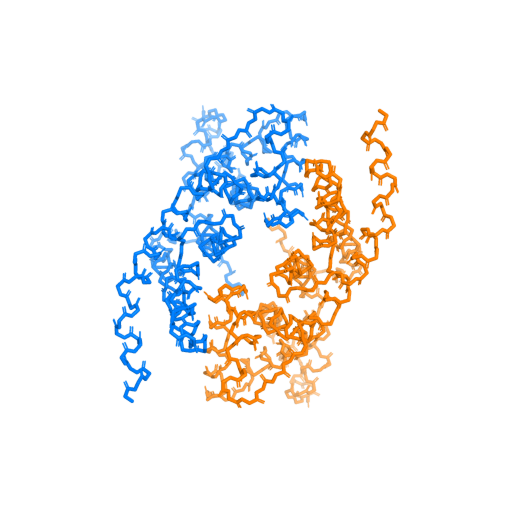 N 1
ATOM 2782 C CA . ILE B 1 133 ? -24.188 19.078 1.401 1 86.25 133 ILE B CA 1
ATOM 2783 C C . ILE B 1 133 ? -23.719 20.391 0.79 1 86.25 133 ILE B C 1
ATOM 2785 O O . ILE B 1 133 ? -22.953 20.406 -0.176 1 86.25 133 ILE B O 1
ATOM 2789 N N . TYR B 1 134 ? -24.078 21.5 1.451 1 87.12 134 TYR B N 1
ATOM 2790 C CA . TYR B 1 134 ? -23.875 22.781 0.786 1 87.12 134 TYR B CA 1
ATOM 2791 C C . TYR B 1 134 ? -22.578 23.453 1.252 1 87.12 134 TYR B C 1
ATOM 2793 O O . TYR B 1 134 ? -22 24.266 0.538 1 87.12 134 TYR B O 1
ATOM 2801 N N . ILE B 1 135 ? -22.125 23.094 2.402 1 86.5 135 ILE B N 1
ATOM 2802 C CA . ILE B 1 135 ? -21 23.828 2.943 1 86.5 135 ILE B CA 1
ATOM 2803 C C . ILE B 1 135 ? -19.828 22.875 3.174 1 86.5 135 ILE B C 1
ATOM 2805 O O . ILE B 1 135 ? -18.766 23.031 2.572 1 86.5 135 ILE B O 1
ATOM 2809 N N . ILE B 1 136 ? -20.094 21.859 3.889 1 86.19 136 ILE B N 1
ATOM 2810 C CA . ILE B 1 136 ? -19.016 21 4.379 1 86.19 136 ILE B CA 1
ATOM 2811 C C . ILE B 1 136 ? -18.484 20.141 3.238 1 86.19 136 ILE B C 1
ATOM 2813 O O . ILE B 1 136 ? -17.297 20.156 2.953 1 86.19 136 ILE B O 1
ATOM 2817 N N . PHE B 1 137 ? -19.375 19.578 2.51 1 86.5 137 PHE B N 1
ATOM 2818 C CA . PHE B 1 137 ? -19 18.562 1.539 1 86.5 137 PHE B CA 1
ATOM 2819 C C . PHE B 1 137 ? -18.172 19.172 0.408 1 86.5 137 PHE B C 1
ATOM 2821 O O . PHE B 1 137 ? -17.109 18.656 0.078 1 86.5 137 PHE B O 1
ATOM 2828 N N . PRO B 1 138 ? -18.656 20.266 -0.147 1 88.31 138 PRO B N 1
ATOM 2829 C CA . PRO B 1 138 ? -17.859 20.859 -1.224 1 88.31 138 PRO B CA 1
ATOM 2830 C C . PRO B 1 138 ? -16.469 21.297 -0.768 1 88.31 138 PRO B C 1
ATOM 2832 O O . PRO B 1 138 ? -15.5 21.141 -1.515 1 88.31 138 PRO B O 1
ATOM 2835 N N . GLN B 1 139 ? -16.297 21.75 0.426 1 90.69 139 GLN B N 1
ATOM 2836 C CA . GLN B 1 139 ? -15 22.156 0.97 1 90.69 139 GLN B CA 1
ATOM 2837 C C . GLN B 1 139 ? -14.133 20.953 1.311 1 90.69 139 GLN B C 1
ATOM 2839 O O . GLN B 1 139 ? -12.93 20.953 1.042 1 90.69 139 GLN B O 1
ATOM 2844 N N . ALA B 1 140 ? -14.828 19.984 1.784 1 91.19 140 ALA B N 1
ATOM 2845 C CA . ALA B 1 140 ? -14.125 18.781 2.217 1 91.19 140 ALA B CA 1
ATOM 2846 C C . ALA B 1 140 ? -13.508 18.047 1.026 1 91.19 140 ALA B C 1
ATOM 2848 O O . ALA B 1 140 ? -12.406 17.5 1.129 1 91.19 140 ALA B O 1
ATOM 2849 N N . ILE B 1 141 ? -14.172 18.031 -0.058 1 90.75 141 ILE B N 1
ATOM 2850 C CA . ILE B 1 141 ? -13.688 17.344 -1.245 1 90.75 141 ILE B CA 1
ATOM 2851 C C . ILE B 1 141 ? -12.398 18 -1.731 1 90.75 141 ILE B C 1
ATOM 2853 O O . ILE B 1 141 ? -11.461 17.312 -2.154 1 90.75 141 ILE B O 1
ATOM 2857 N N . ARG B 1 142 ? -12.352 19.266 -1.649 1 90.81 142 ARG B N 1
ATOM 2858 C CA . ARG B 1 142 ? -11.156 20 -2.064 1 90.81 142 ARG B CA 1
ATOM 2859 C C . ARG B 1 142 ? -9.984 19.703 -1.131 1 90.81 142 ARG B C 1
ATOM 2861 O O . ARG B 1 142 ? -8.852 19.531 -1.584 1 90.81 142 ARG B O 1
ATOM 2868 N N . ILE B 1 143 ? -10.359 19.625 0.098 1 91.81 143 ILE B N 1
ATOM 2869 C CA . ILE B 1 143 ? -9.344 19.359 1.104 1 91.81 143 ILE B CA 1
ATOM 2870 C C . ILE B 1 143 ? -8.859 17.922 0.973 1 91.81 143 ILE B C 1
ATOM 2872 O O . ILE B 1 143 ? -7.672 17.641 1.126 1 91.81 143 ILE B O 1
ATOM 2876 N N . ALA B 1 144 ? -9.727 17.047 0.591 1 94.56 144 ALA B N 1
ATOM 2877 C CA . ALA B 1 144 ? -9.453 15.617 0.539 1 94.56 144 ALA B CA 1
ATOM 2878 C C . ALA B 1 144 ? -8.711 15.25 -0.742 1 94.56 144 ALA B C 1
ATOM 2880 O O . ALA B 1 144 ? -8.164 14.148 -0.856 1 94.56 144 ALA B O 1
ATOM 2881 N N . LEU B 1 145 ? -8.648 16.141 -1.664 1 93.06 145 LEU B N 1
ATOM 2882 C CA . LEU B 1 145 ? -8.188 15.828 -3.012 1 93.06 145 LEU B CA 1
ATOM 2883 C C . LEU B 1 145 ? -6.758 15.312 -2.992 1 93.06 145 LEU B C 1
ATOM 2885 O O . LEU B 1 145 ? -6.441 14.312 -3.646 1 93.06 145 LEU B O 1
ATOM 2889 N N . SER B 1 146 ? -5.918 15.969 -2.258 1 91.06 146 SER B N 1
ATOM 2890 C CA . SER B 1 146 ? -4.52 15.562 -2.211 1 91.06 146 SER B CA 1
ATOM 2891 C C . SER B 1 146 ? -4.367 14.156 -1.651 1 91.06 146 SER B C 1
ATOM 2893 O O . SER B 1 146 ? -3.67 13.32 -2.234 1 91.06 146 SER B O 1
ATOM 2895 N N . GLY B 1 147 ? -5.062 13.914 -0.544 1 93.75 147 GLY B N 1
ATOM 2896 C CA . GLY B 1 147 ? -5.055 12.578 0.035 1 93.75 147 GLY B CA 1
ATOM 2897 C C . GLY B 1 147 ? -5.668 11.531 -0.874 1 93.75 147 GLY B C 1
ATOM 2898 O O . GLY B 1 147 ? -5.188 10.398 -0.932 1 93.75 147 GLY B O 1
ATOM 2899 N N . TRP B 1 148 ? -6.652 11.953 -1.584 1 95.31 148 TRP B N 1
ATOM 2900 C CA . TRP B 1 148 ? -7.34 11.023 -2.473 1 95.31 148 TRP B CA 1
ATOM 2901 C C . TRP B 1 148 ? -6.461 10.656 -3.666 1 95.31 148 TRP B C 1
ATOM 2903 O O . TRP B 1 148 ? -6.457 9.508 -4.113 1 95.31 148 TRP B O 1
ATOM 2913 N N . ILE B 1 149 ? -5.711 11.602 -4.203 1 94.5 149 ILE B N 1
ATOM 2914 C CA . ILE B 1 149 ? -4.801 11.344 -5.312 1 94.5 149 ILE B CA 1
ATOM 2915 C C . ILE B 1 149 ? -3.74 10.328 -4.883 1 94.5 149 ILE B C 1
ATOM 2917 O O . ILE B 1 149 ? -3.398 9.422 -5.641 1 94.5 149 ILE B O 1
ATOM 2921 N N . ASN B 1 150 ? -3.291 10.492 -3.701 1 93.69 150 ASN B N 1
ATOM 2922 C CA . ASN B 1 150 ? -2.346 9.516 -3.162 1 93.69 150 ASN B CA 1
ATOM 2923 C C . ASN B 1 150 ? -2.967 8.125 -3.061 1 93.69 150 ASN B C 1
ATOM 2925 O O . ASN B 1 150 ? -2.338 7.133 -3.428 1 93.69 150 ASN B O 1
ATOM 2929 N N . GLU B 1 151 ? -4.195 8.125 -2.592 1 96.62 151 GLU B N 1
ATOM 2930 C CA . GLU B 1 151 ? -4.906 6.852 -2.496 1 96.62 151 GLU B CA 1
ATOM 2931 C C . GLU B 1 151 ? -5.117 6.234 -3.875 1 96.62 151 GLU B C 1
ATOM 2933 O O . GLU B 1 151 ? -4.98 5.02 -4.047 1 96.62 151 GLU B O 1
ATOM 2938 N N . ALA B 1 152 ? -5.414 7.047 -4.816 1 97.69 152 ALA B N 1
ATOM 2939 C CA . ALA B 1 152 ? -5.602 6.562 -6.18 1 97.69 152 ALA B CA 1
ATOM 2940 C C . ALA B 1 152 ? -4.32 5.934 -6.719 1 97.69 152 ALA B C 1
ATOM 2942 O O . ALA B 1 152 ? -4.363 4.906 -7.398 1 97.69 152 ALA B O 1
ATOM 2943 N N . SER B 1 153 ? -3.205 6.547 -6.418 1 97.38 153 SER B N 1
ATOM 2944 C CA . SER B 1 153 ? -1.916 6.008 -6.832 1 97.38 153 SER B CA 1
ATOM 2945 C C . SER B 1 153 ? -1.645 4.656 -6.176 1 97.38 153 SER B C 1
ATOM 2947 O O . SER B 1 153 ? -1.103 3.75 -6.812 1 97.38 153 SER B O 1
ATOM 2949 N N . VAL B 1 154 ? -2.047 4.523 -4.961 1 97.5 154 VAL B N 1
ATOM 2950 C CA . VAL B 1 154 ? -1.86 3.279 -4.227 1 97.5 154 VAL B CA 1
ATOM 2951 C C . VAL B 1 154 ? -2.715 2.178 -4.848 1 97.5 154 VAL B C 1
ATOM 2953 O O . VAL B 1 154 ? -2.229 1.072 -5.098 1 97.5 154 VAL B O 1
ATOM 2956 N N . VAL B 1 155 ? -3.967 2.518 -5.137 1 98.69 155 VAL B N 1
ATOM 2957 C CA . VAL B 1 155 ? -4.887 1.544 -5.715 1 98.69 155 VAL B CA 1
ATOM 2958 C C . VAL B 1 155 ? -4.367 1.092 -7.078 1 98.69 155 VAL B C 1
ATOM 2960 O O . VAL B 1 155 ? -4.391 -0.101 -7.395 1 98.69 155 VAL B O 1
ATOM 2963 N N . LEU B 1 156 ? -3.902 2.041 -7.852 1 98.69 156 LEU B N 1
ATOM 2964 C CA . LEU B 1 156 ? -3.348 1.727 -9.164 1 98.69 156 LEU B CA 1
ATOM 2965 C C . LEU B 1 156 ? -2.221 0.704 -9.047 1 98.69 156 LEU B C 1
ATOM 2967 O O . LEU B 1 156 ? -2.211 -0.299 -9.766 1 98.69 156 LEU B O 1
ATOM 2971 N N . LYS B 1 157 ? -1.327 0.917 -8.172 1 98.5 157 LYS B N 1
ATOM 2972 C CA . LYS B 1 157 ? -0.22 -0.011 -7.961 1 98.5 157 LYS B CA 1
ATOM 2973 C C . LYS B 1 157 ? -0.717 -1.349 -7.422 1 98.5 157 LYS B C 1
ATOM 2975 O O . LYS B 1 157 ? -0.255 -2.408 -7.848 1 98.5 157 LYS B O 1
ATOM 2980 N N . ASP B 1 158 ? -1.747 -1.315 -6.547 1 98.69 158 ASP B N 1
ATOM 2981 C CA . ASP B 1 158 ? -2.268 -2.51 -5.891 1 98.69 158 ASP B CA 1
ATOM 2982 C C . ASP B 1 158 ? -3.002 -3.406 -6.883 1 98.69 158 ASP B C 1
ATOM 2984 O O . ASP B 1 158 ? -3.209 -4.594 -6.621 1 98.69 158 ASP B O 1
ATOM 2988 N N . THR B 1 159 ? -3.387 -2.826 -8.023 1 98.88 159 THR B N 1
ATOM 2989 C CA . THR B 1 159 ? -4.062 -3.641 -9.023 1 98.88 159 THR B CA 1
ATOM 2990 C C . THR B 1 159 ? -3.164 -4.781 -9.492 1 98.88 159 THR B C 1
ATOM 2992 O O . THR B 1 159 ? -3.652 -5.801 -9.984 1 98.88 159 THR B O 1
ATOM 2995 N N . SER B 1 160 ? -1.865 -4.602 -9.352 1 98.81 160 SER B N 1
ATOM 2996 C CA . SER B 1 160 ? -0.925 -5.637 -9.766 1 98.81 160 SER B CA 1
ATOM 2997 C C . SER B 1 160 ? -1.142 -6.93 -8.984 1 98.81 160 SER B C 1
ATOM 2999 O O . SER B 1 160 ? -0.827 -8.016 -9.477 1 98.81 160 SER B O 1
ATOM 3001 N N . VAL B 1 161 ? -1.756 -6.879 -7.848 1 98.62 161 VAL B N 1
ATOM 3002 C CA . VAL B 1 161 ? -1.973 -8.047 -6.996 1 98.62 161 VAL B CA 1
ATOM 3003 C C . VAL B 1 161 ? -3.07 -8.922 -7.59 1 98.62 161 VAL B C 1
ATOM 3005 O O . VAL B 1 161 ? -3.156 -10.117 -7.281 1 98.62 161 VAL B O 1
ATOM 3008 N N . ALA B 1 162 ? -3.881 -8.359 -8.453 1 98.69 162 ALA B N 1
ATOM 3009 C CA . ALA B 1 162 ? -4.945 -9.109 -9.117 1 98.69 162 ALA B CA 1
ATOM 3010 C C . ALA B 1 162 ? -4.367 -10.211 -10 1 98.69 162 ALA B C 1
ATOM 3012 O O . ALA B 1 162 ? -5.078 -11.141 -10.391 1 98.69 162 ALA B O 1
ATOM 3013 N N . TYR B 1 163 ? -3.074 -10.078 -10.336 1 98.19 163 TYR B N 1
ATOM 3014 C CA . TYR B 1 163 ? -2.426 -11.125 -11.117 1 98.19 163 TYR B CA 1
ATOM 3015 C C . TYR B 1 163 ? -2.568 -12.484 -10.438 1 98.19 163 TYR B C 1
ATOM 3017 O O . TYR B 1 163 ? -2.656 -13.516 -11.102 1 98.19 163 TYR B O 1
ATOM 3025 N N . ALA B 1 164 ? -2.643 -12.484 -9.109 1 97.5 164 ALA B N 1
ATOM 3026 C CA . ALA B 1 164 ? -2.689 -13.711 -8.32 1 97.5 164 ALA B CA 1
ATOM 3027 C C . ALA B 1 164 ? -4.023 -14.43 -8.508 1 97.5 164 ALA B C 1
ATOM 3029 O O . ALA B 1 164 ? -4.125 -15.633 -8.25 1 97.5 164 ALA B O 1
ATOM 3030 N N . LEU B 1 165 ? -5.055 -13.672 -8.945 1 98.12 165 LEU B N 1
ATOM 3031 C CA . LEU B 1 165 ? -6.359 -14.273 -9.195 1 98.12 165 LEU B CA 1
ATOM 3032 C C . LEU B 1 165 ? -6.504 -14.648 -10.672 1 98.12 165 LEU B C 1
ATOM 3034 O O . LEU B 1 165 ? -7.527 -15.211 -11.07 1 98.12 165 LEU B O 1
ATOM 3038 N N . GLY B 1 166 ? -5.516 -14.328 -11.492 1 97.5 166 GLY B N 1
ATOM 3039 C CA . GLY B 1 166 ? -5.555 -14.672 -12.898 1 97.5 166 GLY B CA 1
ATOM 3040 C C . GLY B 1 166 ? -6.086 -13.547 -13.773 1 97.5 166 GLY B C 1
ATOM 3041 O O . GLY B 1 166 ? -6.336 -13.75 -14.969 1 97.5 166 GLY B O 1
ATOM 3042 N N . VAL B 1 167 ? -6.293 -12.367 -13.156 1 98.69 167 VAL B N 1
ATOM 3043 C CA . VAL B 1 167 ? -6.703 -11.227 -13.977 1 98.69 167 VAL B CA 1
ATOM 3044 C C . VAL B 1 167 ? -5.559 -10.82 -14.906 1 98.69 167 VAL B C 1
ATOM 3046 O O . VAL B 1 167 ? -4.422 -10.641 -14.453 1 98.69 167 VAL B O 1
ATOM 3049 N N . VAL B 1 168 ? -5.852 -10.656 -16.203 1 98.38 168 VAL B N 1
ATOM 3050 C CA . VAL B 1 168 ? -4.789 -10.383 -17.156 1 98.38 168 VAL B CA 1
ATOM 3051 C C . VAL B 1 168 ? -4.562 -8.875 -17.266 1 98.38 168 VAL B C 1
ATOM 3053 O O . VAL B 1 168 ? -4.777 -8.289 -18.328 1 98.38 168 VAL B O 1
ATOM 3056 N N . GLU B 1 169 ? -4.18 -8.352 -16.141 1 98.81 169 GLU B N 1
ATOM 3057 C CA . GLU B 1 169 ? -3.732 -6.961 -16.094 1 98.81 169 GLU B CA 1
ATOM 3058 C C . GLU B 1 169 ? -2.258 -6.844 -16.469 1 98.81 169 GLU B C 1
ATOM 3060 O O . GLU B 1 169 ? -1.678 -7.777 -17.016 1 98.81 169 GLU B O 1
ATOM 3065 N N . LEU B 1 170 ? -1.631 -5.703 -16.328 1 98.81 170 LEU B N 1
ATOM 3066 C CA . LEU B 1 170 ? -0.318 -5.383 -16.875 1 98.81 170 LEU B CA 1
ATOM 3067 C C . LEU B 1 170 ? 0.724 -6.402 -16.422 1 98.81 170 LEU B C 1
ATOM 3069 O O . LEU B 1 170 ? 1.438 -6.973 -17.25 1 98.81 170 LEU B O 1
ATOM 3073 N N . LEU B 1 171 ? 0.821 -6.699 -15.164 1 98.75 171 LEU B N 1
ATOM 3074 C CA . LEU B 1 171 ? 1.828 -7.621 -14.656 1 98.75 171 LEU B CA 1
ATOM 3075 C C . LEU B 1 171 ? 1.577 -9.039 -15.156 1 98.75 171 LEU B C 1
ATOM 3077 O O . LEU B 1 171 ? 2.516 -9.734 -15.547 1 98.75 171 LEU B O 1
ATOM 3081 N N . ARG B 1 172 ? 0.319 -9.484 -15.141 1 98.5 172 ARG B N 1
ATOM 3082 C CA . ARG B 1 172 ? -0.012 -10.82 -15.633 1 98.5 172 ARG B CA 1
ATOM 3083 C C . ARG B 1 172 ? 0.343 -10.969 -17.109 1 98.5 172 ARG B C 1
ATOM 3085 O O . ARG B 1 172 ? 0.873 -12 -17.531 1 98.5 172 ARG B O 1
ATOM 3092 N N . GLN B 1 173 ? 0.005 -9.969 -17.891 1 98.44 173 GLN B N 1
ATOM 3093 C CA . GLN B 1 173 ? 0.43 -9.977 -19.297 1 98.44 173 GLN B CA 1
ATOM 3094 C C . GLN B 1 173 ? 1.941 -10.148 -19.406 1 98.44 173 GLN B C 1
ATOM 3096 O O . GLN B 1 173 ? 2.424 -10.883 -20.266 1 98.44 173 GLN B O 1
ATOM 3101 N N . GLY B 1 174 ? 2.678 -9.445 -18.531 1 98.31 174 GLY B N 1
ATOM 3102 C CA . GLY B 1 174 ? 4.125 -9.594 -18.5 1 98.31 174 GLY B CA 1
ATOM 3103 C C . GLY B 1 174 ? 4.578 -11.016 -18.25 1 98.31 174 GLY B C 1
ATOM 3104 O O . GLY B 1 174 ? 5.5 -11.508 -18.922 1 98.31 174 GLY B O 1
ATOM 3105 N N . THR B 1 175 ? 3.885 -11.703 -17.328 1 97.69 175 THR B N 1
ATOM 3106 C CA . THR B 1 175 ? 4.258 -13.078 -17.016 1 97.69 175 THR B CA 1
ATOM 3107 C C . THR B 1 175 ? 4.004 -13.984 -18.219 1 97.69 175 THR B C 1
ATOM 3109 O O . THR B 1 175 ? 4.766 -14.922 -18.469 1 97.69 175 THR B O 1
ATOM 3112 N N . TYR B 1 176 ? 2.922 -13.719 -18.953 1 97.5 176 TYR B N 1
ATOM 3113 C CA . TYR B 1 176 ? 2.643 -14.484 -20.156 1 97.5 176 TYR B CA 1
ATOM 3114 C C . TYR B 1 176 ? 3.736 -14.281 -21.203 1 97.5 176 TYR B C 1
ATOM 3116 O O . TYR B 1 176 ? 4.199 -15.242 -21.828 1 97.5 176 TYR B O 1
ATOM 3124 N N . ILE B 1 177 ? 4.121 -13.078 -21.391 1 97.5 177 ILE B N 1
ATOM 3125 C CA . ILE B 1 177 ? 5.152 -12.758 -22.375 1 97.5 177 ILE B CA 1
ATOM 3126 C C . ILE B 1 177 ? 6.461 -13.445 -21.984 1 97.5 177 ILE B C 1
ATOM 3128 O O . ILE B 1 177 ? 7.16 -13.984 -22.844 1 97.5 177 ILE B O 1
ATOM 3132 N N . ILE B 1 178 ? 6.77 -13.461 -20.734 1 97.38 178 ILE B N 1
ATOM 3133 C CA . ILE B 1 178 ? 8 -14.047 -20.234 1 97.38 178 ILE B CA 1
ATOM 3134 C C . ILE B 1 178 ? 7.984 -15.562 -20.453 1 97.38 178 ILE B C 1
ATOM 3136 O O . ILE B 1 178 ? 9.016 -16.156 -20.766 1 97.38 178 ILE B O 1
ATOM 3140 N N . SER B 1 179 ? 6.816 -16.188 -20.312 1 96.25 179 SER B N 1
ATOM 3141 C CA . SER B 1 179 ? 6.703 -17.625 -20.516 1 96.25 179 SER B CA 1
ATOM 3142 C C . SER B 1 179 ? 7.051 -18.016 -21.938 1 96.25 179 SER B C 1
ATOM 3144 O O . SER B 1 179 ? 7.48 -19.141 -22.203 1 96.25 179 SER B O 1
ATOM 3146 N N . VAL B 1 180 ? 6.926 -17.047 -22.859 1 94.31 180 VAL B N 1
ATOM 3147 C CA . VAL B 1 180 ? 7.184 -17.328 -24.266 1 94.31 180 VAL B CA 1
ATOM 3148 C C . VAL B 1 180 ? 8.586 -16.844 -24.641 1 94.31 180 VAL B C 1
ATOM 3150 O O . VAL B 1 180 ? 9.312 -17.531 -25.375 1 94.31 180 VAL B O 1
ATOM 3153 N N . THR B 1 181 ? 9.016 -15.695 -24.047 1 94.62 181 THR B N 1
ATOM 3154 C CA . THR B 1 181 ? 10.25 -15.055 -24.484 1 94.62 181 THR B CA 1
ATOM 3155 C C . THR B 1 181 ? 11.414 -15.461 -23.578 1 94.62 181 THR B C 1
ATOM 3157 O O . THR B 1 181 ? 12.578 -15.305 -23.953 1 94.62 181 THR B O 1
ATOM 3160 N N . ASN B 1 182 ? 11.117 -15.828 -22.328 1 95.31 182 ASN B N 1
ATOM 3161 C CA . ASN B 1 182 ? 12.109 -16.172 -21.312 1 95.31 182 ASN B CA 1
ATOM 3162 C C . ASN B 1 182 ? 13.031 -15.008 -21 1 95.31 182 ASN B C 1
ATOM 3164 O O . ASN B 1 182 ? 14.242 -15.188 -20.859 1 95.31 182 ASN B O 1
ATOM 3168 N N . ARG B 1 183 ? 12.477 -13.812 -21.031 1 96.56 183 ARG B N 1
ATOM 3169 C CA . ARG B 1 183 ? 13.242 -12.602 -20.75 1 96.56 183 ARG B CA 1
ATOM 3170 C C . ARG B 1 183 ? 12.594 -11.797 -19.625 1 96.56 183 ARG B C 1
ATOM 3172 O O . ARG B 1 183 ? 12.117 -10.688 -19.844 1 96.56 183 ARG B O 1
ATOM 3179 N N . PRO B 1 184 ? 12.742 -12.305 -18.438 1 97.44 184 PRO B N 1
ATOM 3180 C CA . PRO B 1 184 ? 12.055 -11.648 -17.312 1 97.44 184 PRO B CA 1
ATOM 3181 C C . PRO B 1 184 ? 12.609 -10.258 -17.031 1 97.44 184 PRO B C 1
ATOM 3183 O O . PRO B 1 184 ? 11.844 -9.336 -16.703 1 97.44 184 PRO B O 1
ATOM 3186 N N . LEU B 1 185 ? 13.906 -10.062 -17.203 1 97.5 185 LEU B N 1
ATOM 3187 C CA . LEU B 1 185 ? 14.508 -8.781 -16.844 1 97.5 185 LEU B CA 1
ATOM 3188 C C . LEU B 1 185 ? 13.922 -7.648 -17.672 1 97.5 185 LEU B C 1
ATOM 3190 O O . LEU B 1 185 ? 13.398 -6.676 -17.125 1 97.5 185 LEU B O 1
ATOM 3194 N N . ILE B 1 186 ? 13.906 -7.816 -18.938 1 97 186 ILE B N 1
ATOM 3195 C CA . ILE B 1 186 ? 13.484 -6.746 -19.828 1 97 186 ILE B CA 1
ATOM 3196 C C . ILE B 1 186 ? 11.977 -6.531 -19.703 1 97 186 ILE B C 1
ATOM 3198 O O . ILE B 1 186 ? 11.508 -5.391 -19.719 1 97 186 ILE B O 1
ATOM 3202 N N . VAL B 1 187 ? 11.234 -7.598 -19.609 1 97.69 187 VAL B N 1
ATOM 3203 C CA . VAL B 1 187 ? 9.781 -7.492 -19.594 1 97.69 187 VAL B CA 1
ATOM 3204 C C . VAL B 1 187 ? 9.328 -6.824 -18.281 1 97.69 187 VAL B C 1
ATOM 3206 O O . VAL B 1 187 ? 8.484 -5.922 -18.297 1 97.69 187 VAL B O 1
ATOM 3209 N N . TYR B 1 188 ? 9.914 -7.199 -17.156 1 98.12 188 TYR B N 1
ATOM 3210 C CA . TYR B 1 188 ? 9.523 -6.59 -15.891 1 98.12 188 TYR B CA 1
ATOM 3211 C C . TYR B 1 188 ? 10.016 -5.145 -15.812 1 98.12 188 TYR B C 1
ATOM 3213 O O . TYR B 1 188 ? 9.375 -4.305 -15.18 1 98.12 188 TYR B O 1
ATOM 3221 N N . LEU B 1 189 ? 11.102 -4.824 -16.438 1 97.69 189 LEU B N 1
ATOM 3222 C CA . LEU B 1 189 ? 11.539 -3.434 -16.5 1 97.69 189 LEU B CA 1
ATOM 3223 C C . LEU B 1 189 ? 10.523 -2.582 -17.266 1 97.69 189 LEU B C 1
ATOM 3225 O O . LEU B 1 189 ? 10.219 -1.462 -16.844 1 97.69 189 LEU B O 1
ATOM 3229 N N . ILE B 1 190 ? 10.016 -3.125 -18.328 1 97.81 190 ILE B N 1
ATOM 3230 C CA . ILE B 1 190 ? 9.016 -2.395 -19.109 1 97.81 190 ILE B CA 1
ATOM 3231 C C . ILE B 1 190 ? 7.734 -2.242 -18.297 1 97.81 190 ILE B C 1
ATOM 3233 O O . ILE B 1 190 ? 7.125 -1.171 -18.281 1 97.81 190 ILE B O 1
ATOM 3237 N N . CYS B 1 191 ? 7.297 -3.338 -17.641 1 98.56 191 CYS B N 1
ATOM 3238 C CA . CYS B 1 191 ? 6.133 -3.25 -16.766 1 98.56 191 CYS B CA 1
ATOM 3239 C C . CYS B 1 191 ? 6.32 -2.162 -15.711 1 98.56 191 CYS B C 1
ATOM 3241 O O . CYS B 1 191 ? 5.43 -1.336 -15.5 1 98.56 191 CYS B O 1
ATOM 3243 N N . GLY B 1 192 ? 7.539 -2.188 -15.094 1 98.44 192 GLY B N 1
ATOM 3244 C CA . GLY B 1 192 ? 7.852 -1.167 -14.102 1 98.44 192 GLY B CA 1
ATOM 3245 C C . GLY B 1 192 ? 7.801 0.242 -14.664 1 98.44 192 GLY B C 1
ATOM 3246 O O . GLY B 1 192 ? 7.273 1.152 -14.023 1 98.44 192 GLY B O 1
ATOM 3247 N N . ALA B 1 193 ? 8.289 0.426 -15.836 1 98 193 ALA B N 1
ATOM 3248 C CA . ALA B 1 193 ? 8.289 1.733 -16.484 1 98 193 ALA B CA 1
ATOM 3249 C C . ALA B 1 193 ? 6.867 2.207 -16.766 1 98 193 ALA B C 1
ATOM 3251 O O . ALA B 1 193 ? 6.551 3.385 -16.594 1 98 193 ALA B O 1
ATOM 3252 N N . ILE B 1 194 ? 6.066 1.307 -17.219 1 98.44 194 ILE B N 1
ATOM 3253 C CA . ILE B 1 194 ? 4.68 1.664 -17.516 1 98.44 194 ILE B CA 1
ATOM 3254 C C . ILE B 1 194 ? 3.965 2.059 -16.219 1 98.44 194 ILE B C 1
ATOM 3256 O O . ILE B 1 194 ? 3.281 3.082 -16.172 1 98.44 194 ILE B O 1
ATOM 3260 N N . TYR B 1 195 ? 4.141 1.262 -15.219 1 98.56 195 TYR B N 1
ATOM 3261 C CA . TYR B 1 195 ? 3.543 1.619 -13.938 1 98.56 195 TYR B CA 1
ATOM 3262 C C . TYR B 1 195 ? 4.043 2.98 -13.469 1 98.56 195 TYR B C 1
ATOM 3264 O O . TYR B 1 195 ? 3.273 3.771 -12.914 1 98.56 195 TYR B O 1
ATOM 3272 N N . PHE B 1 196 ? 5.332 3.229 -13.602 1 97.94 196 PHE B N 1
ATOM 3273 C CA . PHE B 1 196 ? 5.918 4.504 -13.203 1 97.94 196 PHE B CA 1
ATOM 3274 C C . PHE B 1 196 ? 5.227 5.66 -13.922 1 97.94 196 PHE B C 1
ATOM 3276 O O . PHE B 1 196 ? 4.844 6.645 -13.289 1 97.94 196 PHE B O 1
ATOM 3283 N N . VAL B 1 197 ? 5.055 5.535 -15.164 1 97 197 VAL B N 1
ATOM 3284 C CA . VAL B 1 197 ? 4.422 6.578 -15.961 1 97 197 VAL B CA 1
ATOM 3285 C C . VAL B 1 197 ? 2.977 6.77 -15.508 1 97 197 VAL B C 1
ATOM 3287 O O . VAL B 1 197 ? 2.516 7.902 -15.336 1 97 197 VAL B O 1
ATOM 3290 N N . LEU B 1 198 ? 2.268 5.699 -15.297 1 97.62 198 LEU B N 1
ATOM 3291 C CA . LEU B 1 198 ? 0.87 5.77 -14.883 1 97.62 198 LEU B CA 1
ATOM 3292 C C . LEU B 1 198 ? 0.741 6.43 -13.516 1 97.62 198 LEU B C 1
ATOM 3294 O O . LEU B 1 198 ? -0.071 7.34 -13.336 1 97.62 198 LEU B O 1
ATOM 3298 N N . THR B 1 199 ? 1.562 5.941 -12.609 1 95.94 199 THR B N 1
ATOM 3299 C CA . THR B 1 199 ? 1.484 6.441 -11.242 1 95.94 199 THR B CA 1
ATOM 3300 C C . THR B 1 199 ? 1.932 7.898 -11.172 1 95.94 199 THR B C 1
ATOM 3302 O O . THR B 1 199 ? 1.31 8.711 -10.492 1 95.94 199 THR B O 1
ATOM 3305 N N . PHE B 1 200 ? 2.982 8.164 -11.883 1 90 200 PHE B N 1
ATOM 3306 C CA . PHE B 1 200 ? 3.518 9.523 -11.914 1 90 200 PHE B CA 1
ATOM 3307 C C . PHE B 1 200 ? 2.516 10.492 -12.531 1 90 200 PHE B C 1
ATOM 3309 O O . PHE B 1 200 ? 2.328 11.602 -12.039 1 90 200 PHE B O 1
ATOM 3316 N N . SER B 1 201 ? 1.927 10.086 -13.594 1 91.5 201 SER B N 1
ATOM 3317 C CA . SER B 1 201 ? 0.925 10.914 -14.258 1 91.5 201 SER B CA 1
ATOM 3318 C C . SER B 1 201 ? -0.281 11.156 -13.352 1 91.5 201 SER B C 1
ATOM 3320 O O . SER B 1 201 ? -0.839 12.25 -13.336 1 91.5 201 SER B O 1
ATOM 3322 N N . LEU B 1 202 ? -0.628 10.141 -12.656 1 91.62 202 LEU B N 1
ATOM 3323 C CA . LEU B 1 202 ? -1.757 10.258 -11.742 1 91.62 202 LEU B CA 1
ATOM 3324 C C . LEU B 1 202 ? -1.437 11.227 -10.609 1 91.62 202 LEU B C 1
ATOM 3326 O O . LEU B 1 202 ? -2.275 12.047 -10.227 1 91.62 202 LEU B O 1
ATOM 3330 N N . SER B 1 203 ? -0.276 11.125 -10.141 1 84.94 203 SER B N 1
ATOM 3331 C CA . SER B 1 203 ? 0.133 11.969 -9.023 1 84.94 203 SER B CA 1
ATOM 3332 C C . SER B 1 203 ? 0.316 13.422 -9.461 1 84.94 203 SER B C 1
ATOM 3334 O O . SER B 1 203 ? 0.004 14.344 -8.711 1 84.94 203 SER B O 1
ATOM 3336 N N . ARG B 1 204 ? 0.866 13.695 -10.625 1 79.56 204 ARG B N 1
ATOM 3337 C CA . ARG B 1 204 ? 1.101 15.039 -11.148 1 79.56 204 ARG B CA 1
ATOM 3338 C C . ARG B 1 204 ? -0.188 15.648 -11.688 1 79.56 204 ARG B C 1
ATOM 3340 O O . ARG B 1 204 ? -0.392 16.859 -11.602 1 79.56 204 ARG B O 1
ATOM 3347 N N . GLY B 1 205 ? -0.822 14.914 -12.469 1 68.94 205 GLY B N 1
ATOM 3348 C CA . GLY B 1 205 ? -2.029 15.422 -13.102 1 68.94 205 GLY B CA 1
ATOM 3349 C C . GLY B 1 205 ? -3.006 16.031 -12.109 1 68.94 205 GLY B C 1
ATOM 3350 O O . GLY B 1 205 ? -3.531 17.125 -12.344 1 68.94 205 GLY B O 1
ATOM 3351 N N . PHE B 1 206 ? -3.127 15.344 -10.992 1 61.03 206 PHE B N 1
ATOM 3352 C CA . PHE B 1 206 ? -4.113 15.883 -10.062 1 61.03 206 PHE B CA 1
ATOM 3353 C C . PHE B 1 206 ? -3.492 16.953 -9.18 1 61.03 206 PHE B C 1
ATOM 3355 O O . PHE B 1 206 ? -4.207 17.703 -8.516 1 61.03 206 PHE B O 1
ATOM 3362 N N . GLY B 1 207 ? -2.156 17 -9.18 1 56.38 207 GLY B N 1
ATOM 3363 C CA . GLY B 1 207 ? -1.503 18.094 -8.492 1 56.38 207 GLY B CA 1
ATOM 3364 C C . GLY B 1 207 ? -1.783 19.438 -9.125 1 56.38 207 GLY B C 1
ATOM 3365 O O . GLY B 1 207 ? -1.954 20.438 -8.422 1 56.38 207 GLY B O 1
ATOM 3366 N N . MET B 1 208 ? -1.971 19.344 -10.414 1 55.56 208 MET B N 1
ATOM 3367 C CA . MET B 1 208 ? -2.328 20.578 -11.125 1 55.56 208 MET B CA 1
ATOM 3368 C C . MET B 1 208 ? -3.75 21 -10.781 1 55.56 208 MET B C 1
ATOM 3370 O O . MET B 1 208 ? -4.039 22.203 -10.703 1 55.56 208 MET B O 1
ATOM 3374 N N . ILE B 1 209 ? -4.547 20.047 -10.547 1 55.78 209 ILE B N 1
ATOM 3375 C CA . ILE B 1 209 ? -5.922 20.359 -10.164 1 55.78 209 ILE B CA 1
ATOM 3376 C C . ILE B 1 209 ? -5.945 20.953 -8.766 1 55.78 209 ILE B C 1
ATOM 3378 O O . ILE B 1 209 ? -6.738 21.859 -8.484 1 55.78 209 ILE B O 1
ATOM 3382 N N . GLU B 1 210 ? -5.016 20.453 -7.953 1 57.12 210 GLU B N 1
ATOM 3383 C CA . GLU B 1 210 ? -4.871 20.953 -6.586 1 57.12 210 GLU B CA 1
ATOM 3384 C C . GLU B 1 210 ? -4.523 22.438 -6.566 1 57.12 210 GLU B C 1
ATOM 3386 O O . GLU B 1 210 ? -5.074 23.188 -5.77 1 57.12 210 GLU B O 1
ATOM 3391 N N . LYS B 1 211 ? -3.594 22.828 -7.391 1 55.34 211 LYS B N 1
ATOM 3392 C CA . LYS B 1 211 ? -3.17 24.219 -7.434 1 55.34 211 LYS B CA 1
ATOM 3393 C C . LYS B 1 211 ? -4.32 25.141 -7.852 1 55.34 211 LYS B C 1
ATOM 3395 O O . LYS B 1 211 ? -4.41 26.281 -7.395 1 55.34 211 LYS B O 1
ATOM 3400 N N . LYS B 1 212 ? -5.203 24.484 -8.609 1 51.88 212 LYS B N 1
ATOM 3401 C CA . LYS B 1 212 ? -6.316 25.297 -9.094 1 51.88 212 LYS B CA 1
ATOM 3402 C C . LYS B 1 212 ? -7.434 25.359 -8.055 1 51.88 212 LYS B C 1
ATOM 3404 O O . LYS B 1 212 ? -8.203 26.328 -8.031 1 51.88 212 LYS B O 1
ATOM 3409 N N . LEU B 1 213 ? -7.477 24.359 -7.285 1 52.12 213 LEU B N 1
ATOM 3410 C CA . LEU B 1 213 ? -8.562 24.297 -6.312 1 52.12 213 LEU B CA 1
ATOM 3411 C C . LEU B 1 213 ? -8.117 24.875 -4.969 1 52.12 213 LEU B C 1
ATOM 3413 O O . LEU B 1 213 ? -8.883 24.875 -4.004 1 52.12 213 LEU B O 1
ATOM 3417 N N . THR B 1 214 ? -6.797 25.188 -4.809 1 49.38 214 THR B N 1
ATOM 3418 C CA . THR B 1 214 ? -6.355 25.828 -3.578 1 49.38 214 THR B CA 1
ATOM 3419 C C . THR B 1 214 ? -7.184 27.078 -3.299 1 49.38 214 THR B C 1
ATOM 3421 O O . THR B 1 214 ? -7.336 27.938 -4.172 1 49.38 214 THR B O 1
ATOM 3424 N N . ILE B 1 215 ? -8.172 26.953 -2.461 1 48.09 215 ILE B N 1
ATOM 3425 C CA . ILE B 1 215 ? -8.93 28.109 -2.01 1 48.09 215 ILE B CA 1
ATOM 3426 C C . ILE B 1 215 ? -7.965 29.203 -1.536 1 48.09 215 ILE B C 1
ATOM 3428 O O . ILE B 1 215 ? -7.109 28.953 -0.682 1 48.09 215 ILE B O 1
ATOM 3432 N N . PRO B 1 216 ? -7.922 30.344 -2.049 1 38 216 PRO B N 1
ATOM 3433 C CA . PRO B 1 216 ? -7.23 31.547 -1.564 1 38 216 PRO B CA 1
ATOM 3434 C C . PRO B 1 216 ? -7.586 31.891 -0.12 1 38 216 PRO B C 1
ATOM 3436 O O . PRO B 1 216 ? -8.766 31.875 0.249 1 38 216 PRO B O 1
ATOM 3439 N N . GLY B 1 217 ? -6.609 31.812 0.975 1 42.59 217 GLY B N 1
ATOM 3440 C CA . GLY B 1 217 ? -6.75 32.156 2.379 1 42.59 217 GLY B CA 1
ATOM 3441 C C . GLY B 1 217 ? -6.605 30.969 3.305 1 42.59 217 GLY B C 1
ATOM 3442 O O . GLY B 1 217 ? -6.582 31.125 4.527 1 42.59 217 GLY B O 1
ATOM 3443 N N . TYR B 1 218 ? -7.176 29.734 2.967 1 42.78 218 TYR B N 1
ATOM 3444 C CA . TYR B 1 218 ? -6.961 28.562 3.816 1 42.78 218 TYR B CA 1
ATOM 3445 C C . TYR B 1 218 ? -5.555 28 3.623 1 42.78 218 TYR B C 1
ATOM 3447 O O . TYR B 1 218 ? -5.293 27.297 2.646 1 42.78 218 TYR B O 1
ATOM 3455 N N . GLU B 1 219 ? -4.562 28.781 3.68 1 35.75 219 GLU B N 1
ATOM 3456 C CA . GLU B 1 219 ? -3.162 28.359 3.668 1 35.75 219 GLU B CA 1
ATOM 3457 C C . GLU B 1 219 ? -2.951 27.109 4.508 1 35.75 219 GLU B C 1
ATOM 3459 O O . GLU B 1 219 ? -3.201 27.109 5.715 1 35.75 219 GLU B O 1
ATOM 3464 N N . THR B 1 220 ? -3.387 25.953 4.129 1 37.31 220 THR B N 1
ATOM 3465 C CA . THR B 1 220 ? -2.832 24.844 4.902 1 37.31 220 THR B CA 1
ATOM 3466 C C . THR B 1 220 ? -1.346 25.062 5.172 1 37.31 220 THR B C 1
ATOM 3468 O O . THR B 1 220 ? -0.573 25.328 4.246 1 37.31 220 THR B O 1
ATOM 3471 N N . ARG B 1 221 ? -0.938 25.625 6.312 1 31.86 221 ARG B N 1
ATOM 3472 C CA . ARG B 1 221 ? 0.457 25.766 6.715 1 31.86 221 ARG B CA 1
ATOM 3473 C C . ARG B 1 221 ? 1.292 24.594 6.227 1 31.86 221 ARG B C 1
ATOM 3475 O O . ARG B 1 221 ? 1.083 23.453 6.66 1 31.86 221 ARG B O 1
ATOM 3482 N N . SER B 1 222 ? 1.547 24.578 5.039 1 28.27 222 SER B N 1
ATOM 3483 C CA . SER B 1 222 ? 2.635 23.688 4.648 1 28.27 222 SER B CA 1
ATOM 3484 C C . SER B 1 222 ? 3.775 23.734 5.66 1 28.27 222 SER B C 1
ATOM 3486 O O . SER B 1 222 ? 4.414 24.781 5.836 1 28.27 222 SER B O 1
ATOM 3488 N N . VAL B 1 223 ? 3.562 23.016 6.758 1 27.59 223 VAL B N 1
ATOM 3489 C CA . VAL B 1 223 ? 4.816 22.781 7.473 1 27.59 223 VAL B CA 1
ATOM 3490 C C . VAL B 1 223 ? 5.758 21.953 6.609 1 27.59 223 VAL B C 1
ATOM 3492 O O . VAL B 1 223 ? 5.328 20.984 5.969 1 27.59 223 VAL B O 1
#

Foldseek 3Di:
DLLVVLCVVLVVLLVVLAVLLVVLLVLLLVLLQVLLQVLLCCCVPNDPVSVVVSVVLLCVLQPDDLLVQLCCQAVVCVVVPDHDDLSVSSSVSLNSSLNSQSNVLLNVLLVVDDVVLVVVCVVVPDDPVRSCVPPRVVRSCLSSLLVSLVSSLVSSVCSLSSVVVVRSHNVVSLVVSCVVSVCNPSSVVVSVVVSCVVSVCSNVVVVVVSVVSPDPPPPPPPD/DLLVVLCVVLVVLLVVLAVLLVVLLVLLLVLLQVLLQVLLCCCVPNDPVSVVVSVVLLVVLQPDDLLVQLCCQAVVCVVVPDHDDLSVSSSVSLNSSSNSQSNVLLNVLLVVDDVVLVVVCVVVPDDPVRSCVPPRVVRSCLSSLLVSLVSSLVSSVCSLSSVVVVRSHNVVSLVVSCVVSVCNPSSVVVSVVVSCVVSVCSNVVVVVVSVVSPPPPPPPPPD